Protein AF-A0A7S0IZQ7-F1 (afdb_monomer_lite)

InterPro domains:
  IPR012677 Nucleotide-binding alpha-beta plait domain superfamily [G3DSA:3.30.70.330] (222-389)
  IPR027815 CSC1/OSCA1-like, cytosolic domain [PF14703] (246-414)
  IPR035979 RNA-binding domain superfamily [SSF54928] (235-385)
  IPR045122 Calcium permeable stress-gated cation channel 1-like [PTHR13018] (139-476)

Radius of gyration: 33.77 Å; chains: 1; bounding box: 78×84×105 Å

Organism: NCBI:txid127549

pLDDT: mean 76.97, std 20.46, range [25.67, 98.38]

Sequence (494 aa):
RDLHPWLNKKTEWQANPPPPPVQRCCERLGLAVAIGMSDDPNPPRPAARKRSDALALLLGGAAREEDELEAERTWALRTLQRHAQEWHLRRAEPSIQAARAYADAFLPHASDGRLYRTVGLTEPCRNWRDGAPITPAVFDAMGANISLYMRFVSGCIPIFAAASLVALVPIAYNLTGKFLNENLMQSVLVGNSLGNAPTLNALHGAADLVIVLLLAVALVLGTRRLRAESERLDSRRPSQLSAANYTLLVKGLPSCAHLQVKELREYFESWGEVITVAVSRANAKLIGLVRKREKLRIRQQELKVEAARVRAKGAPPRSCLGTLCGLCRPAARPDGQLSAKQQRQLVSLDHAIHELRKQVAPCTGICFVTFNEQRAAHTCLHALREAPSAAFAGEACTLLASFAPPPGNVVWENLEVGIGSRRARRALVNLILLAQCCISTYAITVVTNLNVNTGLDEEASTLAKILTMAWTTAVIIASNISIFILAPIYMALI

Structure (mmCIF, N/CA/C/O backbone):
data_AF-A0A7S0IZQ7-F1
#
_entry.id   AF-A0A7S0IZQ7-F1
#
loop_
_atom_site.group_PDB
_atom_site.id
_atom_site.type_symbol
_atom_site.label_atom_id
_atom_site.label_alt_id
_atom_site.label_comp_id
_atom_site.label_asym_id
_atom_site.label_entity_id
_atom_site.label_seq_id
_atom_site.pdbx_PDB_ins_code
_atom_site.Cartn_x
_atom_site.Cartn_y
_atom_site.Cartn_z
_atom_site.occupancy
_atom_site.B_iso_or_equiv
_atom_site.auth_seq_id
_atom_site.auth_comp_id
_atom_site.auth_asym_id
_atom_site.auth_atom_id
_atom_site.pdbx_PDB_model_num
ATOM 1 N N . ARG A 1 1 ? -21.926 10.845 57.671 1.00 32.00 1 ARG A N 1
ATOM 2 C CA . ARG A 1 1 ? -22.494 9.989 58.729 1.00 32.00 1 ARG A CA 1
ATOM 3 C C . ARG A 1 1 ? -23.262 8.863 58.041 1.00 32.00 1 ARG A C 1
ATOM 5 O O . ARG A 1 1 ? -24.387 9.110 57.649 1.00 32.00 1 ARG A O 1
ATOM 12 N N . ASP A 1 2 ? -22.733 7.699 57.691 1.00 29.64 2 ASP A N 1
ATOM 13 C CA . ASP A 1 2 ? -21.404 7.110 57.835 1.00 29.64 2 ASP A CA 1
ATOM 14 C C . ASP A 1 2 ? -21.179 6.118 56.684 1.00 29.64 2 ASP A C 1
ATOM 16 O O . ASP A 1 2 ? -22.107 5.470 56.204 1.00 29.64 2 ASP A O 1
ATOM 20 N N . LEU A 1 3 ? -19.931 6.074 56.225 1.00 30.20 3 LEU A N 1
ATOM 21 C CA . LEU A 1 3 ? -19.375 5.210 55.187 1.00 30.20 3 LEU A CA 1
ATOM 22 C C . LEU A 1 3 ? -18.669 4.021 55.857 1.00 30.20 3 LEU A C 1
ATOM 24 O O . LEU A 1 3 ? -17.875 4.260 56.756 1.00 30.20 3 LEU A O 1
ATOM 28 N N . HIS A 1 4 ? -18.878 2.811 55.318 1.00 31.61 4 HIS A N 1
ATOM 29 C CA . HIS A 1 4 ? -18.037 1.595 55.407 1.00 31.61 4 HIS A CA 1
ATOM 30 C C . HIS A 1 4 ? -17.671 1.020 56.798 1.00 31.61 4 HIS A C 1
ATOM 32 O O . HIS A 1 4 ? -17.262 1.736 57.704 1.00 31.61 4 HIS A O 1
ATOM 38 N N . PRO A 1 5 ? -17.697 -0.324 56.949 1.00 32.44 5 PRO A N 1
ATOM 39 C CA . PRO A 1 5 ? -16.427 -1.051 56.815 1.00 32.44 5 PRO A CA 1
ATOM 40 C C . PRO A 1 5 ? -16.578 -2.491 56.284 1.00 32.44 5 PRO A C 1
ATOM 42 O O . PRO A 1 5 ? -17.090 -3.371 56.964 1.00 32.44 5 PRO A O 1
ATOM 45 N N . TRP A 1 6 ? -16.025 -2.761 55.100 1.00 28.69 6 TRP A N 1
ATOM 46 C CA . TRP A 1 6 ? -15.601 -4.112 54.698 1.00 28.69 6 TRP A CA 1
ATOM 47 C C . TRP A 1 6 ? -14.194 -3.998 54.103 1.00 28.69 6 TRP A C 1
ATOM 49 O O . TRP A 1 6 ? -13.989 -3.990 52.895 1.00 28.69 6 TRP A O 1
ATOM 59 N N . LEU A 1 7 ? -13.222 -3.824 54.999 1.00 32.66 7 LEU A N 1
ATOM 60 C CA . LEU A 1 7 ? -11.783 -3.842 54.736 1.00 32.66 7 LEU A CA 1
ATOM 61 C C . LEU A 1 7 ? -11.108 -4.513 55.942 1.00 32.66 7 LEU A C 1
ATOM 63 O O . LEU A 1 7 ? -10.657 -3.837 56.856 1.00 32.66 7 LEU A O 1
ATOM 67 N N . ASN A 1 8 ? -11.131 -5.849 55.985 1.00 31.42 8 ASN A N 1
ATOM 68 C CA . ASN A 1 8 ? -10.083 -6.694 56.577 1.00 31.42 8 ASN A CA 1
ATOM 69 C C . ASN A 1 8 ? -10.520 -8.162 56.593 1.00 31.42 8 ASN A C 1
ATOM 71 O O . ASN A 1 8 ? -11.204 -8.603 57.509 1.00 31.42 8 ASN A O 1
ATOM 75 N N . LYS A 1 9 ? -10.052 -8.940 55.616 1.00 29.78 9 LYS A N 1
ATOM 76 C CA . LYS A 1 9 ? -9.734 -10.361 55.811 1.00 29.78 9 LYS A CA 1
ATOM 77 C C . LYS A 1 9 ? -8.556 -10.713 54.905 1.00 29.78 9 LYS A C 1
ATOM 79 O O . LYS A 1 9 ? -8.720 -11.011 53.727 1.00 29.78 9 LYS A O 1
ATOM 84 N N . LYS A 1 10 ? -7.351 -10.648 55.480 1.00 34.56 10 LYS A N 1
ATOM 85 C CA . LYS A 1 10 ? -6.189 -11.399 54.996 1.00 34.56 10 LYS A CA 1
ATOM 86 C C . LYS A 1 10 ? -6.553 -12.883 55.070 1.00 34.56 10 LYS A C 1
ATOM 88 O O . LYS A 1 10 ? -6.748 -13.403 56.162 1.00 34.56 10 LYS A O 1
ATOM 93 N N . THR A 1 11 ? -6.659 -13.539 53.923 1.00 33.53 11 THR A N 1
ATOM 94 C CA . THR A 1 11 ? -6.567 -14.999 53.822 1.00 33.53 11 THR A CA 1
ATOM 95 C C . THR A 1 11 ? -5.491 -15.304 52.796 1.00 33.53 11 THR A C 1
ATOM 97 O O . THR A 1 11 ? -5.562 -14.862 51.651 1.00 33.53 11 THR A O 1
ATOM 100 N N . GLU A 1 12 ? -4.443 -15.976 53.260 1.00 32.41 12 GLU A N 1
ATOM 101 C CA . GLU A 1 12 ? -3.390 -16.549 52.436 1.00 32.41 12 GLU A CA 1
ATOM 102 C C . GLU A 1 12 ? -4.016 -17.552 51.466 1.00 32.41 12 GLU A C 1
ATOM 104 O O . GLU A 1 12 ? -4.509 -18.602 51.867 1.00 32.41 12 GLU A O 1
ATOM 109 N N . TRP A 1 13 ? -4.000 -17.217 50.180 1.00 30.52 13 TRP A N 1
ATOM 110 C CA . TRP A 1 13 ? -4.166 -18.181 49.103 1.00 30.52 13 TRP A CA 1
ATOM 111 C C . TRP A 1 13 ? -2.784 -18.430 48.508 1.00 30.52 13 TRP A C 1
ATOM 113 O O . TRP A 1 13 ? -2.265 -17.618 47.741 1.00 30.52 13 TRP A O 1
ATOM 123 N N . GLN A 1 14 ? -2.178 -19.554 48.890 1.00 27.55 14 GLN A N 1
ATOM 124 C CA . GLN A 1 14 ? -1.083 -20.151 48.135 1.00 27.55 14 GLN A CA 1
ATOM 125 C C . GLN A 1 14 ? -1.635 -20.556 46.764 1.00 27.55 14 GLN A C 1
ATOM 127 O O . GLN A 1 14 ? -2.351 -21.544 46.616 1.00 27.55 14 GLN A O 1
ATOM 132 N N . ALA A 1 15 ? -1.350 -19.732 45.761 1.00 31.55 15 ALA A N 1
ATOM 133 C CA . ALA A 1 15 ? -1.683 -20.009 44.378 1.00 31.55 15 ALA A CA 1
ATOM 134 C C . ALA A 1 15 ? -0.707 -21.054 43.825 1.00 31.55 15 ALA A C 1
ATOM 136 O O . ALA A 1 15 ? 0.439 -20.736 43.508 1.00 31.55 15 ALA A O 1
ATOM 137 N N . ASN A 1 16 ? -1.176 -22.290 43.654 1.00 32.41 16 ASN A N 1
ATOM 138 C CA . ASN A 1 16 ? -0.598 -23.165 42.640 1.00 32.41 16 ASN A CA 1
ATOM 139 C C . ASN A 1 16 ? -0.827 -22.498 41.271 1.00 32.41 16 ASN A C 1
ATOM 141 O O . ASN A 1 16 ? -1.972 -22.154 40.955 1.00 32.41 16 ASN A O 1
ATOM 145 N N . PRO A 1 17 ? 0.216 -22.263 40.456 1.00 42.00 17 PRO A N 1
ATOM 146 C CA . PRO A 1 17 ? 0.027 -21.703 39.127 1.00 42.00 17 PRO A CA 1
ATOM 147 C C . PRO A 1 17 ? -0.781 -22.686 38.263 1.00 42.00 17 PRO A C 1
ATOM 149 O O . PRO A 1 17 ? -0.554 -23.896 38.344 1.00 42.00 17 PRO A O 1
ATOM 152 N N . PRO A 1 18 ? -1.715 -22.205 37.422 1.00 43.88 18 PRO A N 1
ATOM 153 C CA . PRO A 1 18 ? -2.404 -23.072 36.475 1.00 43.88 18 PRO A CA 1
ATOM 154 C C . PRO A 1 18 ? -1.383 -23.720 35.519 1.00 43.88 18 PRO A C 1
ATOM 156 O O . PRO A 1 18 ? -0.415 -23.055 35.130 1.00 43.88 18 PRO A O 1
ATOM 159 N N . PRO A 1 19 ? -1.580 -24.990 35.117 1.00 38.41 19 PRO A N 1
ATOM 160 C CA . PRO A 1 19 ? -0.692 -25.649 34.168 1.00 38.41 19 PRO A CA 1
ATOM 161 C C . PRO A 1 19 ? -0.689 -24.905 32.821 1.00 38.41 19 PRO A C 1
ATOM 163 O O . PRO A 1 19 ? -1.687 -24.274 32.450 1.00 38.41 19 PRO A O 1
ATOM 166 N N . PRO A 1 20 ? 0.431 -24.940 32.081 1.00 43.03 20 PRO A N 1
ATOM 167 C CA . PRO A 1 20 ? 0.595 -24.165 30.861 1.00 43.03 20 PRO A CA 1
ATOM 168 C C . PRO A 1 20 ? -0.416 -24.573 29.770 1.00 43.03 20 PRO A C 1
ATOM 170 O O . PRO A 1 20 ? -0.754 -25.751 29.634 1.00 43.03 20 PRO A O 1
ATOM 173 N N . PRO A 1 21 ? -0.848 -23.625 28.915 1.00 45.69 21 PRO A N 1
ATOM 174 C CA . PRO A 1 21 ? -1.839 -23.859 27.855 1.00 45.69 21 PRO A CA 1
ATOM 175 C C . PRO A 1 21 ? -1.399 -24.869 26.778 1.00 45.69 21 PRO A C 1
ATOM 177 O O . PRO A 1 21 ? -2.234 -25.339 26.009 1.00 45.69 21 PRO A O 1
ATOM 180 N N . VAL A 1 22 ? -0.117 -25.248 26.741 1.00 43.81 22 VAL A N 1
ATOM 181 C CA . VAL A 1 22 ? 0.435 -26.241 25.802 1.00 43.81 22 VAL A CA 1
ATOM 182 C C . VAL A 1 22 ? -0.077 -27.655 26.107 1.00 43.81 22 VAL A C 1
ATOM 184 O O . VAL A 1 22 ? -0.345 -28.421 25.186 1.00 43.81 22 VAL A O 1
ATOM 187 N N . GLN A 1 23 ? -0.317 -27.979 27.381 1.00 39.00 23 GLN A N 1
ATOM 188 C CA . GLN A 1 23 ? -0.721 -29.330 27.788 1.00 39.00 23 GLN A CA 1
ATOM 189 C C . GLN A 1 23 ? -2.156 -29.664 27.332 1.00 39.00 23 GLN A C 1
ATOM 191 O O . GLN A 1 23 ? -2.417 -30.770 26.872 1.00 39.00 23 GLN A O 1
ATOM 196 N N . ARG A 1 24 ? -3.050 -28.661 27.298 1.00 38.81 24 ARG A N 1
ATOM 197 C CA . ARG A 1 24 ? -4.423 -28.802 26.768 1.00 38.81 24 ARG A CA 1
ATOM 198 C C . ARG A 1 24 ? -4.504 -28.852 25.240 1.00 38.81 24 ARG A C 1
ATOM 200 O O . ARG A 1 24 ? -5.515 -29.298 24.705 1.00 38.81 24 ARG A O 1
ATOM 207 N N . CYS A 1 25 ? -3.484 -28.363 24.534 1.00 35.91 25 CYS A N 1
ATOM 208 C CA . CYS A 1 25 ? -3.460 -28.381 23.071 1.00 35.91 25 CYS A CA 1
ATOM 209 C C . CYS A 1 25 ? -3.025 -29.760 22.549 1.00 35.91 25 CYS A C 1
ATOM 211 O O . CYS A 1 25 ? -3.656 -30.289 21.638 1.00 35.91 25 CYS A O 1
ATOM 213 N N . CYS A 1 26 ? -2.040 -30.393 23.198 1.00 35.72 26 CYS A N 1
ATOM 214 C CA . CYS A 1 26 ? -1.615 -31.757 22.869 1.00 35.72 26 CYS A CA 1
ATOM 215 C C . CYS A 1 26 ? -2.692 -32.812 23.185 1.00 35.72 26 CYS A C 1
ATOM 217 O O . CYS A 1 26 ? -2.866 -33.742 22.405 1.00 35.72 26 CYS A O 1
ATOM 219 N N . GLU A 1 27 ? -3.471 -32.639 24.260 1.00 34.28 27 GLU A N 1
ATOM 220 C CA . GLU A 1 27 ? -4.578 -33.554 24.601 1.00 34.28 27 GLU A CA 1
ATOM 221 C C . GLU A 1 27 ? -5.797 -33.418 23.670 1.00 34.28 27 GLU A C 1
ATOM 223 O O . GLU A 1 27 ? -6.525 -34.386 23.469 1.00 34.28 27 GLU A O 1
ATOM 228 N N . ARG A 1 28 ? -6.019 -32.247 23.048 1.00 37.75 28 ARG A N 1
ATOM 229 C CA . ARG A 1 28 ? -7.114 -32.043 22.076 1.00 37.75 28 ARG A CA 1
ATOM 230 C C . ARG A 1 28 ? -6.780 -32.471 20.646 1.00 37.75 28 ARG A C 1
ATOM 232 O O . ARG A 1 28 ? -7.700 -32.612 19.849 1.00 37.75 28 ARG A O 1
ATOM 239 N N . LEU A 1 29 ? -5.503 -32.672 20.317 1.00 38.44 29 LEU A N 1
ATOM 240 C CA . LEU A 1 29 ? -5.050 -33.036 18.967 1.00 38.44 29 LEU A CA 1
ATOM 241 C C . LEU A 1 29 ? -4.992 -34.551 18.703 1.00 38.44 29 LEU A C 1
ATOM 243 O O . LEU A 1 29 ? -4.546 -34.949 17.633 1.00 38.44 29 LEU A O 1
ATOM 247 N N . GLY A 1 30 ? -5.451 -35.401 19.631 1.00 32.12 30 GLY A N 1
ATOM 248 C CA . GLY A 1 30 ? -5.688 -36.822 19.343 1.00 32.12 30 GLY A CA 1
ATOM 249 C C . GLY A 1 30 ? -4.459 -37.606 18.865 1.00 32.12 30 GLY A C 1
ATOM 250 O O . GLY A 1 30 ? -4.604 -38.581 18.136 1.00 32.12 30 GLY A O 1
ATOM 251 N N . LEU A 1 31 ? -3.246 -37.212 19.269 1.00 37.69 31 LEU A N 1
ATOM 252 C CA . LEU A 1 31 ? -2.015 -37.980 19.046 1.00 37.69 31 LEU A CA 1
ATOM 253 C C . LEU A 1 31 ? -1.930 -39.131 20.063 1.00 37.69 31 LEU A C 1
ATOM 255 O O . LEU A 1 31 ? -1.050 -39.177 20.918 1.00 37.69 31 LEU A O 1
ATOM 259 N N . ALA A 1 32 ? -2.888 -40.051 19.977 1.00 30.97 32 ALA A N 1
ATOM 260 C CA . ALA A 1 32 ? -2.807 -41.373 20.576 1.00 30.97 32 ALA A CA 1
ATOM 261 C C . ALA A 1 32 ? -2.554 -42.379 19.448 1.00 30.97 32 ALA A C 1
ATOM 263 O O . ALA A 1 32 ? -3.316 -42.484 18.491 1.00 30.97 32 ALA A O 1
ATOM 264 N N . VAL A 1 33 ? -1.427 -43.071 19.567 1.00 33.03 33 VAL A N 1
ATOM 265 C CA . VAL A 1 33 ? -0.946 -44.141 18.695 1.00 33.03 33 VAL A CA 1
ATOM 266 C C . VAL A 1 33 ? -2.034 -45.202 18.508 1.00 33.03 33 VAL A C 1
ATOM 268 O O . VAL A 1 33 ? -2.369 -45.921 19.445 1.00 33.03 33 VAL A O 1
ATOM 271 N N . ALA A 1 34 ? -2.563 -45.317 17.291 1.00 25.67 34 ALA A N 1
ATOM 272 C CA . ALA A 1 34 ? -3.410 -46.430 16.884 1.00 25.67 34 ALA A CA 1
ATOM 273 C C . ALA A 1 34 ? -2.533 -47.529 16.266 1.00 25.67 34 ALA A C 1
ATOM 275 O O . ALA A 1 34 ? -2.316 -47.572 15.059 1.00 25.67 34 ALA A O 1
ATOM 276 N N . ILE A 1 35 ? -2.012 -48.415 17.118 1.00 29.61 35 ILE A N 1
ATOM 277 C CA . ILE A 1 35 ? -1.687 -49.788 16.722 1.00 29.61 35 ILE A CA 1
ATOM 278 C C . ILE A 1 35 ? -2.932 -50.597 17.078 1.00 29.61 35 ILE A C 1
ATOM 280 O O . ILE A 1 35 ? -3.190 -50.871 18.247 1.00 29.61 35 ILE A O 1
ATOM 284 N N . GLY A 1 36 ? -3.745 -50.897 16.070 1.00 27.22 36 GLY A N 1
ATOM 285 C CA . GLY A 1 36 ? -4.974 -51.667 16.206 1.00 27.22 36 GLY A CA 1
ATOM 286 C C . GLY A 1 36 ? -5.134 -52.556 14.986 1.00 27.22 36 GLY A C 1
ATOM 287 O O . GLY A 1 36 ? -5.387 -52.071 13.889 1.00 27.22 36 GLY A O 1
ATOM 288 N N . MET A 1 37 ? -4.900 -53.844 15.208 1.00 29.11 37 MET A N 1
ATOM 289 C CA . MET A 1 37 ? -4.978 -54.935 14.247 1.00 29.11 37 MET A CA 1
ATOM 290 C C . MET A 1 37 ? -6.374 -55.024 13.619 1.00 29.11 37 MET A C 1
ATOM 292 O O . MET A 1 37 ? -7.379 -54.890 14.314 1.00 29.11 37 MET A O 1
ATOM 296 N N . SER A 1 38 ? -6.419 -55.286 12.315 1.00 28.20 38 SER A N 1
ATOM 297 C CA . SER A 1 38 ? -7.619 -55.704 11.593 1.00 28.20 38 SER A CA 1
ATOM 298 C C . SER A 1 38 ? -7.277 -57.002 10.870 1.00 28.20 38 SER A C 1
ATOM 300 O O . SER A 1 38 ? -6.592 -56.982 9.846 1.00 28.20 38 SER A O 1
ATOM 302 N N . ASP A 1 39 ? -7.693 -58.119 11.465 1.00 32.44 39 ASP A N 1
ATOM 303 C CA . ASP A 1 39 ? -7.777 -59.417 10.807 1.00 32.44 39 ASP A CA 1
ATOM 304 C C . ASP A 1 39 ? -9.148 -59.498 10.133 1.00 32.44 39 ASP A C 1
ATOM 306 O O . ASP A 1 39 ? -10.165 -59.624 10.812 1.00 32.44 39 ASP A O 1
ATOM 310 N N . ASP A 1 40 ? -9.178 -59.438 8.802 1.00 33.12 40 ASP A N 1
ATOM 311 C CA . ASP A 1 40 ? -10.324 -59.921 8.033 1.00 33.12 40 ASP A CA 1
ATOM 312 C C . ASP A 1 40 ? -9.829 -60.583 6.731 1.00 33.12 40 ASP A C 1
ATOM 314 O O . ASP A 1 40 ? -9.134 -59.940 5.930 1.00 33.12 40 ASP A O 1
ATOM 318 N N . PRO A 1 41 ? -10.105 -61.883 6.503 1.00 36.53 41 PRO A N 1
ATOM 319 C CA . PRO A 1 41 ? -9.640 -62.599 5.329 1.00 36.53 41 PRO A CA 1
ATOM 320 C C . PRO A 1 41 ? -10.663 -62.506 4.182 1.00 36.53 41 PRO A C 1
ATOM 322 O O . PRO A 1 41 ? -11.822 -62.874 4.332 1.00 36.53 41 PRO A O 1
ATOM 325 N N . ASN A 1 42 ? -10.165 -62.128 2.999 1.00 43.72 42 ASN A N 1
ATOM 326 C CA . ASN A 1 42 ? -10.799 -62.121 1.664 1.00 43.72 42 ASN A CA 1
ATOM 327 C C . ASN A 1 42 ? -11.746 -60.968 1.277 1.00 43.72 42 ASN A C 1
ATOM 329 O O . ASN A 1 42 ? -12.940 -61.003 1.563 1.00 43.72 42 ASN A O 1
ATOM 333 N N . PRO A 1 43 ? -11.292 -60.115 0.339 1.00 37.94 43 PRO A N 1
ATOM 334 C CA . PRO A 1 43 ? -12.158 -59.514 -0.664 1.00 37.94 43 PRO A CA 1
ATOM 335 C C . PRO A 1 43 ? -11.997 -60.192 -2.046 1.00 37.94 43 PRO A C 1
ATOM 337 O O . PRO A 1 43 ? -10.913 -60.668 -2.403 1.00 37.94 43 PRO A O 1
ATOM 340 N N . PRO A 1 44 ? -13.058 -60.219 -2.875 1.00 42.69 44 PRO A N 1
ATOM 341 C CA . PRO A 1 44 ? -13.027 -60.842 -4.193 1.00 42.69 44 PRO A CA 1
ATOM 342 C C . PRO A 1 44 ? -12.185 -60.024 -5.182 1.00 42.69 44 PRO A C 1
ATOM 344 O O . PRO A 1 44 ? -12.187 -58.793 -5.172 1.00 42.69 44 PRO A O 1
ATOM 347 N N . ARG A 1 45 ? -11.478 -60.719 -6.080 1.00 43.91 45 ARG A N 1
ATOM 348 C CA . ARG A 1 45 ? -10.726 -60.126 -7.200 1.00 43.91 45 ARG A CA 1
ATOM 349 C C . ARG A 1 45 ? -11.676 -59.634 -8.302 1.00 43.91 45 ARG A C 1
ATOM 351 O O . ARG A 1 45 ? -12.450 -60.446 -8.804 1.00 43.91 45 ARG A O 1
ATOM 358 N N . PRO A 1 46 ? -11.491 -58.403 -8.824 1.00 38.28 46 PRO A N 1
ATOM 359 C CA . PRO A 1 46 ? -11.876 -58.103 -10.195 1.00 38.28 46 PRO A CA 1
ATOM 360 C C . PRO A 1 46 ? -10.713 -57.561 -11.047 1.00 38.28 46 PRO A C 1
ATOM 362 O O . PRO A 1 46 ? -9.884 -56.760 -10.615 1.00 38.28 46 PRO A O 1
ATOM 365 N N . ALA A 1 47 ? -10.706 -58.067 -12.281 1.00 43.62 47 ALA A N 1
ATOM 366 C CA . ALA A 1 47 ? -10.005 -57.683 -13.506 1.00 43.62 47 ALA A CA 1
ATOM 367 C C . ALA A 1 47 ? -8.975 -56.529 -13.453 1.00 43.62 47 ALA A C 1
ATOM 369 O O . ALA A 1 47 ? -9.294 -55.339 -13.403 1.00 43.62 47 ALA A O 1
ATOM 370 N N . ALA A 1 48 ? -7.708 -56.909 -13.618 1.00 48.22 48 ALA A N 1
ATOM 371 C CA . ALA A 1 48 ? -6.567 -56.029 -13.818 1.00 48.22 48 ALA A CA 1
ATOM 372 C C . ALA A 1 48 ? -6.439 -55.617 -15.295 1.00 48.22 48 ALA A C 1
ATOM 374 O O . ALA A 1 48 ? -5.950 -56.398 -16.104 1.00 48.22 48 ALA A O 1
ATOM 375 N N . ARG A 1 49 ? -6.863 -54.392 -15.646 1.00 45.53 49 ARG A N 1
ATOM 376 C CA . ARG A 1 49 ? -6.241 -53.611 -16.748 1.00 45.53 49 ARG A CA 1
ATOM 377 C C . ARG A 1 49 ? -6.674 -52.144 -16.881 1.00 45.53 49 ARG A C 1
ATOM 379 O O . ARG A 1 49 ? -6.056 -51.433 -17.655 1.00 45.53 49 ARG A O 1
ATOM 386 N N . LYS A 1 50 ? -7.644 -51.650 -16.097 1.00 43.78 50 LYS A N 1
ATOM 387 C CA . LYS A 1 50 ? -7.965 -50.202 -15.989 1.00 43.78 50 LYS A CA 1
ATOM 388 C C . LYS A 1 50 ? -7.545 -49.558 -14.655 1.00 43.78 50 LYS A C 1
ATOM 390 O O . LYS A 1 50 ? -7.866 -48.407 -14.392 1.00 43.78 50 LYS A O 1
ATOM 395 N N . ARG A 1 51 ? -6.835 -50.305 -13.799 1.00 44.12 51 ARG A N 1
ATOM 396 C CA . ARG A 1 51 ? -6.416 -49.848 -12.464 1.00 44.12 51 ARG A CA 1
ATOM 397 C C . ARG A 1 51 ? -5.168 -48.966 -12.472 1.00 44.12 51 ARG A C 1
ATOM 399 O O . ARG A 1 51 ? -5.046 -48.195 -11.539 1.00 44.12 51 ARG A O 1
ATOM 406 N N . SER A 1 52 ? -4.273 -49.023 -13.464 1.00 48.84 52 SER A N 1
ATOM 407 C CA . SER A 1 52 ? -3.020 -48.242 -13.398 1.00 48.84 52 SER A CA 1
ATOM 408 C C . SER A 1 52 ? -3.268 -46.738 -13.376 1.00 48.84 52 SER A C 1
ATOM 410 O O . SER A 1 52 ? -2.658 -46.041 -12.577 1.00 48.84 52 SER A O 1
ATOM 412 N N . ASP A 1 53 ? -4.215 -46.253 -14.177 1.00 47.81 53 ASP A N 1
ATOM 413 C CA . ASP A 1 53 ? -4.396 -44.810 -14.366 1.00 47.81 53 ASP A CA 1
ATOM 414 C C . ASP A 1 53 ? -5.238 -44.203 -13.239 1.00 47.81 53 ASP A C 1
ATOM 416 O O . ASP A 1 53 ? -4.938 -43.119 -12.749 1.00 47.81 53 ASP A O 1
ATOM 420 N N . ALA A 1 54 ? -6.239 -44.943 -12.747 1.00 45.09 54 ALA A N 1
ATOM 421 C CA . ALA A 1 54 ? -7.024 -44.556 -11.576 1.00 45.09 54 ALA A CA 1
ATOM 422 C C . ALA A 1 54 ? -6.218 -44.673 -10.272 1.00 45.09 54 ALA A C 1
ATOM 424 O O . ALA A 1 54 ? -6.357 -43.830 -9.393 1.00 45.09 54 ALA A O 1
ATOM 425 N N . LEU A 1 55 ? -5.348 -45.684 -10.154 1.00 44.66 55 LEU A N 1
ATOM 426 C CA . LEU A 1 55 ? -4.441 -45.827 -9.016 1.00 44.66 55 LEU A CA 1
ATOM 427 C C . LEU A 1 55 ? -3.340 -44.763 -9.064 1.00 44.66 55 LEU A C 1
ATOM 429 O O . LEU A 1 55 ? -2.996 -44.245 -8.019 1.00 44.66 55 LEU A O 1
ATOM 433 N N . ALA A 1 56 ? -2.838 -44.363 -10.237 1.00 51.62 56 ALA A N 1
ATOM 434 C CA . ALA A 1 56 ? -1.900 -43.243 -10.354 1.00 51.62 56 ALA A CA 1
ATOM 435 C C . ALA A 1 56 ? -2.551 -41.890 -10.007 1.00 51.62 56 ALA A C 1
ATOM 437 O O . ALA A 1 56 ? -1.909 -41.051 -9.384 1.00 51.62 56 ALA A O 1
ATOM 438 N N . LEU A 1 57 ? -3.830 -41.688 -10.345 1.00 47.97 57 LEU A N 1
ATOM 439 C CA . LEU A 1 57 ? -4.600 -40.502 -9.943 1.00 47.97 57 LEU A CA 1
ATOM 440 C C . LEU A 1 57 ? -4.923 -40.491 -8.441 1.00 47.97 57 LEU A C 1
ATOM 442 O O . LEU A 1 57 ? -4.834 -39.440 -7.815 1.00 47.97 57 LEU A O 1
ATOM 446 N N . LEU A 1 58 ? -5.251 -41.647 -7.855 1.00 41.25 58 LEU A N 1
ATOM 447 C CA . LEU A 1 58 ? -5.513 -41.790 -6.418 1.00 41.25 58 LEU A CA 1
ATOM 448 C C . LEU A 1 58 ? -4.232 -41.741 -5.581 1.00 41.25 58 LEU A C 1
ATOM 450 O O . LEU A 1 58 ? -4.230 -41.099 -4.542 1.00 41.25 58 LEU A O 1
ATOM 454 N N . LEU A 1 59 ? -3.137 -42.355 -6.035 1.00 45.00 59 LEU A N 1
ATOM 455 C CA . LEU A 1 59 ? -1.822 -42.265 -5.390 1.00 45.00 59 LEU A CA 1
ATOM 456 C C . LEU A 1 59 ? -1.216 -40.874 -5.572 1.00 45.00 59 LEU A C 1
ATOM 458 O O . LEU A 1 59 ? -0.598 -40.365 -4.649 1.00 45.00 59 LEU A O 1
ATOM 462 N N . GLY A 1 60 ? -1.433 -40.228 -6.722 1.00 47.09 60 GLY A N 1
ATOM 463 C CA . GLY A 1 60 ? -1.072 -38.827 -6.933 1.00 47.09 60 GLY A CA 1
ATOM 464 C C . GLY A 1 60 ? -1.912 -37.865 -6.088 1.00 47.09 60 GLY A C 1
ATOM 465 O O . GLY A 1 60 ? -1.404 -36.828 -5.678 1.00 47.09 60 GLY A O 1
ATOM 466 N N . GLY A 1 61 ? -3.172 -38.209 -5.801 1.00 45.41 61 GLY A N 1
ATOM 467 C CA . GLY A 1 61 ? -4.029 -37.497 -4.851 1.00 45.41 61 GLY A CA 1
ATOM 468 C C . GLY A 1 61 ? -3.594 -37.705 -3.400 1.00 45.41 61 GLY A C 1
ATOM 469 O O . GLY A 1 61 ? -3.414 -36.728 -2.689 1.00 45.41 61 GLY A O 1
ATOM 470 N N . ALA A 1 62 ? -3.333 -38.950 -2.997 1.00 49.72 62 ALA A N 1
ATOM 471 C CA . ALA A 1 62 ? -2.919 -39.310 -1.642 1.00 49.72 62 ALA A CA 1
ATOM 472 C C . ALA A 1 62 ? -1.517 -38.787 -1.295 1.00 49.72 62 ALA A C 1
ATOM 474 O O . ALA A 1 62 ? -1.332 -38.232 -0.222 1.00 49.72 62 ALA A O 1
ATOM 475 N N . ALA A 1 63 ? -0.549 -38.882 -2.214 1.00 55.84 63 ALA A N 1
ATOM 476 C CA . ALA A 1 63 ? 0.783 -38.303 -2.020 1.00 55.84 63 ALA A CA 1
ATOM 477 C C . ALA A 1 63 ? 0.724 -36.771 -1.931 1.00 55.84 63 ALA A C 1
ATOM 479 O O . ALA A 1 63 ? 1.448 -36.158 -1.157 1.00 55.84 63 ALA A O 1
ATOM 480 N N . ARG A 1 64 ? -0.181 -36.142 -2.691 1.00 55.25 64 ARG A N 1
ATOM 481 C CA . ARG A 1 64 ? -0.390 -34.694 -2.640 1.00 55.25 64 ARG A CA 1
ATOM 482 C C . ARG A 1 64 ? -1.104 -34.250 -1.363 1.00 55.25 64 ARG A C 1
ATOM 484 O O . ARG A 1 64 ? -0.762 -33.201 -0.835 1.00 55.25 64 ARG A O 1
ATOM 491 N N . GLU A 1 65 ? -2.052 -35.038 -0.863 1.00 69.94 65 GLU A N 1
ATOM 492 C CA . GLU A 1 65 ? -2.657 -34.829 0.457 1.00 69.94 65 GLU A CA 1
ATOM 493 C C . GLU A 1 65 ? -1.631 -35.029 1.577 1.00 69.94 65 GLU A C 1
ATOM 495 O O . GLU A 1 65 ? -1.643 -34.272 2.540 1.00 69.94 65 GLU A O 1
ATOM 500 N N . GLU A 1 66 ? -0.714 -35.990 1.449 1.00 72.44 66 GLU A N 1
ATOM 501 C CA . GLU A 1 66 ? 0.354 -36.230 2.425 1.00 72.44 66 GLU A CA 1
ATOM 502 C C . GLU A 1 66 ? 1.379 -35.085 2.444 1.00 72.44 66 GLU A C 1
ATOM 504 O O . GLU A 1 66 ? 1.688 -34.576 3.521 1.00 72.44 66 GLU A O 1
ATOM 509 N N . ASP A 1 67 ? 1.804 -34.592 1.274 1.00 67.81 67 ASP A N 1
ATOM 510 C CA . ASP A 1 67 ? 2.663 -33.406 1.142 1.00 67.81 67 ASP A CA 1
ATOM 511 C C . ASP A 1 67 ? 1.986 -32.140 1.709 1.00 67.81 67 ASP A C 1
ATOM 513 O O . ASP A 1 67 ? 2.622 -31.326 2.388 1.00 67.81 67 ASP A O 1
ATOM 517 N N . GLU A 1 68 ? 0.686 -31.951 1.445 1.00 64.12 68 GLU A N 1
ATOM 518 C CA . GLU A 1 68 ? -0.096 -30.827 1.976 1.00 64.12 68 GLU A CA 1
ATOM 519 C C . GLU A 1 68 ? -0.257 -30.937 3.504 1.00 64.12 68 GLU A C 1
ATOM 521 O O . GLU A 1 68 ? -0.029 -29.957 4.220 1.00 64.12 68 GLU A O 1
ATOM 526 N N . LEU A 1 69 ? -0.538 -32.133 4.025 1.00 73.06 69 LEU A N 1
ATOM 527 C CA . LEU A 1 69 ? -0.642 -32.407 5.460 1.00 73.06 69 LEU A CA 1
ATOM 528 C C . LEU A 1 69 ? 0.706 -32.225 6.176 1.00 73.06 69 LEU A C 1
ATOM 530 O O . LEU A 1 69 ? 0.759 -31.694 7.289 1.00 73.06 69 LEU A O 1
ATOM 534 N N . GLU A 1 70 ? 1.812 -32.645 5.563 1.00 74.50 70 GLU A N 1
ATOM 535 C CA . GLU A 1 70 ? 3.159 -32.448 6.098 1.00 74.50 70 GLU A CA 1
ATOM 536 C C . GLU A 1 70 ? 3.541 -30.961 6.099 1.00 74.50 70 GLU A C 1
ATOM 538 O O . GLU A 1 70 ? 4.095 -30.460 7.088 1.00 74.50 70 GLU A O 1
ATOM 543 N N . ALA A 1 71 ? 3.167 -30.212 5.056 1.00 65.81 71 ALA A N 1
ATOM 544 C CA . ALA A 1 71 ? 3.325 -28.761 5.014 1.00 65.81 71 ALA A CA 1
ATOM 545 C C . ALA A 1 71 ? 2.501 -28.059 6.110 1.00 65.81 71 ALA A C 1
ATOM 547 O O . ALA A 1 71 ? 3.026 -27.172 6.794 1.00 65.81 71 ALA A O 1
ATOM 548 N N . GLU A 1 72 ? 1.253 -28.478 6.342 1.00 67.12 72 GLU A N 1
ATOM 549 C CA . GLU A 1 72 ? 0.403 -27.962 7.422 1.00 67.12 72 GLU A CA 1
ATOM 550 C C . GLU A 1 72 ? 0.970 -28.279 8.810 1.00 67.12 72 GLU A C 1
ATOM 552 O O . GLU A 1 72 ? 1.075 -27.383 9.654 1.00 67.12 72 GLU A O 1
ATOM 557 N N . ARG A 1 73 ? 1.413 -29.520 9.051 1.00 74.00 73 ARG A N 1
ATOM 558 C CA . ARG A 1 73 ? 2.072 -29.925 10.307 1.00 74.00 73 ARG A CA 1
ATOM 559 C C . ARG A 1 73 ? 3.335 -29.113 10.560 1.00 74.00 73 ARG A C 1
ATOM 561 O O . ARG A 1 73 ? 3.537 -28.606 11.666 1.00 74.00 73 ARG A O 1
ATOM 568 N N . THR A 1 74 ? 4.160 -28.939 9.531 1.00 72.19 74 THR A N 1
ATOM 569 C CA . THR A 1 74 ? 5.384 -28.135 9.596 1.00 72.19 74 THR A CA 1
ATOM 570 C C . THR A 1 74 ? 5.061 -26.674 9.909 1.00 72.19 74 THR A C 1
ATOM 572 O O . THR A 1 74 ? 5.718 -26.053 10.749 1.00 72.19 74 THR A O 1
ATOM 575 N N . TRP A 1 75 ? 4.020 -26.113 9.291 1.00 72.38 75 TRP A N 1
ATOM 576 C CA . TRP A 1 75 ? 3.561 -24.754 9.569 1.00 72.38 75 TRP A CA 1
ATOM 577 C C . TRP A 1 75 ? 3.016 -24.598 10.998 1.00 72.38 75 TRP A C 1
ATOM 579 O O . TRP A 1 75 ? 3.367 -23.634 11.690 1.00 72.38 75 TRP A O 1
ATOM 589 N N . ALA A 1 76 ? 2.220 -25.556 11.478 1.00 68.75 76 ALA A N 1
ATOM 590 C CA . ALA A 1 76 ? 1.665 -25.561 12.829 1.00 68.75 76 ALA A CA 1
ATOM 591 C C . ALA A 1 76 ? 2.768 -25.657 13.896 1.00 68.75 76 ALA A C 1
ATOM 593 O O . ALA A 1 76 ? 2.791 -24.858 14.835 1.00 68.75 76 ALA A O 1
ATOM 594 N N . LEU A 1 77 ? 3.741 -26.559 13.713 1.00 73.19 77 LEU A N 1
ATOM 595 C CA . LEU A 1 77 ? 4.907 -26.692 14.592 1.00 73.19 77 LEU A CA 1
ATOM 596 C C . LEU A 1 77 ? 5.731 -25.402 14.645 1.00 73.19 77 LEU A C 1
ATOM 598 O O . LEU A 1 77 ? 6.086 -24.948 15.732 1.00 73.19 77 LEU A O 1
ATOM 602 N N . ARG A 1 78 ? 5.979 -24.760 13.496 1.00 68.06 78 ARG A N 1
ATOM 603 C CA . ARG A 1 78 ? 6.679 -23.464 13.439 1.00 68.06 78 ARG A CA 1
ATOM 604 C C . ARG A 1 78 ? 5.898 -22.367 14.158 1.00 68.06 78 ARG A C 1
ATOM 606 O O . ARG A 1 78 ? 6.487 -21.546 14.856 1.00 68.06 78 ARG A O 1
ATOM 613 N N . THR A 1 79 ? 4.575 -22.352 14.026 1.00 68.06 79 THR A N 1
ATOM 614 C CA . THR A 1 79 ? 3.711 -21.376 14.709 1.00 68.06 79 THR A CA 1
ATOM 615 C C . THR A 1 79 ? 3.741 -21.568 16.227 1.00 68.06 79 THR A C 1
ATOM 617 O O . THR A 1 79 ? 3.880 -20.595 16.972 1.00 68.06 79 THR A O 1
ATOM 620 N N . LEU A 1 80 ? 3.713 -22.817 16.699 1.00 70.62 80 LEU A N 1
ATOM 621 C CA . LEU A 1 80 ? 3.884 -23.145 18.115 1.00 70.62 80 LEU A CA 1
ATOM 622 C C . LEU A 1 80 ? 5.281 -22.770 18.629 1.00 70.62 80 LEU A C 1
ATOM 624 O O . LEU A 1 80 ? 5.391 -22.157 19.691 1.00 70.62 80 LEU A O 1
ATOM 628 N N . GLN A 1 81 ? 6.340 -23.062 17.867 1.00 73.50 81 GLN A N 1
ATOM 629 C CA . GLN A 1 81 ? 7.707 -22.647 18.199 1.00 73.50 81 GLN A CA 1
ATOM 630 C C . GLN A 1 81 ? 7.833 -21.123 18.297 1.00 73.50 81 GLN A C 1
ATOM 632 O O . GLN A 1 81 ? 8.440 -20.633 19.246 1.00 73.50 81 GLN A O 1
ATOM 637 N N . ARG A 1 82 ? 7.210 -20.364 17.385 1.00 68.75 82 ARG A N 1
ATOM 638 C CA . ARG A 1 82 ? 7.167 -18.893 17.448 1.00 68.75 82 ARG A CA 1
ATOM 639 C C . ARG A 1 82 ? 6.507 -18.400 18.728 1.00 68.75 82 ARG A C 1
ATOM 641 O O . ARG A 1 82 ? 7.086 -17.567 19.418 1.00 68.75 82 ARG A O 1
ATOM 648 N N . HIS A 1 83 ? 5.335 -18.929 19.076 1.00 68.44 83 HIS A N 1
ATOM 649 C CA . HIS A 1 83 ? 4.652 -18.539 20.311 1.00 68.44 83 HIS A CA 1
ATOM 650 C C . HIS A 1 83 ? 5.455 -18.907 21.564 1.00 68.44 83 HIS A C 1
ATOM 652 O O . HIS A 1 83 ? 5.523 -18.109 22.500 1.00 68.44 83 HIS A O 1
ATOM 658 N N . ALA A 1 84 ? 6.106 -20.072 21.575 1.00 71.50 84 ALA A N 1
ATOM 659 C CA . ALA A 1 84 ? 6.982 -20.483 22.668 1.00 71.50 84 ALA A CA 1
ATOM 660 C C . ALA A 1 84 ? 8.210 -19.565 22.796 1.00 71.50 84 ALA A C 1
ATOM 662 O O . ALA A 1 84 ? 8.543 -19.132 23.899 1.00 71.50 84 ALA A O 1
ATOM 663 N N . GLN A 1 85 ? 8.856 -19.211 21.682 1.00 69.94 85 GLN A N 1
ATOM 664 C CA . GLN A 1 85 ? 9.995 -18.291 21.664 1.00 69.94 85 GLN A CA 1
ATOM 665 C C . GLN A 1 85 ? 9.601 -16.868 22.063 1.00 69.94 85 GLN A C 1
ATOM 667 O O . GLN A 1 85 ? 10.311 -16.241 22.845 1.00 69.94 85 GLN A O 1
ATOM 672 N N . GLU A 1 86 ? 8.462 -16.363 21.584 1.00 70.62 86 GLU A N 1
ATOM 673 C CA . GLU A 1 86 ? 7.934 -15.055 21.981 1.00 70.62 86 GLU A CA 1
ATOM 674 C C . GLU A 1 86 ? 7.652 -15.018 23.489 1.00 70.62 86 GLU A C 1
ATOM 676 O O . GLU A 1 86 ? 8.019 -14.067 24.184 1.00 70.62 86 GLU A O 1
ATOM 681 N N . TRP A 1 87 ? 7.044 -16.081 24.018 1.00 73.25 87 TRP A N 1
ATOM 682 C CA . TRP A 1 87 ? 6.797 -16.227 25.446 1.00 73.25 87 TRP A CA 1
ATOM 683 C C . TRP A 1 87 ? 8.101 -16.271 26.254 1.00 73.25 87 TRP A C 1
ATOM 685 O O . TRP A 1 87 ? 8.212 -15.582 27.272 1.00 73.25 87 TRP A O 1
ATOM 695 N N . HIS A 1 88 ? 9.108 -17.013 25.782 1.00 67.56 88 HIS A N 1
ATOM 696 C CA . HIS A 1 88 ? 10.426 -17.065 26.411 1.00 67.56 88 HIS A CA 1
ATOM 697 C C . HIS A 1 88 ? 11.145 -15.719 26.365 1.00 67.56 88 HIS A C 1
ATOM 699 O O . HIS A 1 88 ? 11.656 -15.291 27.393 1.00 67.56 88 HIS A O 1
ATOM 705 N N . LEU A 1 89 ? 11.137 -15.003 25.240 1.00 64.25 89 LEU A N 1
ATOM 706 C CA . LEU A 1 89 ? 11.755 -13.679 25.126 1.00 64.25 89 LEU A CA 1
ATOM 707 C C . LEU A 1 89 ? 11.138 -12.635 26.051 1.00 64.25 89 LEU A C 1
ATOM 709 O O . LEU A 1 89 ? 11.839 -11.750 26.531 1.00 64.25 89 LEU A O 1
ATOM 713 N N . ARG A 1 90 ? 9.832 -12.727 26.316 1.00 69.56 90 ARG A N 1
ATOM 714 C CA . ARG A 1 90 ? 9.164 -11.834 27.271 1.00 69.56 90 ARG A CA 1
ATOM 715 C C . ARG A 1 90 ? 9.631 -12.057 28.714 1.00 69.56 90 ARG A C 1
ATOM 717 O O . ARG A 1 90 ? 9.420 -11.175 29.542 1.00 69.56 90 ARG A O 1
ATOM 724 N N . ARG A 1 91 ? 10.222 -13.219 29.027 1.00 70.44 91 ARG A N 1
ATOM 725 C CA . ARG A 1 91 ? 10.682 -13.603 30.375 1.00 70.44 91 ARG A CA 1
ATOM 726 C C . ARG A 1 91 ? 12.202 -13.692 30.522 1.00 70.44 91 ARG A C 1
ATOM 728 O O . ARG A 1 91 ? 12.694 -13.528 31.632 1.00 70.44 91 ARG A O 1
ATOM 735 N N . ALA A 1 92 ? 12.924 -13.993 29.450 1.00 67.44 92 ALA A N 1
ATOM 736 C CA . ALA A 1 92 ? 14.365 -14.188 29.460 1.00 67.44 92 ALA A CA 1
ATOM 737 C C . ALA A 1 92 ? 15.109 -12.851 29.538 1.00 67.44 92 ALA A C 1
ATOM 739 O O . ALA A 1 92 ? 14.639 -11.826 29.037 1.00 67.44 92 ALA A O 1
ATOM 740 N N . GLU A 1 93 ? 16.300 -12.870 30.137 1.00 69.19 93 GLU A N 1
ATOM 741 C CA . GLU A 1 93 ? 17.199 -11.724 30.070 1.00 69.19 93 GLU A CA 1
ATOM 742 C C . GLU A 1 93 ? 17.530 -11.399 28.604 1.00 69.19 93 GLU A C 1
ATOM 744 O O . GLU A 1 93 ? 17.711 -12.313 27.790 1.00 69.19 93 GLU A O 1
ATOM 749 N N . PRO A 1 94 ? 17.595 -10.108 28.235 1.00 64.44 94 PRO A N 1
ATOM 750 C CA . PRO A 1 94 ? 17.816 -9.699 26.858 1.00 64.44 94 PRO A CA 1
ATOM 751 C C . PRO A 1 94 ? 19.189 -10.178 26.374 1.00 64.44 94 PRO A C 1
ATOM 753 O O . PRO A 1 94 ? 20.216 -9.568 26.667 1.00 64.44 94 PRO A O 1
ATOM 756 N N . SER A 1 95 ? 19.205 -11.262 25.596 1.00 77.69 95 SER A N 1
ATOM 757 C CA . SER A 1 95 ? 20.413 -11.806 24.980 1.00 77.69 95 SER A CA 1
ATOM 758 C C . SER A 1 95 ? 20.370 -11.634 23.463 1.00 77.69 95 SER A C 1
ATOM 760 O O . SER A 1 95 ? 19.340 -11.813 22.808 1.00 77.69 95 SER A O 1
ATOM 762 N N . ILE A 1 96 ? 21.518 -11.287 22.876 1.00 63.75 96 ILE A N 1
ATOM 763 C CA . ILE A 1 96 ? 21.651 -11.141 21.418 1.00 63.75 96 ILE A CA 1
ATOM 764 C C . ILE A 1 96 ? 21.365 -12.475 20.716 1.00 63.75 96 ILE A C 1
ATOM 766 O O . ILE A 1 96 ? 20.815 -12.482 19.620 1.00 63.75 96 ILE A O 1
ATOM 770 N N . GLN A 1 97 ? 21.702 -13.602 21.347 1.00 69.88 97 GLN A N 1
ATOM 771 C CA . GLN A 1 97 ? 21.439 -14.934 20.803 1.00 69.88 97 GLN A CA 1
ATOM 772 C C . GLN A 1 97 ? 19.941 -15.250 20.763 1.00 69.88 97 GLN A C 1
ATOM 774 O O . GLN A 1 97 ? 19.462 -15.718 19.736 1.00 69.88 97 GLN A O 1
ATOM 779 N N . ALA A 1 98 ? 19.184 -14.924 21.816 1.00 68.00 98 ALA A N 1
ATOM 780 C CA . ALA A 1 98 ? 17.734 -15.107 21.817 1.00 68.00 98 ALA A CA 1
ATOM 781 C C . ALA A 1 98 ? 17.043 -14.164 20.820 1.00 68.00 98 ALA A C 1
ATOM 783 O O . ALA A 1 98 ? 16.121 -14.575 20.122 1.00 68.00 98 ALA A O 1
ATOM 784 N N . ALA A 1 99 ? 17.528 -12.923 20.691 1.00 65.56 99 ALA A N 1
ATOM 785 C CA . ALA A 1 99 ? 17.037 -11.989 19.681 1.00 65.56 99 ALA A CA 1
ATOM 786 C C . ALA A 1 99 ? 17.311 -12.479 18.247 1.00 65.56 99 ALA A C 1
ATOM 788 O O . ALA A 1 99 ? 16.445 -12.337 17.388 1.00 65.56 99 ALA A O 1
ATOM 789 N N . ARG A 1 100 ? 18.484 -13.083 17.992 1.00 68.19 100 ARG A N 1
ATOM 790 C CA . ARG A 1 100 ? 18.813 -13.715 16.703 1.00 68.19 100 ARG A CA 1
ATOM 791 C C . ARG A 1 100 ? 17.928 -14.924 16.424 1.00 68.19 100 ARG A C 1
ATOM 793 O O . ARG A 1 100 ? 17.290 -14.940 15.388 1.00 68.19 100 ARG A O 1
ATOM 800 N N . ALA A 1 101 ? 17.809 -15.859 17.366 1.00 69.44 101 ALA A N 1
ATOM 801 C CA . ALA A 1 101 ? 16.964 -17.044 17.205 1.00 69.44 101 ALA A CA 1
ATOM 802 C C . ALA A 1 101 ? 15.489 -16.682 16.956 1.00 69.44 101 ALA A C 1
ATOM 804 O O . ALA A 1 101 ? 14.813 -17.309 16.145 1.00 69.44 101 ALA A O 1
ATOM 805 N N . TYR A 1 102 ? 15.001 -15.634 17.622 1.00 68.50 102 TYR A N 1
ATOM 806 C CA . TYR A 1 102 ? 13.666 -15.107 17.379 1.00 68.50 102 TYR A CA 1
ATOM 807 C C . TYR A 1 102 ? 13.543 -14.459 16.007 1.00 68.50 102 TYR A C 1
ATOM 809 O O . TYR A 1 102 ? 12.589 -14.755 15.302 1.00 68.50 102 TYR A O 1
ATOM 817 N N . ALA A 1 103 ? 14.500 -13.612 15.609 1.00 69.56 103 ALA A N 1
ATOM 818 C CA . ALA A 1 103 ? 14.517 -13.021 14.274 1.00 69.56 103 ALA A CA 1
ATOM 819 C C . ALA A 1 103 ? 14.546 -14.104 13.183 1.00 69.56 103 ALA A C 1
ATOM 821 O O . ALA A 1 103 ? 13.756 -14.028 12.243 1.00 69.56 103 ALA A O 1
ATOM 822 N N . ASP A 1 104 ? 15.374 -15.137 13.361 1.00 69.56 104 ASP A N 1
ATOM 823 C CA . ASP A 1 104 ? 15.461 -16.287 12.465 1.00 69.56 104 ASP A CA 1
ATOM 824 C C . ASP A 1 104 ? 14.089 -16.955 12.314 1.00 69.56 104 ASP A C 1
ATOM 826 O O . ASP A 1 104 ? 13.653 -17.183 11.192 1.00 69.56 104 ASP A O 1
ATOM 830 N N . ALA A 1 105 ? 13.315 -17.149 13.387 1.00 68.56 105 ALA A N 1
ATOM 831 C CA . ALA A 1 105 ? 11.981 -17.762 13.306 1.00 68.56 105 ALA A CA 1
ATOM 832 C C . ALA A 1 105 ? 10.949 -16.998 12.439 1.00 68.56 105 ALA A C 1
ATOM 834 O O . ALA A 1 105 ? 9.934 -17.582 12.022 1.00 68.56 105 ALA A O 1
ATOM 835 N N . PHE A 1 106 ? 11.182 -15.713 12.141 1.00 63.69 106 PHE A N 1
ATOM 836 C CA . PHE A 1 106 ? 10.365 -14.932 11.198 1.00 63.69 106 PHE A CA 1
ATOM 837 C C . PHE A 1 106 ? 10.864 -15.001 9.761 1.00 63.69 106 PHE A C 1
ATOM 839 O O . PHE A 1 106 ? 10.109 -14.674 8.843 1.00 63.69 106 PHE A O 1
ATOM 846 N N . LEU A 1 107 ? 12.106 -15.420 9.548 1.00 68.62 107 LEU A N 1
ATOM 847 C CA . LEU A 1 107 ? 12.660 -15.551 8.218 1.00 68.62 107 LEU A CA 1
ATOM 848 C C . LEU A 1 107 ? 12.141 -16.835 7.542 1.00 68.62 107 LEU A C 1
ATOM 850 O O . LEU A 1 107 ? 11.880 -17.853 8.198 1.00 68.62 107 LEU A O 1
ATOM 854 N N . PRO A 1 108 ? 11.935 -16.801 6.218 1.00 65.62 108 PRO A N 1
ATOM 855 C CA . PRO A 1 108 ? 11.408 -17.941 5.493 1.00 65.62 108 PRO A CA 1
ATOM 856 C C . PRO A 1 108 ? 12.492 -19.030 5.415 1.00 65.62 108 PRO A C 1
ATOM 858 O O . PRO A 1 108 ? 13.619 -18.771 4.994 1.00 65.62 108 PRO A O 1
ATOM 861 N N . HIS A 1 109 ? 12.135 -20.255 5.800 1.00 65.62 109 HIS A N 1
ATOM 862 C CA . HIS A 1 109 ? 13.011 -21.429 5.773 1.00 65.62 109 HIS A CA 1
ATOM 863 C C . HIS A 1 109 ? 12.474 -22.499 4.825 1.00 65.62 109 HIS A C 1
ATOM 865 O O . HIS A 1 109 ? 11.255 -22.717 4.778 1.00 65.62 109 HIS A O 1
ATOM 871 N N . ALA A 1 110 ? 13.376 -23.197 4.138 1.00 68.44 110 ALA A N 1
ATOM 872 C CA . ALA A 1 110 ? 13.061 -24.365 3.333 1.00 68.44 110 ALA A CA 1
ATOM 873 C C . ALA A 1 110 ? 12.571 -25.542 4.188 1.00 68.44 110 ALA A C 1
ATOM 875 O O . ALA A 1 110 ? 12.510 -25.464 5.422 1.00 68.44 110 ALA A O 1
ATOM 876 N N . SER A 1 111 ? 12.112 -26.605 3.526 1.00 65.75 111 SER A N 1
ATOM 877 C CA . SER A 1 111 ? 11.635 -27.827 4.189 1.00 65.75 111 SER A CA 1
ATOM 878 C C . SER A 1 111 ? 12.726 -28.475 5.046 1.00 65.75 111 SER A C 1
ATOM 880 O O . SER A 1 111 ? 12.430 -28.989 6.117 1.00 65.75 111 SER A O 1
ATOM 882 N N . ASP A 1 112 ? 13.993 -28.333 4.651 1.00 69.56 112 ASP A N 1
ATOM 883 C CA . ASP A 1 112 ? 15.179 -28.790 5.388 1.00 69.56 112 ASP A CA 1
ATOM 884 C C . ASP A 1 112 ? 15.542 -27.930 6.621 1.00 69.56 112 ASP A C 1
ATOM 886 O O . ASP A 1 112 ? 16.543 -28.187 7.291 1.00 69.56 112 ASP A O 1
ATOM 890 N N . GLY A 1 113 ? 14.758 -26.889 6.919 1.00 65.81 113 GLY A N 1
ATOM 891 C CA . GLY A 1 113 ? 14.992 -25.991 8.048 1.00 65.81 113 GLY A CA 1
ATOM 892 C C . GLY A 1 113 ? 16.111 -24.969 7.832 1.00 65.81 113 GLY A C 1
ATOM 893 O O . GLY A 1 113 ? 16.467 -24.278 8.782 1.00 65.81 113 GLY A O 1
ATOM 894 N N . ARG A 1 114 ? 16.658 -24.824 6.617 1.00 67.62 114 ARG A N 1
ATOM 895 C CA . ARG A 1 114 ? 17.632 -23.771 6.273 1.00 67.62 114 ARG A CA 1
ATOM 896 C C . ARG A 1 114 ? 16.926 -22.512 5.780 1.00 67.62 114 ARG A C 1
ATOM 898 O O . ARG A 1 114 ? 15.888 -22.586 5.131 1.00 67.62 114 ARG A O 1
ATOM 905 N N . LEU A 1 115 ? 17.485 -21.339 6.068 1.00 65.38 115 LEU A N 1
ATOM 906 C CA . LEU A 1 115 ? 16.964 -20.060 5.574 1.00 65.38 115 LEU A CA 1
ATOM 907 C C . LEU A 1 115 ? 16.987 -20.013 4.039 1.00 65.38 115 LEU A C 1
ATOM 909 O O . LEU A 1 115 ? 17.995 -20.363 3.419 1.00 65.38 115 LEU A O 1
ATOM 913 N N . TYR A 1 116 ? 15.898 -19.549 3.418 1.00 58.00 116 TYR A N 1
ATOM 914 C CA . TYR A 1 116 ? 15.899 -19.282 1.980 1.00 58.00 116 TYR A CA 1
ATOM 915 C C . TYR A 1 116 ? 16.867 -18.136 1.676 1.00 58.00 116 TYR A C 1
ATOM 917 O O . TYR A 1 116 ? 16.831 -17.079 2.306 1.00 58.00 116 TYR A O 1
ATOM 925 N N . ARG A 1 117 ? 17.741 -18.353 0.691 1.00 63.34 117 ARG A N 1
ATOM 926 C CA . ARG A 1 117 ? 18.781 -17.398 0.299 1.00 63.34 117 ARG A CA 1
ATOM 927 C C . ARG A 1 117 ? 18.142 -16.115 -0.240 1.00 63.34 117 ARG A C 1
ATOM 929 O O . ARG A 1 117 ? 17.572 -16.142 -1.324 1.00 63.34 117 ARG A O 1
ATOM 936 N N . THR A 1 118 ? 18.281 -14.976 0.431 1.00 47.16 118 THR A N 1
ATOM 937 C CA . THR A 1 118 ? 18.176 -13.679 -0.253 1.00 47.16 118 THR A CA 1
ATOM 938 C C . THR A 1 118 ? 19.554 -13.362 -0.824 1.00 47.16 118 THR A C 1
ATOM 940 O O . THR A 1 118 ? 20.562 -13.469 -0.128 1.00 47.16 118 THR A O 1
ATOM 943 N N . VAL A 1 119 ? 19.640 -13.060 -2.119 1.00 45.03 119 VAL A N 1
ATOM 944 C CA . VAL A 1 119 ? 20.914 -12.697 -2.754 1.00 45.03 119 VAL A CA 1
ATOM 945 C C . VAL A 1 119 ? 21.402 -11.386 -2.128 1.00 45.03 119 VAL A C 1
ATOM 947 O O . VAL A 1 119 ? 20.912 -10.313 -2.465 1.00 45.03 119 VAL A O 1
ATOM 950 N N . GLY A 1 120 ? 22.331 -11.473 -1.177 1.00 44.38 120 GLY A N 1
ATOM 951 C CA . GLY A 1 120 ? 23.058 -10.329 -0.636 1.00 44.38 120 GLY A CA 1
ATOM 952 C C . GLY A 1 120 ? 24.295 -10.052 -1.487 1.00 44.38 120 GLY A C 1
ATOM 953 O O . GLY A 1 120 ? 25.151 -10.917 -1.630 1.00 44.38 120 GLY A O 1
ATOM 954 N N . LEU A 1 121 ? 24.386 -8.847 -2.050 1.00 41.84 121 LEU A N 1
ATOM 955 C CA . LEU A 1 121 ? 25.428 -8.414 -2.992 1.00 41.84 121 LEU A CA 1
ATOM 956 C C . LEU A 1 121 ? 26.792 -8.069 -2.352 1.00 41.84 121 LEU A C 1
ATOM 958 O O . LEU A 1 121 ? 27.646 -7.540 -3.055 1.00 41.84 121 LEU A O 1
ATOM 962 N N . THR A 1 122 ? 27.026 -8.297 -1.051 1.00 45.25 122 THR A N 1
ATOM 963 C CA . THR A 1 122 ? 28.137 -7.598 -0.362 1.00 45.25 122 THR A CA 1
ATOM 964 C C . THR A 1 122 ? 28.979 -8.379 0.650 1.00 45.25 122 THR A C 1
ATOM 966 O O . THR A 1 122 ? 29.801 -7.744 1.303 1.00 45.25 122 THR A O 1
ATOM 969 N N . GLU A 1 123 ? 28.873 -9.706 0.794 1.00 38.53 123 GLU A N 1
ATOM 970 C CA . GLU A 1 123 ? 29.833 -10.435 1.650 1.00 38.53 123 GLU A CA 1
ATOM 971 C C . GLU A 1 123 ? 30.717 -11.419 0.871 1.00 38.53 123 GLU A C 1
ATOM 973 O O . GLU A 1 123 ? 30.203 -12.328 0.211 1.00 38.53 123 GLU A O 1
ATOM 978 N N . PRO A 1 124 ? 32.056 -11.277 0.954 1.00 51.19 124 PRO A N 1
ATOM 979 C CA . PRO A 1 124 ? 32.974 -12.247 0.396 1.00 51.19 124 PRO A CA 1
ATOM 980 C C . PRO A 1 124 ? 33.085 -13.450 1.347 1.00 51.19 124 PRO A C 1
ATOM 982 O O . PRO A 1 124 ? 33.522 -13.338 2.488 1.00 51.19 124 PRO A O 1
ATOM 985 N N . CYS A 1 125 ? 32.747 -14.629 0.824 1.00 42.53 125 CYS A N 1
ATOM 986 C CA . CYS A 1 125 ? 33.307 -15.917 1.247 1.00 42.53 125 CYS A CA 1
ATOM 987 C C . CYS A 1 125 ? 32.890 -16.490 2.623 1.00 42.53 125 CYS A C 1
ATOM 989 O O . CYS A 1 125 ? 33.736 -16.809 3.458 1.00 42.53 125 CYS A O 1
ATOM 991 N N . ARG A 1 126 ? 31.603 -16.834 2.786 1.00 42.22 126 ARG A N 1
ATOM 992 C CA . ARG A 1 126 ? 31.206 -18.056 3.522 1.00 42.22 126 ARG A CA 1
ATOM 993 C C . ARG A 1 126 ? 30.211 -18.877 2.689 1.00 42.22 126 ARG A C 1
ATOM 995 O O . ARG A 1 126 ? 29.073 -18.477 2.492 1.00 42.22 126 ARG A O 1
ATOM 1002 N N . ASN A 1 127 ? 30.718 -19.981 2.133 1.00 42.78 127 ASN A N 1
ATOM 1003 C CA . ASN A 1 127 ? 30.072 -21.069 1.380 1.00 42.78 127 ASN A CA 1
ATOM 1004 C C . ASN A 1 127 ? 28.642 -20.832 0.844 1.00 42.78 127 ASN A C 1
ATOM 1006 O O . ASN A 1 127 ? 27.649 -21.370 1.318 1.00 42.78 127 ASN A O 1
ATOM 1010 N N . TRP A 1 128 ? 28.594 -20.133 -0.286 1.00 43.41 128 TRP A N 1
ATOM 1011 C CA . TRP A 1 128 ? 27.504 -19.975 -1.258 1.00 43.41 128 TRP A CA 1
ATOM 1012 C C . TRP A 1 128 ? 26.878 -21.280 -1.810 1.00 43.41 128 TRP A C 1
ATOM 1014 O O . TRP A 1 128 ? 26.004 -21.213 -2.677 1.00 43.41 128 TRP A O 1
ATOM 1024 N N . ARG A 1 129 ? 27.302 -22.472 -1.364 1.00 45.06 129 ARG A N 1
ATOM 1025 C CA . ARG A 1 129 ? 26.859 -23.774 -1.900 1.00 45.06 129 ARG A CA 1
ATOM 1026 C C . ARG A 1 129 ? 25.714 -24.445 -1.123 1.00 45.06 129 ARG A C 1
ATOM 1028 O O . ARG A 1 129 ? 25.053 -25.287 -1.717 1.00 45.06 129 ARG A O 1
ATOM 1035 N N . ASP A 1 130 ? 25.361 -24.003 0.089 1.00 53.97 130 ASP A N 1
ATOM 1036 C CA . ASP A 1 130 ? 24.558 -24.853 0.997 1.00 53.97 130 ASP A CA 1
ATOM 1037 C C . ASP A 1 130 ? 23.047 -24.537 1.152 1.00 53.97 130 ASP A C 1
ATOM 1039 O O . ASP A 1 130 ? 22.329 -25.324 1.756 1.00 53.97 130 ASP A O 1
ATOM 1043 N N . GLY A 1 131 ? 22.496 -23.435 0.632 1.00 54.69 131 GLY A N 1
ATOM 1044 C CA . GLY A 1 131 ? 21.027 -23.201 0.653 1.00 54.69 131 GLY A CA 1
ATOM 1045 C C . GLY A 1 131 ? 20.266 -23.727 -0.584 1.00 54.69 131 GLY A C 1
ATOM 1046 O O . GLY A 1 131 ? 20.845 -23.838 -1.662 1.00 54.69 131 GLY A O 1
ATOM 1047 N N . ALA A 1 132 ? 18.969 -24.001 -0.457 1.00 55.31 132 ALA A N 1
ATOM 1048 C CA . ALA A 1 132 ? 18.132 -24.475 -1.565 1.00 55.31 132 ALA A CA 1
ATOM 1049 C C . ALA A 1 132 ? 17.866 -23.381 -2.633 1.00 55.31 132 ALA A C 1
ATOM 1051 O O . ALA A 1 132 ? 17.820 -22.193 -2.289 1.00 55.31 132 ALA A O 1
ATOM 1052 N N . PRO A 1 133 ? 17.682 -23.743 -3.922 1.00 63.25 133 PRO A N 1
ATOM 1053 C CA . PRO A 1 133 ? 17.220 -22.806 -4.948 1.00 63.25 133 PRO A CA 1
ATOM 1054 C C . PRO A 1 133 ? 15.836 -22.245 -4.589 1.00 63.25 133 PRO A C 1
ATOM 1056 O O . PRO A 1 133 ? 14.992 -22.959 -4.048 1.00 63.25 133 PRO A O 1
ATOM 1059 N N . ILE A 1 134 ? 15.586 -20.968 -4.902 1.00 67.31 134 ILE A N 1
ATOM 1060 C CA . ILE A 1 134 ? 14.263 -20.363 -4.701 1.00 67.31 134 ILE A CA 1
ATOM 1061 C C . ILE A 1 134 ? 13.308 -20.960 -5.735 1.00 67.31 134 ILE A C 1
ATOM 1063 O O . ILE A 1 134 ? 13.345 -20.610 -6.914 1.00 67.31 134 ILE A O 1
ATOM 1067 N N . THR A 1 135 ? 12.455 -21.875 -5.293 1.00 78.81 135 THR A N 1
ATOM 1068 C CA . THR A 1 135 ? 11.363 -22.410 -6.105 1.00 78.81 135 THR A CA 1
ATOM 1069 C C . THR A 1 135 ? 10.144 -21.478 -6.030 1.00 78.81 135 THR A C 1
ATOM 1071 O O . THR A 1 135 ? 9.995 -20.727 -5.063 1.00 78.81 135 THR A O 1
ATOM 1074 N N . PRO A 1 136 ? 9.218 -21.510 -7.006 1.00 78.31 136 PRO A N 1
ATOM 1075 C CA . PRO A 1 136 ? 7.973 -20.737 -6.931 1.00 78.31 136 PRO A CA 1
ATOM 1076 C C . PRO A 1 136 ? 7.163 -20.979 -5.644 1.00 78.31 136 PRO A C 1
ATOM 1078 O O . PRO A 1 136 ? 6.509 -20.061 -5.152 1.00 78.31 136 PRO A O 1
ATOM 1081 N N . ALA A 1 137 ? 7.277 -22.175 -5.056 1.00 77.69 137 ALA A N 1
ATOM 1082 C CA . ALA A 1 137 ? 6.649 -22.534 -3.784 1.00 77.69 137 ALA A CA 1
ATOM 1083 C C . ALA A 1 137 ? 7.125 -21.661 -2.607 1.00 77.69 137 ALA A C 1
ATOM 1085 O O . ALA A 1 137 ? 6.370 -21.404 -1.671 1.00 77.69 137 ALA A O 1
ATOM 1086 N N . VAL A 1 138 ? 8.355 -21.143 -2.665 1.00 79.75 138 VAL A N 1
ATOM 1087 C CA . VAL A 1 138 ? 8.878 -20.211 -1.657 1.00 79.75 138 VAL A CA 1
ATOM 1088 C C . VAL A 1 138 ? 8.082 -18.915 -1.656 1.00 79.75 138 VAL A C 1
ATOM 1090 O O . VAL A 1 138 ? 7.731 -18.401 -0.595 1.00 79.75 138 VAL A O 1
ATOM 1093 N N . PHE A 1 139 ? 7.767 -18.385 -2.838 1.00 83.44 139 PHE A N 1
ATOM 1094 C CA . PHE A 1 139 ? 6.979 -17.163 -2.937 1.00 83.44 139 PHE A CA 1
ATOM 1095 C C . PHE A 1 139 ? 5.531 -17.393 -2.508 1.00 83.44 139 PHE A C 1
ATOM 1097 O O . PHE A 1 139 ? 4.946 -16.516 -1.874 1.00 83.44 139 PHE A O 1
ATOM 1104 N N . ASP A 1 140 ? 4.980 -18.580 -2.783 1.00 82.00 140 ASP A N 1
ATOM 1105 C CA . ASP A 1 140 ? 3.666 -18.982 -2.272 1.00 82.00 140 ASP A CA 1
ATOM 1106 C C . ASP A 1 140 ? 3.654 -18.956 -0.731 1.00 82.00 140 ASP A C 1
ATOM 1108 O O . ASP A 1 140 ? 2.722 -18.412 -0.134 1.00 82.00 140 ASP A O 1
ATOM 1112 N N . ALA A 1 141 ? 4.732 -19.426 -0.089 1.00 76.19 141 ALA A N 1
ATOM 1113 C CA . ALA A 1 141 ? 4.900 -19.383 1.366 1.00 76.19 141 ALA A CA 1
ATOM 1114 C C . ALA A 1 141 ? 5.083 -17.960 1.933 1.00 76.19 141 ALA A C 1
ATOM 1116 O O . ALA A 1 141 ? 4.675 -17.694 3.064 1.00 76.19 141 ALA A O 1
ATOM 1117 N N . MET A 1 142 ? 5.673 -17.030 1.170 1.00 78.75 142 MET A N 1
ATOM 1118 C CA . MET A 1 142 ? 5.803 -15.619 1.574 1.00 78.75 142 MET A CA 1
ATOM 1119 C C . MET A 1 142 ? 4.484 -14.840 1.454 1.00 78.75 142 MET A C 1
ATOM 1121 O O . MET A 1 142 ? 4.303 -13.818 2.116 1.00 78.75 142 MET A O 1
ATOM 1125 N N . GLY A 1 143 ? 3.554 -15.321 0.628 1.00 82.50 143 GLY A N 1
ATOM 1126 C CA . GLY A 1 143 ? 2.208 -14.781 0.487 1.00 82.50 143 GLY A CA 1
ATOM 1127 C C . GLY A 1 143 ? 1.795 -14.594 -0.971 1.00 82.50 143 GLY A C 1
ATOM 1128 O O . GLY A 1 143 ? 2.610 -14.284 -1.838 1.00 82.50 143 GLY A O 1
ATOM 1129 N N . ALA A 1 144 ? 0.489 -14.715 -1.231 1.00 84.06 144 ALA A N 1
ATOM 1130 C CA . ALA A 1 144 ? -0.080 -14.688 -2.581 1.00 84.06 144 ALA A CA 1
ATOM 1131 C C . ALA A 1 144 ? 0.324 -13.441 -3.386 1.00 84.06 144 ALA A C 1
ATOM 1133 O O . ALA A 1 144 ? 0.693 -13.559 -4.548 1.00 84.06 144 ALA A O 1
ATOM 1134 N N . ASN A 1 145 ? 0.345 -12.259 -2.760 1.00 85.31 145 ASN A N 1
ATOM 1135 C CA . ASN A 1 145 ? 0.738 -11.020 -3.440 1.00 85.31 145 ASN A CA 1
ATOM 1136 C C . ASN A 1 145 ? 2.203 -11.046 -3.909 1.00 85.31 145 ASN A C 1
ATOM 1138 O O . ASN A 1 145 ? 2.495 -10.607 -5.019 1.00 85.31 145 ASN A O 1
ATOM 1142 N N . ILE A 1 146 ? 3.117 -11.576 -3.087 1.00 87.56 146 ILE A N 1
ATOM 1143 C CA . ILE A 1 146 ? 4.539 -11.700 -3.440 1.00 87.56 146 ILE A CA 1
ATOM 1144 C C . ILE A 1 146 ? 4.703 -12.752 -4.537 1.00 87.56 146 ILE A C 1
ATOM 1146 O O . ILE A 1 146 ? 5.417 -12.511 -5.506 1.00 87.56 146 ILE A O 1
ATOM 1150 N N . SER A 1 147 ? 3.996 -13.880 -4.430 1.00 88.50 147 SER A N 1
ATOM 1151 C CA . SER A 1 147 ? 3.989 -14.914 -5.468 1.00 88.50 147 SER A CA 1
ATOM 1152 C C . SER A 1 147 ? 3.497 -14.396 -6.814 1.00 88.50 147 SER A C 1
ATOM 1154 O O . SER A 1 147 ? 4.199 -14.530 -7.815 1.00 88.50 147 SER A O 1
ATOM 1156 N N . LEU A 1 148 ? 2.341 -13.729 -6.850 1.00 90.25 148 LEU A N 1
ATOM 1157 C CA . LEU A 1 148 ? 1.795 -13.143 -8.074 1.00 90.25 148 LEU A CA 1
ATOM 1158 C C . LEU A 1 148 ? 2.751 -12.114 -8.682 1.00 90.25 148 LEU A C 1
ATOM 1160 O O . LEU A 1 148 ? 2.976 -12.135 -9.891 1.00 90.25 148 LEU A O 1
ATOM 1164 N N . TYR A 1 149 ? 3.366 -11.266 -7.854 1.00 90.44 149 TYR A N 1
ATOM 1165 C CA . TYR A 1 149 ? 4.371 -10.308 -8.312 1.00 90.44 149 TYR A CA 1
ATOM 1166 C C . TYR A 1 149 ? 5.602 -11.000 -8.914 1.00 90.44 149 TYR A C 1
ATOM 1168 O O . TYR A 1 149 ? 6.023 -10.664 -10.018 1.00 90.44 149 TYR A O 1
ATOM 1176 N N . MET A 1 150 ? 6.164 -12.005 -8.241 1.00 90.31 150 MET A N 1
ATOM 1177 C CA . MET A 1 150 ? 7.352 -12.707 -8.737 1.00 90.31 150 MET A CA 1
ATOM 1178 C C . MET A 1 150 ? 7.058 -13.524 -9.996 1.00 90.31 150 MET A C 1
ATOM 1180 O O . MET A 1 150 ? 7.882 -13.567 -10.908 1.00 90.31 150 MET A O 1
ATOM 1184 N N . ARG A 1 151 ? 5.863 -14.114 -10.101 1.00 88.69 151 ARG A N 1
ATOM 1185 C CA . ARG A 1 151 ? 5.398 -14.789 -11.320 1.00 88.69 151 ARG A CA 1
ATOM 1186 C C . ARG A 1 151 ? 5.188 -13.805 -12.468 1.00 88.69 151 ARG A C 1
ATOM 1188 O O . ARG A 1 151 ? 5.530 -14.138 -13.599 1.00 88.69 151 ARG A O 1
ATOM 1195 N N . PHE A 1 152 ? 4.688 -12.598 -12.194 1.00 90.94 152 PHE A N 1
ATOM 1196 C CA . PHE A 1 152 ? 4.626 -11.521 -13.184 1.00 90.94 152 PHE A CA 1
ATOM 1197 C C . PHE A 1 152 ? 6.026 -11.159 -13.691 1.00 90.94 152 PHE A C 1
ATOM 1199 O O . PHE A 1 152 ? 6.266 -11.215 -14.894 1.00 90.94 152 PHE A O 1
ATOM 1206 N N . VAL A 1 153 ? 6.968 -10.877 -12.784 1.00 90.06 153 VAL A N 1
ATOM 1207 C CA . VAL A 1 153 ? 8.357 -10.538 -13.140 1.00 90.06 153 VAL A CA 1
ATOM 1208 C C . VAL A 1 153 ? 9.009 -11.666 -13.941 1.00 90.06 153 VAL A C 1
ATOM 1210 O O . VAL A 1 153 ? 9.564 -11.417 -15.008 1.00 90.06 153 VAL A O 1
ATOM 1213 N N . SER A 1 154 ? 8.893 -12.913 -13.477 1.00 88.00 154 SER A N 1
ATOM 1214 C CA . SER A 1 154 ? 9.432 -14.088 -14.169 1.00 88.00 154 SER A CA 1
ATOM 1215 C C . SER A 1 154 ? 8.797 -14.291 -15.545 1.00 88.00 154 SER A C 1
ATOM 1217 O O . SER A 1 154 ? 9.503 -14.614 -16.497 1.00 88.00 154 SER A O 1
ATOM 1219 N N . GLY A 1 155 ? 7.491 -14.039 -15.675 1.00 87.62 155 GLY A N 1
ATOM 1220 C CA . GLY A 1 155 ? 6.780 -14.080 -16.948 1.00 87.62 155 GLY A CA 1
ATOM 1221 C C . GLY A 1 155 ? 7.257 -13.016 -17.936 1.00 87.62 155 GLY A C 1
ATOM 1222 O O . GLY A 1 155 ? 7.327 -13.300 -19.128 1.00 87.62 155 GLY A O 1
ATOM 1223 N N . CYS A 1 156 ? 7.640 -11.830 -17.457 1.00 88.81 156 CYS A N 1
ATOM 1224 C CA . CYS A 1 156 ? 8.151 -10.738 -18.288 1.00 88.81 156 CYS A CA 1
ATOM 1225 C C . CYS A 1 156 ? 9.546 -11.013 -18.873 1.00 88.81 156 CYS A C 1
ATOM 1227 O O . CYS A 1 156 ? 9.835 -10.534 -19.966 1.00 88.81 156 CYS A O 1
ATOM 1229 N N . ILE A 1 157 ? 10.400 -11.795 -18.201 1.00 90.44 157 ILE A N 1
ATOM 1230 C CA . ILE A 1 157 ? 11.770 -12.099 -18.664 1.00 90.44 157 ILE A CA 1
ATOM 1231 C C . ILE A 1 157 ? 11.807 -12.661 -20.099 1.00 90.44 157 ILE A C 1
ATOM 1233 O O . ILE A 1 157 ? 12.480 -12.061 -20.935 1.00 90.44 157 ILE A O 1
ATOM 1237 N N . PRO A 1 158 ? 11.105 -13.761 -20.442 1.00 91.94 158 PRO A N 1
ATOM 1238 C CA . PRO A 1 158 ? 11.141 -14.304 -21.800 1.00 91.94 158 PRO A CA 1
ATOM 1239 C C . PRO A 1 158 ? 10.526 -13.355 -22.835 1.00 91.94 158 PRO A C 1
ATOM 1241 O O . PRO A 1 158 ? 10.961 -13.351 -23.982 1.00 91.94 158 PRO A O 1
ATOM 1244 N N . ILE A 1 159 ? 9.546 -12.533 -22.440 1.00 91.31 159 ILE A N 1
ATOM 1245 C CA . ILE A 1 159 ? 8.928 -11.534 -23.322 1.00 91.31 159 ILE A CA 1
ATOM 1246 C C . ILE A 1 159 ? 9.955 -10.466 -23.694 1.00 91.31 159 ILE A C 1
ATOM 1248 O O . ILE A 1 159 ? 10.145 -10.186 -24.875 1.00 91.31 159 ILE A O 1
ATOM 1252 N N . PHE A 1 160 ? 10.640 -9.898 -22.698 1.00 91.81 160 PHE A N 1
ATOM 1253 C CA . PHE A 1 160 ? 11.688 -8.913 -22.941 1.00 91.81 160 PHE A CA 1
ATOM 1254 C C . PHE A 1 160 ? 12.870 -9.526 -23.686 1.00 91.81 160 PHE A C 1
ATOM 1256 O O . PHE A 1 160 ? 13.372 -8.890 -24.599 1.00 91.81 160 PHE A O 1
ATOM 1263 N N . ALA A 1 161 ? 13.256 -10.769 -23.389 1.00 93.62 161 ALA A N 1
ATOM 1264 C CA . ALA A 1 161 ? 14.297 -11.464 -24.143 1.00 93.62 161 ALA A CA 1
ATOM 1265 C C . ALA A 1 161 ? 13.922 -11.620 -25.628 1.00 93.62 161 ALA A C 1
ATOM 1267 O O . ALA A 1 161 ? 14.729 -11.311 -26.501 1.00 93.62 161 ALA A O 1
ATOM 1268 N N . ALA A 1 162 ? 12.687 -12.031 -25.930 1.00 94.00 162 ALA A N 1
ATOM 1269 C CA . ALA A 1 162 ? 12.200 -12.134 -27.303 1.00 94.00 162 ALA A CA 1
ATOM 1270 C C . ALA A 1 162 ? 12.119 -10.761 -27.995 1.00 94.00 162 ALA A C 1
ATOM 1272 O O . ALA A 1 162 ? 12.561 -10.627 -29.133 1.00 94.00 162 ALA A O 1
ATOM 1273 N N . ALA A 1 163 ? 11.630 -9.727 -27.302 1.00 93.25 163 ALA A N 1
ATOM 1274 C CA . ALA A 1 163 ? 11.614 -8.360 -27.822 1.00 93.25 163 ALA A CA 1
ATOM 1275 C C . ALA A 1 163 ? 13.035 -7.845 -28.104 1.00 93.25 163 ALA A C 1
ATOM 1277 O O . ALA A 1 163 ? 13.272 -7.248 -29.150 1.00 93.25 163 ALA A O 1
ATOM 1278 N N . SER A 1 164 ? 13.995 -8.130 -27.218 1.00 92.62 164 SER A N 1
ATOM 1279 C CA . SER A 1 164 ? 15.407 -7.799 -27.414 1.00 92.62 164 SER A CA 1
ATOM 1280 C C . SER A 1 164 ? 15.996 -8.510 -28.628 1.00 92.62 164 SER A C 1
ATOM 1282 O O . SER A 1 164 ? 16.708 -7.869 -29.391 1.00 92.62 164 SER A O 1
ATOM 1284 N N . LEU A 1 165 ? 15.673 -9.788 -28.861 1.00 94.56 165 LEU A N 1
ATOM 1285 C CA . LEU A 1 165 ? 16.121 -10.508 -30.059 1.00 94.56 165 LEU A CA 1
ATOM 1286 C C . LEU A 1 165 ? 15.583 -9.874 -31.349 1.00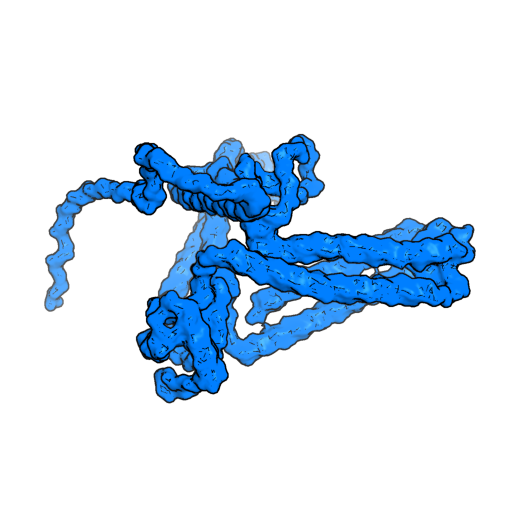 94.56 165 LEU A C 1
ATOM 1288 O O . LEU A 1 165 ? 16.329 -9.745 -32.314 1.00 94.56 165 LEU A O 1
ATOM 1292 N N . VAL A 1 166 ? 14.320 -9.433 -31.367 1.00 93.69 166 VAL A N 1
ATOM 1293 C CA . VAL A 1 166 ? 13.754 -8.706 -32.519 1.00 93.69 166 VAL A CA 1
ATOM 1294 C C . VAL A 1 166 ? 14.428 -7.340 -32.684 1.00 93.69 166 VAL A C 1
ATOM 1296 O O . VAL A 1 166 ? 14.757 -6.952 -33.803 1.00 93.69 166 VAL A O 1
ATOM 1299 N N . ALA A 1 167 ? 14.712 -6.646 -31.580 1.00 89.44 167 ALA A N 1
ATOM 1300 C CA . ALA A 1 167 ? 15.414 -5.364 -31.587 1.00 89.44 167 ALA A CA 1
ATOM 1301 C C . ALA A 1 167 ? 16.877 -5.466 -32.066 1.00 89.44 167 ALA A C 1
ATOM 1303 O O . ALA A 1 167 ? 17.441 -4.462 -32.494 1.00 89.44 167 ALA A O 1
ATOM 1304 N N . LEU A 1 168 ? 17.493 -6.658 -32.070 1.00 88.69 168 LEU A N 1
ATOM 1305 C CA . LEU A 1 168 ? 18.821 -6.850 -32.667 1.00 88.69 168 LEU A CA 1
ATOM 1306 C C . LEU A 1 168 ? 18.817 -6.667 -34.189 1.00 88.69 168 LEU A C 1
ATOM 1308 O O . LEU A 1 168 ? 19.854 -6.319 -34.742 1.00 88.69 168 LEU A O 1
ATOM 1312 N N . VAL A 1 169 ? 17.686 -6.870 -34.873 1.00 88.50 169 VAL A N 1
ATOM 1313 C CA . VAL A 1 169 ? 17.582 -6.722 -36.337 1.00 88.50 169 VAL A CA 1
ATOM 1314 C C . VAL A 1 169 ? 17.887 -5.288 -36.794 1.00 88.50 169 VAL A C 1
ATOM 1316 O O . VAL A 1 169 ? 18.802 -5.119 -37.605 1.00 88.50 169 VAL A O 1
ATOM 1319 N N . PRO A 1 170 ? 17.201 -4.241 -36.288 1.00 83.62 170 PRO A N 1
ATOM 1320 C CA . PRO A 1 170 ? 17.537 -2.866 -36.644 1.00 83.62 170 PRO A CA 1
ATOM 1321 C C . PRO A 1 170 ? 18.936 -2.463 -36.156 1.00 83.62 170 PRO A C 1
ATOM 1323 O O . PRO A 1 170 ? 19.625 -1.736 -36.863 1.00 83.62 170 PRO A O 1
ATOM 1326 N N . ILE A 1 171 ? 19.409 -2.977 -35.011 1.00 82.50 171 ILE A N 1
ATOM 1327 C CA . ILE A 1 171 ? 20.781 -2.721 -34.531 1.00 82.50 171 ILE A CA 1
ATOM 1328 C C . ILE A 1 171 ? 21.814 -3.285 -35.517 1.00 82.50 171 ILE A C 1
ATOM 1330 O O . ILE A 1 171 ? 22.722 -2.574 -35.935 1.00 82.50 171 ILE A O 1
ATOM 1334 N N . ALA A 1 172 ? 21.661 -4.540 -35.945 1.00 83.75 172 ALA A N 1
ATOM 1335 C CA . ALA A 1 172 ? 22.558 -5.176 -36.906 1.00 83.75 172 ALA A CA 1
ATOM 1336 C C . ALA A 1 172 ? 22.532 -4.470 -38.268 1.00 83.75 172 ALA A C 1
ATOM 1338 O O . ALA A 1 172 ? 23.580 -4.288 -38.882 1.00 83.75 172 ALA A O 1
ATOM 1339 N N . TYR A 1 173 ? 21.357 -4.023 -38.722 1.00 80.00 173 TYR A N 1
ATOM 1340 C CA . TYR A 1 173 ? 21.244 -3.228 -39.944 1.00 80.00 173 TYR A CA 1
ATOM 1341 C C . TYR A 1 173 ? 21.951 -1.874 -39.802 1.00 80.00 173 TYR A C 1
ATOM 1343 O O . TYR A 1 173 ? 22.714 -1.483 -40.685 1.00 80.00 173 TYR A O 1
ATOM 1351 N N . ASN A 1 174 ? 21.781 -1.187 -38.671 1.00 78.81 174 ASN A N 1
ATOM 1352 C CA . ASN A 1 174 ? 22.483 0.065 -38.400 1.00 78.81 174 ASN A CA 1
ATOM 1353 C C . ASN A 1 174 ? 24.005 -0.122 -38.329 1.00 78.81 174 ASN A C 1
ATOM 1355 O O . ASN A 1 174 ? 24.725 0.784 -38.731 1.00 78.81 174 ASN A O 1
ATOM 1359 N N . LEU A 1 175 ? 24.521 -1.289 -37.928 1.00 75.94 175 LEU A N 1
ATOM 1360 C CA . LEU A 1 175 ? 25.957 -1.611 -37.996 1.00 75.94 175 LEU A CA 1
ATOM 1361 C C . LEU A 1 175 ? 26.504 -1.771 -39.429 1.00 75.94 175 LEU A C 1
ATOM 1363 O O . LEU A 1 175 ? 27.711 -1.894 -39.607 1.00 75.94 175 LEU A O 1
ATOM 1367 N N . THR A 1 176 ? 25.654 -1.753 -40.458 1.00 76.81 176 THR A N 1
ATOM 1368 C CA . THR A 1 176 ? 26.087 -1.763 -41.871 1.00 76.81 176 THR A CA 1
ATOM 1369 C C . THR A 1 176 ? 26.108 -0.368 -42.509 1.00 76.81 176 THR A C 1
ATOM 1371 O O . THR A 1 176 ? 26.455 -0.223 -43.682 1.00 76.81 176 THR A O 1
ATOM 1374 N N . GLY A 1 177 ? 25.739 0.671 -41.749 1.00 71.88 177 GLY A N 1
ATOM 1375 C CA . GLY A 1 177 ? 25.692 2.057 -42.213 1.00 71.88 177 GLY A CA 1
ATOM 1376 C C . GLY A 1 177 ? 27.066 2.629 -42.579 1.00 71.88 177 GLY A C 1
ATOM 1377 O O . GLY A 1 177 ? 28.088 2.288 -41.986 1.00 71.88 177 GLY A O 1
ATOM 1378 N N . LYS A 1 178 ? 27.096 3.541 -43.560 1.00 67.00 178 LYS A N 1
ATOM 1379 C CA . LYS A 1 178 ? 28.341 4.121 -44.101 1.00 67.00 178 LYS A CA 1
ATOM 1380 C C . LYS A 1 178 ? 29.064 5.069 -43.131 1.00 67.00 178 LYS A C 1
ATOM 1382 O O . LYS A 1 178 ? 30.247 5.320 -43.336 1.00 67.00 178 LYS A O 1
ATOM 1387 N N . PHE A 1 179 ? 28.402 5.564 -42.081 1.00 63.06 179 PHE A N 1
ATOM 1388 C CA . PHE A 1 179 ? 28.979 6.545 -41.149 1.00 63.06 179 PHE A CA 1
ATOM 1389 C C . PHE A 1 179 ? 29.823 5.924 -40.015 1.00 63.06 179 PHE A C 1
ATOM 1391 O O . PHE A 1 179 ? 30.259 6.635 -39.116 1.00 63.06 179 PHE A O 1
ATOM 1398 N N . LEU A 1 180 ? 30.091 4.611 -40.047 1.00 60.31 180 LEU A N 1
ATOM 1399 C CA . LEU A 1 180 ? 30.882 3.911 -39.016 1.00 60.31 180 LEU A CA 1
ATOM 1400 C C . LEU A 1 180 ? 32.408 4.065 -39.165 1.00 60.31 180 LEU A C 1
ATOM 1402 O O . LEU A 1 180 ? 33.163 3.596 -38.317 1.00 60.31 180 LEU A O 1
ATOM 1406 N N . ASN A 1 181 ? 32.893 4.671 -40.250 1.00 61.31 181 ASN A N 1
ATOM 1407 C CA . ASN A 1 181 ? 34.323 4.642 -40.574 1.00 61.31 181 ASN A CA 1
ATOM 1408 C C . ASN A 1 181 ? 35.149 5.798 -39.992 1.00 61.31 181 ASN A C 1
ATOM 1410 O O . ASN A 1 181 ? 36.373 5.721 -40.039 1.00 61.31 181 ASN A O 1
ATOM 1414 N N . GLU A 1 182 ? 34.532 6.845 -39.437 1.00 66.19 182 GLU A N 1
ATOM 1415 C CA . GLU A 1 182 ? 35.281 8.066 -39.093 1.00 66.19 182 GLU A CA 1
ATOM 1416 C C . GLU A 1 182 ? 35.670 8.171 -37.610 1.00 66.19 182 GLU A C 1
ATOM 1418 O O . GLU A 1 182 ? 36.679 8.792 -37.304 1.00 66.19 182 GLU A O 1
ATOM 1423 N N . ASN A 1 183 ? 34.959 7.506 -36.685 1.00 69.00 183 ASN A N 1
ATOM 1424 C CA . ASN A 1 183 ? 35.310 7.462 -35.256 1.00 69.00 183 ASN A CA 1
ATOM 1425 C C . ASN A 1 183 ? 34.615 6.295 -34.530 1.00 69.00 183 ASN A C 1
ATOM 1427 O O . ASN A 1 183 ? 33.388 6.206 -34.547 1.00 69.00 183 ASN A O 1
ATOM 1431 N N . LEU A 1 184 ? 35.354 5.442 -33.803 1.00 63.94 184 LEU A N 1
ATOM 1432 C CA . LEU A 1 184 ? 34.802 4.294 -33.048 1.00 63.94 184 LEU A CA 1
ATOM 1433 C C . LEU A 1 184 ? 33.715 4.715 -32.035 1.00 63.94 184 LEU A C 1
ATOM 1435 O O . LEU A 1 184 ? 32.690 4.058 -31.892 1.00 63.94 184 LEU A O 1
ATOM 1439 N N . MET A 1 185 ? 33.914 5.841 -31.347 1.00 60.22 185 MET A N 1
ATOM 1440 C CA . MET A 1 185 ? 32.960 6.381 -30.365 1.00 60.22 185 MET A CA 1
ATOM 1441 C C . MET A 1 185 ? 31.677 6.902 -31.022 1.00 60.22 185 MET A C 1
ATOM 1443 O O . MET A 1 185 ? 30.575 6.615 -30.558 1.00 60.22 185 MET A O 1
ATOM 1447 N N . GLN A 1 186 ? 31.821 7.610 -32.142 1.00 62.06 186 GLN A N 1
ATOM 1448 C CA . GLN A 1 186 ? 30.705 8.103 -32.950 1.00 62.06 186 GLN A CA 1
ATOM 1449 C C . GLN A 1 186 ? 29.940 6.922 -33.563 1.00 62.06 186 GLN A C 1
ATOM 1451 O O . GLN A 1 186 ? 28.718 6.916 -33.575 1.00 62.06 186 GLN A O 1
ATOM 1456 N N . SER A 1 187 ? 30.653 5.857 -33.922 1.00 62.56 187 SER A N 1
ATOM 1457 C CA . SER A 1 187 ? 30.105 4.602 -34.437 1.00 62.56 187 SER A CA 1
ATOM 1458 C C . SER A 1 187 ? 29.294 3.819 -33.408 1.00 62.56 187 SER A C 1
ATOM 1460 O O . SER A 1 187 ? 28.244 3.278 -33.738 1.00 62.56 187 SER A O 1
ATOM 1462 N N . VAL A 1 188 ? 29.728 3.793 -32.145 1.00 62.12 188 VAL A N 1
ATOM 1463 C CA . VAL A 1 188 ? 28.982 3.149 -31.049 1.00 62.12 188 VAL A CA 1
ATOM 1464 C C . VAL A 1 188 ? 27.723 3.946 -30.676 1.00 62.12 188 VAL A C 1
ATOM 1466 O O . VAL A 1 188 ? 26.691 3.356 -30.356 1.00 62.12 188 VAL A O 1
ATOM 1469 N N . LEU A 1 189 ? 27.775 5.280 -30.740 1.00 58.66 189 LEU A N 1
ATOM 1470 C CA . LEU A 1 189 ? 26.631 6.155 -30.446 1.00 58.66 189 LEU A CA 1
ATOM 1471 C C . LEU A 1 189 ? 25.613 6.203 -31.598 1.00 58.66 189 LEU A C 1
ATOM 1473 O O . LEU A 1 189 ? 24.412 6.084 -31.364 1.00 58.66 189 LEU A O 1
ATOM 1477 N N . VAL A 1 190 ? 26.084 6.333 -32.841 1.00 59.44 190 VAL A N 1
ATOM 1478 C CA . VAL A 1 190 ? 25.252 6.451 -34.050 1.00 59.44 190 VAL A CA 1
ATOM 1479 C C . VAL A 1 190 ? 24.762 5.084 -34.524 1.00 59.44 190 VAL A C 1
ATOM 1481 O O . VAL A 1 190 ? 23.615 4.980 -34.957 1.00 59.44 190 VAL A O 1
ATOM 1484 N N . GLY A 1 191 ? 25.560 4.022 -34.354 1.00 57.47 191 GLY A N 1
ATOM 1485 C CA . GLY A 1 191 ? 25.211 2.645 -34.725 1.00 57.47 191 GLY A CA 1
ATOM 1486 C C . GLY A 1 191 ? 24.023 2.056 -33.958 1.00 57.47 191 GLY A C 1
ATOM 1487 O O . GLY A 1 191 ? 23.406 1.109 -34.431 1.00 57.47 191 GLY A O 1
ATOM 1488 N N . ASN A 1 192 ? 23.646 2.643 -32.817 1.00 56.19 192 ASN A N 1
ATOM 1489 C CA . ASN A 1 192 ? 22.441 2.271 -32.067 1.00 56.19 192 ASN A CA 1
ATOM 1490 C C . ASN A 1 192 ? 21.212 3.131 -32.417 1.00 56.19 192 ASN A C 1
ATOM 1492 O O . ASN A 1 192 ? 20.139 2.932 -31.850 1.00 56.19 192 ASN A O 1
ATOM 1496 N N . SER A 1 193 ? 21.349 4.090 -33.336 1.00 61.31 193 SER A N 1
ATOM 1497 C CA . SER A 1 193 ? 20.280 4.998 -33.753 1.00 61.31 193 SER A CA 1
ATOM 1498 C C . SER A 1 193 ? 19.844 4.720 -35.194 1.00 61.31 193 SER A C 1
ATOM 1500 O O . SER A 1 193 ? 20.660 4.352 -36.037 1.00 61.31 193 SER A O 1
ATOM 1502 N N . LEU A 1 194 ? 18.575 5.003 -35.506 1.00 60.81 194 LEU A N 1
ATOM 1503 C CA . LEU A 1 194 ? 18.052 5.038 -36.883 1.00 60.81 194 LEU A CA 1
ATOM 1504 C C . LEU A 1 194 ? 18.843 5.986 -37.812 1.00 60.81 194 LEU A C 1
ATOM 1506 O O . LEU A 1 194 ? 18.717 5.886 -39.029 1.00 60.81 194 LEU A O 1
ATOM 1510 N N . GLY A 1 195 ? 19.655 6.898 -37.259 1.00 60.09 195 GLY A N 1
ATOM 1511 C CA . GLY A 1 195 ? 20.411 7.901 -38.009 1.00 60.09 195 GLY A CA 1
ATOM 1512 C C . GLY A 1 195 ? 21.599 7.362 -38.809 1.00 60.09 195 GLY A C 1
ATOM 1513 O O . GLY A 1 195 ? 22.101 8.081 -39.666 1.00 60.09 195 GLY A O 1
ATOM 1514 N N . ASN A 1 196 ? 22.046 6.119 -38.580 1.00 69.50 196 ASN A N 1
ATOM 1515 C CA . ASN A 1 196 ? 23.133 5.526 -39.375 1.00 69.50 196 ASN A CA 1
ATOM 1516 C C . ASN A 1 196 ? 22.656 4.892 -40.692 1.00 69.50 196 ASN A C 1
ATOM 1518 O O . ASN A 1 196 ? 23.460 4.578 -41.575 1.00 69.50 196 ASN A O 1
ATOM 1522 N N . ALA A 1 197 ? 21.350 4.648 -40.818 1.00 70.25 197 ALA A N 1
ATOM 1523 C CA . ALA A 1 197 ? 20.785 4.035 -42.004 1.00 70.25 197 ALA A CA 1
ATOM 1524 C C . ALA A 1 197 ? 20.719 5.074 -43.142 1.00 70.25 197 ALA A C 1
ATOM 1526 O O . ALA A 1 197 ? 20.078 6.112 -42.983 1.00 70.25 197 ALA A O 1
ATOM 1527 N N . PRO A 1 198 ? 21.316 4.809 -44.321 1.00 68.75 198 PRO A N 1
ATOM 1528 C CA . PRO A 1 198 ? 21.290 5.753 -45.444 1.00 68.75 198 PRO A CA 1
ATOM 1529 C C . PRO A 1 198 ? 19.879 5.958 -46.019 1.00 68.75 198 PRO A C 1
ATOM 1531 O O . PRO A 1 198 ? 19.629 6.931 -46.722 1.00 68.75 198 PRO A O 1
ATOM 1534 N N . THR A 1 199 ? 18.958 5.030 -45.743 1.00 79.19 199 THR A N 1
ATOM 1535 C CA . THR A 1 199 ? 17.537 5.094 -46.100 1.00 79.19 199 THR A CA 1
ATOM 1536 C C . THR A 1 199 ? 16.708 4.421 -45.005 1.00 79.19 199 THR A C 1
ATOM 1538 O O . THR A 1 199 ? 17.151 3.434 -44.407 1.00 79.19 199 THR A O 1
ATOM 1541 N N . LEU A 1 200 ? 15.494 4.925 -44.746 1.00 76.38 200 LEU A N 1
ATOM 1542 C CA . LEU A 1 200 ? 14.536 4.241 -43.874 1.00 76.38 200 LEU A CA 1
ATOM 1543 C C . LEU A 1 200 ? 14.095 2.934 -44.543 1.00 76.38 200 LEU A C 1
ATOM 1545 O O . LEU A 1 200 ? 13.265 2.925 -45.449 1.00 76.38 200 LEU A O 1
ATOM 1549 N N . ASN A 1 201 ? 14.660 1.817 -44.093 1.00 82.12 201 ASN A N 1
ATOM 1550 C CA . ASN A 1 201 ? 14.234 0.498 -44.537 1.00 82.12 201 ASN A CA 1
ATOM 1551 C C . ASN A 1 201 ? 12.943 0.102 -43.802 1.00 82.12 201 ASN A C 1
ATOM 1553 O O . ASN A 1 201 ? 12.888 0.192 -42.571 1.00 82.12 201 ASN A O 1
ATOM 1557 N N . ALA A 1 202 ? 11.942 -0.389 -44.540 1.00 87.00 202 ALA A N 1
ATOM 1558 C CA . ALA A 1 202 ? 10.680 -0.903 -44.000 1.00 87.00 202 ALA A CA 1
ATOM 1559 C C . ALA A 1 202 ? 10.879 -1.976 -42.911 1.00 87.00 202 ALA A C 1
ATOM 1561 O O . ALA A 1 202 ? 10.022 -2.143 -42.045 1.00 87.00 202 ALA A O 1
ATOM 1562 N N . LEU A 1 203 ? 12.033 -2.654 -42.910 1.00 85.00 203 LEU A N 1
ATOM 1563 C CA . LEU A 1 203 ? 12.431 -3.616 -41.886 1.00 85.00 203 LEU A CA 1
ATOM 1564 C C . LEU A 1 203 ? 12.427 -3.035 -40.458 1.00 85.00 203 LEU A C 1
ATOM 1566 O O . LEU A 1 203 ? 12.082 -3.756 -39.528 1.00 85.00 203 LEU A O 1
ATOM 1570 N N . HIS A 1 204 ? 12.747 -1.747 -40.275 1.00 83.50 204 HIS A N 1
ATOM 1571 C CA . HIS A 1 204 ? 12.684 -1.097 -38.956 1.00 83.50 204 HIS A CA 1
ATOM 1572 C C . HIS A 1 204 ? 11.245 -1.005 -38.454 1.00 83.50 204 HIS A C 1
ATOM 1574 O O . HIS A 1 204 ? 10.943 -1.456 -37.354 1.00 83.50 204 HIS A O 1
ATOM 1580 N N . GLY A 1 205 ? 10.339 -0.506 -39.302 1.00 85.50 205 GLY A N 1
ATOM 1581 C CA . GLY A 1 205 ? 8.917 -0.428 -38.972 1.00 85.50 205 GLY A CA 1
ATOM 1582 C C . GLY A 1 205 ? 8.299 -1.808 -38.745 1.00 85.50 205 GLY A C 1
ATOM 1583 O O . GLY A 1 205 ? 7.468 -1.972 -37.856 1.00 85.50 205 GLY A O 1
ATOM 1584 N N . ALA A 1 206 ? 8.74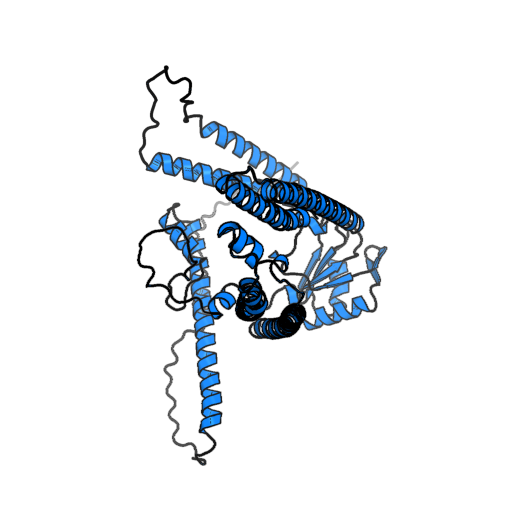0 -2.821 -39.498 1.00 91.25 206 ALA A N 1
ATOM 1585 C CA . ALA A 1 206 ? 8.328 -4.203 -39.280 1.00 91.25 206 ALA A CA 1
ATOM 1586 C C . ALA A 1 206 ? 8.815 -4.744 -37.924 1.00 91.25 206 ALA A C 1
ATOM 1588 O O . ALA A 1 206 ? 8.029 -5.358 -37.206 1.00 91.25 206 ALA A O 1
ATOM 1589 N N . ALA A 1 207 ? 10.073 -4.496 -37.547 1.00 89.75 207 ALA A N 1
ATOM 1590 C CA . ALA A 1 207 ? 10.616 -4.906 -36.253 1.00 89.75 207 ALA A CA 1
ATOM 1591 C C . ALA A 1 207 ? 9.879 -4.226 -35.086 1.00 89.75 207 ALA A C 1
ATOM 1593 O O . ALA A 1 207 ? 9.459 -4.914 -34.155 1.00 89.75 207 ALA A O 1
ATOM 1594 N N . ASP A 1 208 ? 9.640 -2.915 -35.169 1.00 89.00 208 ASP A N 1
ATOM 1595 C CA . ASP A 1 208 ? 8.881 -2.165 -34.161 1.00 89.00 208 ASP A CA 1
ATOM 1596 C C . ASP A 1 208 ? 7.447 -2.685 -34.035 1.00 89.00 208 ASP A C 1
ATOM 1598 O O . ASP A 1 208 ? 6.968 -2.937 -32.928 1.00 89.00 208 ASP A O 1
ATOM 1602 N N . LEU A 1 209 ? 6.769 -2.920 -35.164 1.00 91.94 209 LEU A N 1
ATOM 1603 C CA . LEU A 1 209 ? 5.430 -3.503 -35.176 1.00 91.94 209 LEU A CA 1
ATOM 1604 C C . LEU A 1 209 ? 5.418 -4.882 -34.504 1.00 91.94 209 LEU A C 1
ATOM 1606 O O . LEU A 1 209 ? 4.539 -5.155 -33.688 1.00 91.94 209 LEU A O 1
ATOM 1610 N N . VAL A 1 210 ? 6.398 -5.741 -34.802 1.00 95.38 210 VAL A N 1
ATOM 1611 C CA . VAL A 1 210 ? 6.525 -7.065 -34.177 1.00 95.38 210 VAL A CA 1
ATOM 1612 C C . VAL A 1 210 ? 6.765 -6.943 -32.673 1.00 95.38 210 VAL A C 1
ATOM 1614 O O . VAL A 1 210 ? 6.123 -7.663 -31.912 1.00 95.38 210 VAL A O 1
ATOM 1617 N N . ILE A 1 211 ? 7.625 -6.025 -32.222 1.00 93.69 211 ILE A N 1
ATOM 1618 C CA . ILE A 1 211 ? 7.865 -5.775 -30.792 1.00 93.69 211 ILE A CA 1
ATOM 1619 C C . ILE A 1 211 ? 6.579 -5.305 -30.106 1.00 93.69 211 ILE A C 1
ATOM 1621 O O . ILE A 1 211 ? 6.209 -5.845 -29.064 1.00 93.69 211 ILE A O 1
ATOM 1625 N N . VAL A 1 212 ? 5.861 -4.344 -30.692 1.00 94.38 212 VAL A N 1
ATOM 1626 C CA . VAL A 1 212 ? 4.596 -3.831 -30.144 1.00 94.38 212 VAL A CA 1
ATOM 1627 C C . VAL A 1 212 ? 3.544 -4.937 -30.067 1.00 94.38 212 VAL A C 1
ATOM 1629 O O . VAL A 1 212 ? 2.902 -5.095 -29.028 1.00 94.38 212 VAL A O 1
ATOM 1632 N N . LEU A 1 213 ? 3.391 -5.743 -31.122 1.00 95.62 213 LEU A N 1
ATOM 1633 C CA . LEU A 1 213 ? 2.468 -6.881 -31.135 1.00 95.62 213 LEU A CA 1
ATOM 1634 C C . LEU A 1 213 ? 2.857 -7.933 -30.092 1.00 95.62 213 LEU A C 1
ATOM 1636 O O . LEU A 1 213 ? 1.992 -8.416 -29.361 1.00 95.62 213 LEU A O 1
ATOM 1640 N N . LEU A 1 214 ? 4.148 -8.251 -29.973 1.00 94.50 214 LEU A N 1
ATOM 1641 C CA . LEU A 1 214 ? 4.666 -9.184 -28.977 1.00 94.50 214 LEU A CA 1
ATOM 1642 C C . LEU A 1 214 ? 4.360 -8.697 -27.557 1.00 94.50 214 LEU A C 1
ATOM 1644 O O . LEU A 1 214 ? 3.846 -9.472 -26.753 1.00 94.50 214 LEU A O 1
ATOM 1648 N N . LEU A 1 215 ? 4.616 -7.420 -27.258 1.00 93.75 215 LEU A N 1
ATOM 1649 C CA . LEU A 1 215 ? 4.322 -6.808 -25.960 1.00 93.75 215 LEU A CA 1
ATOM 1650 C C . LEU A 1 215 ? 2.813 -6.751 -25.679 1.00 93.75 215 LEU A C 1
ATOM 1652 O O . LEU A 1 215 ? 2.388 -7.042 -24.562 1.00 93.75 215 LEU A O 1
ATOM 1656 N N . ALA A 1 216 ? 1.983 -6.444 -26.678 1.00 93.94 216 ALA A N 1
ATOM 1657 C CA . ALA A 1 216 ? 0.529 -6.436 -26.531 1.00 93.94 216 ALA A CA 1
ATOM 1658 C C . ALA A 1 216 ? -0.022 -7.841 -26.230 1.00 93.94 216 ALA A C 1
ATOM 1660 O O . ALA A 1 216 ? -0.786 -8.026 -25.278 1.00 93.94 216 ALA A O 1
ATOM 1661 N N . VAL A 1 217 ? 0.409 -8.854 -26.990 1.00 93.75 217 VAL A N 1
ATOM 1662 C CA . VAL A 1 217 ? 0.041 -10.260 -26.761 1.00 93.75 217 VAL A CA 1
ATOM 1663 C C . VAL A 1 217 ? 0.526 -10.719 -25.389 1.00 93.75 217 VAL A C 1
ATOM 1665 O O . VAL A 1 217 ? -0.234 -11.325 -24.633 1.00 93.75 217 VAL A O 1
ATOM 1668 N N . ALA A 1 218 ? 1.763 -10.386 -25.033 1.00 92.19 218 ALA A N 1
ATOM 1669 C CA . ALA A 1 218 ? 2.341 -10.658 -23.728 1.00 92.19 218 ALA A CA 1
ATOM 1670 C C . ALA A 1 218 ? 1.529 -10.054 -22.575 1.00 92.19 218 ALA A C 1
ATOM 1672 O O . ALA A 1 218 ? 1.271 -10.748 -21.593 1.00 92.19 218 ALA A O 1
ATOM 1673 N N . LEU A 1 219 ? 1.078 -8.803 -22.691 1.00 90.56 219 LEU A N 1
ATOM 1674 C CA . LEU A 1 219 ? 0.233 -8.152 -21.687 1.00 90.56 219 LEU A CA 1
ATOM 1675 C C . LEU A 1 219 ? -1.116 -8.861 -21.536 1.00 90.56 219 LEU A C 1
ATOM 1677 O O . LEU A 1 219 ? -1.558 -9.119 -20.413 1.00 90.56 219 LEU A O 1
ATOM 1681 N N . VAL A 1 220 ? -1.763 -9.224 -22.646 1.00 93.06 220 VAL A N 1
ATOM 1682 C CA . VAL A 1 220 ? -3.044 -9.948 -22.623 1.00 93.06 220 VAL A CA 1
ATOM 1683 C C . VAL A 1 220 ? -2.880 -11.341 -22.010 1.00 93.06 220 VAL A C 1
ATOM 1685 O O . VAL A 1 220 ? -3.619 -11.701 -21.089 1.00 93.06 220 VAL A O 1
ATOM 1688 N N . LEU A 1 221 ? -1.908 -12.126 -22.481 1.00 93.19 221 LEU A N 1
ATOM 1689 C CA . LEU A 1 221 ? -1.653 -13.478 -21.979 1.00 93.19 221 LEU A CA 1
ATOM 1690 C C . LEU A 1 221 ? -1.160 -13.459 -20.532 1.00 93.19 221 LEU A C 1
ATOM 1692 O O . LEU A 1 221 ? -1.614 -14.271 -19.729 1.00 93.19 221 LEU A O 1
ATOM 1696 N N . GLY A 1 222 ? -0.283 -12.521 -20.181 1.00 91.75 222 GLY A N 1
ATOM 1697 C CA . GLY A 1 222 ? 0.226 -12.319 -18.829 1.00 91.75 222 GLY A CA 1
ATOM 1698 C C . GLY A 1 222 ? -0.892 -11.971 -17.854 1.00 91.75 222 GLY A C 1
ATOM 1699 O O . GLY A 1 222 ? -1.003 -12.600 -16.808 1.00 91.75 222 GLY A O 1
ATOM 1700 N N . THR A 1 223 ? -1.794 -11.061 -18.231 1.00 90.56 223 THR A N 1
ATOM 1701 C CA . THR A 1 223 ? -2.955 -10.689 -17.404 1.00 90.56 223 THR A CA 1
ATOM 1702 C C . THR A 1 223 ? -3.900 -11.872 -17.209 1.00 90.56 223 THR A C 1
ATOM 1704 O O . THR A 1 223 ? -4.358 -12.119 -16.095 1.00 90.56 223 THR A O 1
ATOM 1707 N N . ARG A 1 224 ? -4.179 -12.641 -18.271 1.00 92.94 224 ARG A N 1
ATOM 1708 C CA . ARG A 1 224 ? -5.010 -13.853 -18.178 1.00 92.94 224 ARG A CA 1
ATOM 1709 C C . ARG A 1 224 ? -4.367 -14.913 -17.286 1.00 92.94 224 ARG A C 1
ATOM 1711 O O . ARG A 1 224 ? -5.046 -15.461 -16.425 1.00 92.94 224 ARG A O 1
ATOM 1718 N N . ARG A 1 225 ? -3.065 -15.170 -17.453 1.00 93.12 225 ARG A N 1
ATOM 1719 C CA . ARG A 1 225 ? -2.310 -16.116 -16.617 1.00 93.12 225 ARG A CA 1
ATOM 1720 C C . ARG A 1 225 ? -2.287 -15.678 -15.158 1.00 93.12 225 ARG A C 1
ATOM 1722 O O . ARG A 1 225 ? -2.548 -16.500 -14.294 1.00 93.12 225 ARG A O 1
ATOM 1729 N N . LEU A 1 226 ? -2.031 -14.400 -14.883 1.00 91.31 226 LEU A N 1
ATOM 1730 C CA . LEU A 1 226 ? -2.024 -13.871 -13.519 1.00 91.31 226 LEU A CA 1
ATOM 1731 C C . LEU A 1 226 ? -3.392 -13.967 -12.850 1.00 91.31 226 LEU A C 1
ATOM 1733 O O . LEU A 1 226 ? -3.440 -14.312 -11.678 1.00 91.31 226 LEU A O 1
ATOM 1737 N N . ARG A 1 227 ? -4.488 -13.720 -13.581 1.00 90.19 227 ARG A N 1
ATOM 1738 C CA . ARG A 1 227 ? -5.851 -13.920 -13.061 1.00 90.19 227 ARG A CA 1
ATOM 1739 C C . ARG A 1 227 ? -6.140 -15.389 -12.756 1.00 90.19 227 ARG A C 1
ATOM 1741 O O . ARG A 1 227 ? -6.600 -15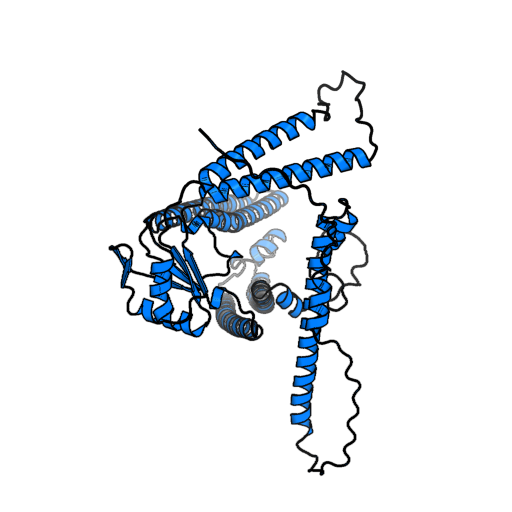.706 -11.668 1.00 90.19 227 ARG A O 1
ATOM 1748 N N . ALA A 1 228 ? -5.806 -16.291 -13.677 1.00 90.69 228 ALA A N 1
ATOM 1749 C CA . ALA A 1 228 ? -5.980 -17.724 -13.446 1.00 90.69 228 ALA A CA 1
ATOM 1750 C C . ALA A 1 228 ? -5.138 -18.214 -12.252 1.00 90.69 228 ALA A C 1
ATOM 1752 O O . ALA A 1 228 ? -5.591 -19.032 -11.458 1.00 90.69 228 ALA A O 1
ATOM 1753 N N . GLU A 1 229 ? -3.915 -17.702 -12.092 1.00 88.56 229 GLU A N 1
ATOM 1754 C CA . GLU A 1 229 ? -3.075 -18.020 -10.937 1.00 88.56 229 GLU A CA 1
ATOM 1755 C C . GLU A 1 229 ? -3.562 -17.360 -9.644 1.00 88.56 229 GLU A C 1
ATOM 1757 O O . GLU A 1 229 ? -3.445 -17.981 -8.592 1.00 88.56 229 GLU A O 1
ATOM 1762 N N . SER A 1 230 ? -4.140 -16.154 -9.684 1.00 88.00 230 SER A N 1
ATOM 1763 C CA . SER A 1 230 ? -4.747 -15.554 -8.491 1.00 88.00 230 SER A CA 1
ATOM 1764 C C . SER A 1 230 ? -5.944 -16.372 -8.026 1.00 88.00 230 SER A C 1
ATOM 1766 O O . SER A 1 230 ? -6.027 -16.687 -6.848 1.00 88.00 230 SER A O 1
ATOM 1768 N N . GLU A 1 231 ? -6.797 -16.815 -8.953 1.00 85.81 231 GLU A N 1
ATOM 1769 C CA . GLU A 1 231 ? -7.925 -17.702 -8.647 1.00 85.81 231 GLU A CA 1
ATOM 1770 C C . GLU A 1 231 ? -7.455 -19.041 -8.063 1.00 85.81 231 GLU A C 1
ATOM 1772 O O . GLU A 1 231 ? -8.035 -19.528 -7.097 1.00 85.81 231 GLU A O 1
ATOM 1777 N N . ARG A 1 232 ? -6.363 -19.617 -8.589 1.00 84.31 232 ARG A N 1
ATOM 1778 C CA . ARG A 1 232 ? -5.753 -20.844 -8.045 1.00 84.31 232 ARG A CA 1
ATOM 1779 C C . ARG A 1 232 ? -5.160 -20.648 -6.656 1.00 84.31 232 ARG A C 1
ATOM 1781 O O . ARG A 1 232 ? -5.251 -21.544 -5.821 1.00 84.31 232 ARG A O 1
ATOM 1788 N N . LEU A 1 233 ? -4.493 -19.522 -6.417 1.00 81.00 233 LEU A N 1
ATOM 1789 C CA . LEU A 1 233 ? -3.911 -19.201 -5.113 1.00 81.00 233 LEU A CA 1
ATOM 1790 C C . LEU A 1 233 ? -4.998 -18.887 -4.080 1.00 81.00 233 LEU A C 1
ATOM 1792 O O . LEU A 1 233 ? -4.829 -19.233 -2.912 1.00 81.00 233 LEU A O 1
ATOM 1796 N N . ASP A 1 234 ? -6.115 -18.308 -4.516 1.00 75.25 234 ASP A N 1
ATOM 1797 C CA . ASP A 1 234 ? -7.303 -18.116 -3.691 1.00 75.25 234 ASP A CA 1
ATOM 1798 C C . ASP A 1 234 ? -7.997 -19.459 -3.400 1.00 75.25 234 ASP A C 1
ATOM 1800 O O . ASP A 1 234 ? -8.338 -19.725 -2.250 1.00 75.25 234 ASP A O 1
ATOM 1804 N N . SER A 1 235 ? -8.126 -20.361 -4.383 1.00 63.06 235 SER A N 1
ATOM 1805 C CA . SER A 1 235 ? -8.746 -21.684 -4.189 1.00 63.06 235 SER A CA 1
ATOM 1806 C C . SER A 1 235 ? -7.888 -22.644 -3.358 1.00 63.06 235 SER A C 1
ATOM 1808 O O . SER A 1 235 ? -8.423 -23.459 -2.614 1.00 63.06 235 SER A O 1
ATOM 1810 N N . ARG A 1 236 ? -6.552 -22.544 -3.453 1.00 57.62 236 ARG A N 1
ATOM 1811 C CA . ARG A 1 236 ? -5.586 -23.270 -2.601 1.00 57.62 236 ARG A CA 1
ATOM 1812 C C . ARG A 1 236 ? -5.541 -22.756 -1.165 1.00 57.62 236 ARG A C 1
ATOM 1814 O O . ARG A 1 236 ? -4.768 -23.270 -0.364 1.00 57.62 236 ARG A O 1
ATOM 1821 N N . ARG A 1 237 ? -6.361 -21.765 -0.817 1.00 61.53 237 ARG A N 1
ATOM 1822 C CA . ARG A 1 237 ? -6.704 -21.465 0.570 1.00 61.53 237 ARG A CA 1
ATOM 1823 C C . ARG A 1 237 ? -8.077 -22.064 0.875 1.00 61.53 237 ARG A C 1
ATOM 1825 O O . ARG A 1 237 ? -9.027 -21.299 1.062 1.00 61.53 237 ARG A O 1
ATOM 1832 N N . PRO A 1 238 ? -8.219 -23.404 0.954 1.00 46.28 238 PRO A N 1
ATOM 1833 C CA . PRO A 1 238 ? -9.401 -23.958 1.580 1.00 46.28 238 PRO A CA 1
ATOM 1834 C C . PRO A 1 238 ? -9.393 -23.402 3.007 1.00 46.28 238 PRO A C 1
ATOM 1836 O O . PRO A 1 238 ? -8.436 -23.586 3.750 1.00 46.28 238 PRO A O 1
ATOM 1839 N N . SER A 1 239 ? -10.406 -22.631 3.393 1.00 46.03 239 SER A N 1
ATOM 1840 C CA . SER A 1 239 ? -10.625 -22.236 4.792 1.00 46.03 239 SER A CA 1
ATOM 1841 C C . SER A 1 239 ? -9.591 -21.330 5.486 1.00 46.03 239 SER A C 1
ATOM 1843 O O . SER A 1 239 ? -9.525 -21.340 6.717 1.00 46.03 239 SER A O 1
ATOM 1845 N N . GLN A 1 240 ? -8.893 -20.412 4.796 1.00 54.84 240 GLN A N 1
ATOM 1846 C CA . GLN A 1 240 ? -8.548 -19.177 5.524 1.00 54.84 240 GLN A CA 1
ATOM 1847 C C . GLN A 1 240 ? -9.849 -18.401 5.726 1.00 54.84 240 GLN A C 1
ATOM 1849 O O . GLN A 1 240 ? -10.180 -17.502 4.954 1.00 54.84 240 GLN A O 1
ATOM 1854 N N . LEU A 1 241 ? -10.595 -18.819 6.756 1.00 69.81 241 LEU A N 1
ATOM 1855 C CA . LEU A 1 241 ? -11.720 -18.146 7.390 1.00 69.81 241 LEU A CA 1
ATOM 1856 C C . LEU A 1 241 ? -11.227 -16.774 7.853 1.00 69.81 241 LEU A C 1
ATOM 1858 O O . LEU A 1 241 ? -10.950 -16.523 9.022 1.00 69.81 241 LEU A O 1
ATOM 1862 N N . SER A 1 242 ? -11.008 -15.887 6.891 1.00 80.25 242 SER A N 1
ATOM 1863 C CA . SER A 1 242 ? -10.620 -14.522 7.147 1.00 80.25 242 SER A CA 1
ATOM 1864 C C . SER A 1 242 ? -11.871 -13.806 7.597 1.00 80.25 242 SER A C 1
ATOM 1866 O O . SER A 1 242 ? -12.885 -13.822 6.896 1.00 80.25 242 SER A O 1
ATOM 1868 N N . ALA A 1 243 ? -11.787 -13.121 8.734 1.00 86.69 243 ALA A N 1
ATOM 1869 C CA . ALA A 1 243 ? -12.876 -12.288 9.230 1.00 86.69 243 ALA A CA 1
ATOM 1870 C C . ALA A 1 243 ? -13.394 -11.303 8.160 1.00 86.69 243 ALA A C 1
ATOM 1872 O O . ALA A 1 243 ? -14.563 -10.933 8.191 1.00 86.69 243 ALA A O 1
ATOM 1873 N N . ALA A 1 244 ? -12.563 -10.932 7.177 1.00 90.00 244 ALA A N 1
ATOM 1874 C CA . ALA A 1 244 ? -12.937 -10.102 6.030 1.00 90.00 244 ALA A CA 1
ATOM 1875 C C . ALA A 1 244 ? -14.100 -10.676 5.193 1.00 90.00 244 ALA A C 1
ATOM 1877 O O . ALA A 1 244 ? -14.950 -9.914 4.744 1.00 90.00 244 ALA A O 1
ATOM 1878 N N . ASN A 1 245 ? -14.185 -12.002 5.031 1.00 91.00 245 ASN A N 1
ATOM 1879 C CA . ASN A 1 245 ? -15.234 -12.653 4.227 1.00 91.00 245 ASN A CA 1
ATOM 1880 C C . ASN A 1 245 ? -16.602 -12.653 4.926 1.00 91.00 245 ASN A C 1
ATOM 1882 O O . ASN A 1 245 ? -17.634 -12.808 4.282 1.00 91.00 245 ASN A O 1
ATOM 1886 N N . TYR A 1 246 ? -16.602 -12.466 6.245 1.00 96.00 246 TYR A N 1
ATOM 1887 C CA . TYR A 1 246 ? -17.791 -12.445 7.097 1.00 96.00 246 TYR A CA 1
ATOM 1888 C C . TYR A 1 246 ? -18.169 -11.026 7.526 1.00 96.00 246 TYR A C 1
ATOM 1890 O O . TYR A 1 246 ? -19.233 -10.815 8.104 1.00 96.00 246 TYR A O 1
ATOM 1898 N N . THR A 1 247 ? -17.292 -10.051 7.274 1.00 97.25 247 THR A N 1
ATOM 1899 C CA . THR A 1 247 ? -17.437 -8.685 7.772 1.00 97.25 247 THR A CA 1
ATOM 1900 C C . THR A 1 247 ? -17.753 -7.723 6.640 1.00 97.25 247 THR A C 1
ATOM 1902 O O . THR A 1 247 ? -16.973 -7.563 5.702 1.00 97.25 247 THR A O 1
ATOM 1905 N N . LEU A 1 248 ? -18.871 -7.015 6.758 1.00 98.19 248 LEU A N 1
ATOM 1906 C CA . LEU A 1 248 ? -19.224 -5.905 5.885 1.00 98.19 248 LEU A CA 1
ATOM 1907 C C . LEU A 1 248 ? -18.753 -4.584 6.494 1.00 98.19 248 LEU A C 1
ATOM 1909 O O . LEU A 1 248 ? -18.980 -4.303 7.666 1.00 98.19 248 LEU A O 1
ATOM 1913 N N . LEU A 1 249 ? -18.120 -3.755 5.671 1.00 97.94 249 LEU A N 1
ATOM 1914 C CA . LEU A 1 249 ? -17.892 -2.337 5.912 1.00 97.94 249 LEU A CA 1
ATOM 1915 C C . LEU A 1 249 ? -19.110 -1.570 5.388 1.00 97.94 249 LEU A C 1
ATOM 1917 O O . LEU A 1 249 ? -19.287 -1.458 4.172 1.00 97.94 249 LEU A O 1
ATOM 1921 N N . VAL A 1 250 ? -19.910 -1.016 6.293 1.00 97.94 250 VAL A N 1
ATOM 1922 C CA . VAL A 1 250 ? -21.092 -0.213 5.961 1.00 97.94 250 VAL A CA 1
ATOM 1923 C C . VAL A 1 250 ? -20.772 1.263 6.172 1.00 97.94 250 VAL A C 1
ATOM 1925 O O . VAL A 1 250 ? -20.255 1.658 7.216 1.00 97.94 250 VAL A O 1
ATOM 1928 N N . LYS A 1 251 ? -21.049 2.086 5.163 1.00 97.06 251 LYS A N 1
ATOM 1929 C CA . LYS A 1 251 ? -20.852 3.543 5.161 1.00 97.06 251 LYS A CA 1
AT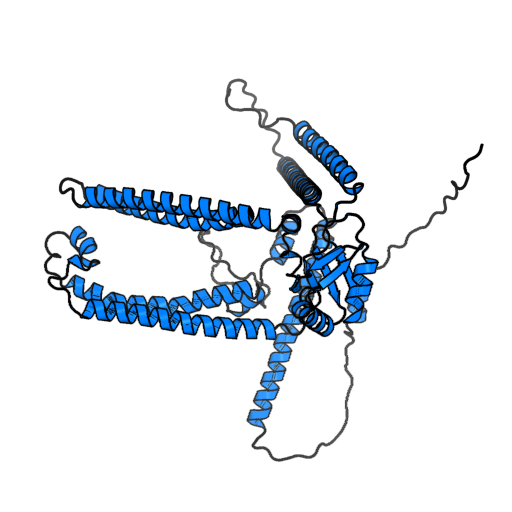OM 1930 C C . LYS A 1 251 ? -22.195 4.252 5.054 1.00 97.06 251 LYS A C 1
ATOM 1932 O O . LYS A 1 251 ? -23.138 3.672 4.534 1.00 97.06 251 LYS A O 1
ATOM 1937 N N . GLY A 1 252 ? -22.230 5.523 5.445 1.00 95.75 252 GLY A N 1
ATOM 1938 C CA . GLY A 1 252 ? -23.418 6.370 5.320 1.00 95.75 252 GLY A CA 1
ATOM 1939 C C . GLY A 1 252 ? -24.280 6.407 6.576 1.00 95.75 252 GLY A C 1
ATOM 1940 O O . GLY A 1 252 ? -25.421 6.835 6.506 1.00 95.75 252 GLY A O 1
ATOM 1941 N N . LEU A 1 253 ? -23.747 5.976 7.722 1.00 96.75 253 LEU A N 1
ATOM 1942 C CA . LEU A 1 253 ? -24.421 6.133 9.011 1.00 96.75 253 LEU A CA 1
ATOM 1943 C C . LEU A 1 253 ? -24.420 7.606 9.461 1.00 96.75 253 LEU A C 1
ATOM 1945 O O . LEU A 1 253 ? -23.489 8.343 9.111 1.00 96.75 253 LEU A O 1
ATOM 1949 N N . PRO A 1 254 ? -25.404 8.036 10.271 1.00 95.38 254 PRO A N 1
ATOM 1950 C CA . PRO A 1 254 ? -25.403 9.379 10.842 1.00 95.38 254 PRO A CA 1
ATOM 1951 C C . PRO A 1 254 ? -24.184 9.583 11.755 1.00 95.38 254 PRO A C 1
ATOM 1953 O O . PRO A 1 254 ? -23.779 8.692 12.505 1.00 95.38 254 PRO A O 1
ATOM 1956 N N . SER A 1 255 ? -23.574 10.771 11.709 1.00 92.62 255 SER A N 1
ATOM 1957 C CA . SER A 1 255 ? -22.369 11.110 12.492 1.00 92.62 255 SER A CA 1
ATOM 1958 C C . SER A 1 255 ? -22.674 11.498 13.948 1.00 92.62 255 SER A C 1
ATOM 1960 O O . SER A 1 255 ? -21.968 12.306 14.553 1.00 92.62 255 SER A O 1
ATOM 1962 N N . CYS A 1 256 ? -23.732 10.938 14.533 1.00 90.94 256 CYS A N 1
ATOM 1963 C CA . CYS A 1 256 ? -24.162 11.259 15.887 1.00 90.94 256 CYS A CA 1
ATOM 1964 C C . CYS A 1 256 ? -23.360 10.472 16.944 1.00 90.94 256 CYS A C 1
ATOM 1966 O O . CYS A 1 256 ? -22.890 9.353 16.723 1.00 90.94 256 CYS A O 1
ATOM 1968 N N . ALA A 1 257 ? -23.174 11.063 18.129 1.00 86.50 257 ALA A N 1
ATOM 1969 C CA . ALA A 1 257 ? -22.472 10.409 19.240 1.00 86.50 257 ALA A CA 1
ATOM 1970 C C . ALA A 1 257 ? -23.304 9.290 19.897 1.00 86.50 257 ALA A C 1
ATOM 1972 O O . ALA A 1 257 ? -22.739 8.375 20.505 1.00 86.50 257 ALA A O 1
ATOM 1973 N N . HIS A 1 258 ? -24.630 9.368 19.753 1.00 87.56 258 HIS A N 1
ATOM 1974 C CA . HIS A 1 258 ? -25.614 8.525 20.432 1.00 87.56 258 HIS A CA 1
ATOM 1975 C C . HIS A 1 258 ? -26.046 7.289 19.637 1.00 87.56 258 HIS A C 1
ATOM 1977 O O . HIS A 1 258 ? -26.908 6.559 20.116 1.00 87.56 258 HIS A O 1
ATOM 1983 N N . LEU A 1 259 ? -25.453 7.032 18.463 1.00 93.31 259 LEU A N 1
ATOM 1984 C CA . LEU A 1 259 ? -25.770 5.851 17.660 1.00 93.31 259 LEU A CA 1
ATOM 1985 C C . LEU A 1 259 ? -25.570 4.577 18.493 1.00 93.31 259 LEU A C 1
ATOM 1987 O O . LEU A 1 259 ? -24.450 4.263 18.920 1.00 93.31 259 LEU A O 1
ATOM 1991 N N . GLN A 1 260 ? -26.665 3.863 18.757 1.00 95.06 260 GLN A N 1
ATOM 1992 C CA . GLN A 1 260 ? -26.644 2.690 19.618 1.00 95.06 260 GLN A CA 1
ATOM 1993 C C . GLN A 1 260 ? -26.241 1.456 18.814 1.00 95.06 260 GLN A C 1
ATOM 1995 O O . GLN A 1 260 ? -26.825 1.131 17.786 1.00 95.06 260 GLN A O 1
ATOM 2000 N N . VAL A 1 261 ? -25.251 0.716 19.317 1.00 96.31 261 VAL A N 1
ATOM 2001 C CA . VAL A 1 261 ? -24.779 -0.523 18.672 1.00 96.31 261 VAL A CA 1
ATOM 2002 C C . VAL A 1 261 ? -25.885 -1.588 18.618 1.00 96.31 261 VAL A C 1
ATOM 2004 O O . VAL A 1 261 ? -25.890 -2.405 17.705 1.00 96.31 261 VAL A O 1
ATOM 2007 N N . LYS A 1 262 ? -26.831 -1.558 19.568 1.00 97.25 262 LYS A N 1
ATOM 2008 C CA . LYS A 1 262 ? -27.977 -2.477 19.619 1.00 97.25 262 LYS A CA 1
ATOM 2009 C C . LYS A 1 262 ? -28.934 -2.282 18.441 1.00 97.25 262 LYS A C 1
ATOM 2011 O O . LYS A 1 262 ? -29.216 -3.251 17.759 1.00 97.25 262 LYS A O 1
ATOM 2016 N N . GLU A 1 263 ? -29.315 -1.038 18.149 1.00 96.50 263 GLU A N 1
ATOM 2017 C CA . GLU A 1 263 ? -30.187 -0.688 17.014 1.00 96.50 263 GLU A CA 1
ATOM 2018 C C . GLU A 1 263 ? -29.582 -1.152 15.679 1.00 96.50 263 GLU A C 1
ATOM 2020 O O . GLU A 1 263 ? -30.253 -1.775 14.860 1.00 96.50 263 GLU A O 1
ATOM 2025 N N . LEU A 1 264 ? -28.274 -0.929 15.485 1.00 97.31 264 LEU A N 1
ATOM 2026 C CA . LEU A 1 264 ? -27.567 -1.427 14.300 1.00 97.31 264 LEU A CA 1
ATOM 2027 C C . LEU A 1 264 ? -27.580 -2.955 14.233 1.00 97.31 264 LEU A C 1
ATOM 2029 O O . LEU A 1 264 ? -27.800 -3.523 13.168 1.00 97.31 264 LEU A O 1
ATOM 2033 N N . ARG A 1 265 ? -27.318 -3.625 15.358 1.00 98.19 265 ARG A N 1
ATOM 2034 C CA . ARG A 1 265 ? -27.304 -5.086 15.429 1.00 98.19 265 ARG A CA 1
ATOM 2035 C C . ARG A 1 265 ? -28.670 -5.668 15.065 1.00 98.19 265 ARG A C 1
ATOM 2037 O O . ARG A 1 265 ? -28.715 -6.521 14.192 1.00 98.19 265 ARG A O 1
ATOM 2044 N N . GLU A 1 266 ? -29.744 -5.164 15.665 1.00 98.06 266 GLU A N 1
ATOM 2045 C CA . GLU A 1 266 ? -31.123 -5.597 15.397 1.00 98.06 266 GLU A CA 1
ATOM 2046 C C . GLU A 1 266 ? -31.497 -5.416 13.919 1.00 98.06 266 GLU A C 1
ATOM 2048 O O . GLU A 1 266 ? -32.071 -6.314 13.308 1.00 98.06 266 GLU A O 1
ATOM 2053 N N . TYR A 1 267 ? -31.098 -4.296 13.305 1.00 97.75 267 TYR A N 1
ATOM 2054 C CA . TYR A 1 267 ? -31.297 -4.071 11.872 1.00 97.75 267 TYR A CA 1
ATOM 2055 C C . TYR A 1 267 ? -30.580 -5.126 11.013 1.00 97.75 267 TYR A C 1
ATOM 2057 O O . TYR A 1 267 ? -31.185 -5.717 10.114 1.00 97.75 267 TYR A O 1
ATOM 2065 N N . PHE A 1 268 ? -29.300 -5.394 11.296 1.00 98.25 268 PHE A N 1
ATOM 2066 C CA . PHE A 1 268 ? -28.503 -6.349 10.518 1.00 98.25 268 PHE A CA 1
ATOM 2067 C C . PHE A 1 268 ? -28.839 -7.821 10.794 1.00 98.25 268 PHE A C 1
ATOM 2069 O O . PHE A 1 268 ? -28.608 -8.657 9.922 1.00 98.25 268 PHE A O 1
ATOM 2076 N N . GLU A 1 269 ? -29.433 -8.142 11.944 1.00 98.38 269 GLU A N 1
ATOM 2077 C CA . GLU A 1 269 ? -29.879 -9.502 12.279 1.00 98.38 269 GLU A CA 1
ATOM 2078 C C . GLU A 1 269 ? -31.011 -10.011 11.369 1.00 98.38 269 GLU A C 1
ATOM 2080 O O . GLU A 1 269 ? -31.203 -11.220 11.250 1.00 98.38 269 GLU A O 1
ATOM 2085 N N . SER A 1 270 ? -31.692 -9.122 10.636 1.00 98.00 270 SER A N 1
ATOM 2086 C CA . SER A 1 270 ? -32.720 -9.498 9.652 1.00 98.00 270 SER A CA 1
ATOM 2087 C C . SER A 1 270 ? -32.202 -10.356 8.483 1.00 98.00 270 SER A C 1
ATOM 2089 O O . SER A 1 270 ? -32.982 -11.093 7.879 1.00 98.00 270 SER A O 1
ATOM 2091 N N . TRP A 1 271 ? -30.898 -10.310 8.175 1.00 98.31 271 TRP A N 1
ATOM 2092 C CA . TRP A 1 271 ? -30.273 -11.121 7.114 1.00 98.31 271 TRP A CA 1
ATOM 2093 C C . TRP A 1 271 ? -29.563 -12.382 7.620 1.00 98.31 271 TRP A C 1
ATOM 2095 O O . TRP A 1 271 ? -29.160 -13.219 6.810 1.00 98.31 271 TRP A O 1
ATOM 2105 N N . GLY A 1 272 ? -29.379 -12.519 8.933 1.00 97.88 272 GLY A N 1
ATOM 2106 C CA . GLY A 1 272 ? -28.690 -13.644 9.561 1.00 97.88 272 GLY A CA 1
ATOM 2107 C C . GLY A 1 272 ? -28.028 -13.261 10.883 1.00 97.88 272 GLY A C 1
ATOM 2108 O O . GLY A 1 272 ? -27.949 -12.089 11.238 1.00 97.88 272 GLY A O 1
ATOM 2109 N N . GLU A 1 273 ? -27.526 -14.255 11.614 1.00 98.00 273 GLU A N 1
ATOM 2110 C CA . GLU A 1 273 ? -26.926 -14.043 12.934 1.00 98.00 273 GLU A CA 1
ATOM 2111 C C . GLU A 1 273 ? -25.699 -13.115 12.867 1.00 98.00 273 GLU A C 1
ATOM 2113 O O . GLU A 1 273 ? -24.709 -13.396 12.179 1.00 98.00 273 GLU A O 1
ATOM 2118 N N . VAL A 1 274 ? -25.752 -12.012 13.618 1.00 98.19 274 VAL A N 1
ATOM 2119 C CA . VAL A 1 274 ? -24.658 -11.041 13.730 1.00 98.19 274 VAL A CA 1
ATOM 2120 C C . VAL A 1 274 ? -23.825 -11.349 14.973 1.00 98.19 274 VAL A C 1
ATOM 2122 O O . VAL A 1 274 ? -24.297 -11.240 16.105 1.00 98.19 274 VAL A O 1
ATOM 2125 N N . ILE A 1 275 ? -22.545 -11.675 14.776 1.00 97.31 275 ILE A N 1
ATOM 2126 C CA . ILE A 1 275 ? -21.594 -11.923 15.870 1.00 97.31 275 ILE A CA 1
ATOM 2127 C C . ILE A 1 275 ? -21.237 -10.604 16.554 1.00 97.31 275 ILE A C 1
ATOM 2129 O O . ILE A 1 275 ? -21.265 -10.488 17.782 1.00 97.31 275 ILE A O 1
ATOM 2133 N N . THR A 1 276 ? -20.850 -9.600 15.764 1.00 97.31 276 THR A N 1
ATOM 2134 C CA . THR A 1 276 ? -20.389 -8.321 16.302 1.00 97.31 276 THR A CA 1
ATOM 2135 C C . THR A 1 276 ? -20.666 -7.159 15.360 1.00 97.31 276 THR A C 1
ATOM 2137 O O . THR A 1 276 ? -20.594 -7.285 14.138 1.00 97.31 276 THR A O 1
ATOM 2140 N N . VAL A 1 277 ? -20.961 -6.005 15.959 1.00 97.88 277 VAL A N 1
ATOM 2141 C CA . VAL A 1 277 ? -21.059 -4.717 15.275 1.00 97.88 277 VAL A CA 1
ATOM 2142 C C . VAL A 1 277 ? -20.067 -3.765 15.927 1.00 97.88 277 VAL A C 1
ATOM 2144 O O . VAL A 1 277 ? -20.160 -3.467 17.119 1.00 97.88 277 VAL A O 1
ATOM 2147 N N . ALA A 1 278 ? -19.120 -3.264 15.140 1.00 96.88 278 ALA A N 1
ATOM 2148 C CA . ALA A 1 278 ? -18.122 -2.300 15.578 1.00 96.88 278 ALA A CA 1
ATOM 2149 C C . ALA A 1 278 ? -18.315 -0.970 14.841 1.00 96.88 278 ALA A C 1
ATOM 2151 O O . ALA A 1 278 ? -18.073 -0.856 13.640 1.00 96.88 278 ALA A O 1
ATOM 2152 N N . VAL A 1 279 ? -18.737 0.063 15.568 1.00 97.00 279 VAL A N 1
ATOM 2153 C CA . VAL A 1 279 ? -18.903 1.415 15.019 1.00 97.00 279 VAL A CA 1
ATOM 2154 C C . VAL A 1 279 ? -17.558 2.137 15.007 1.00 97.00 279 VAL A C 1
ATOM 2156 O O . VAL A 1 279 ? -16.887 2.242 16.036 1.00 97.00 279 VAL A O 1
ATOM 2159 N N . SER A 1 280 ? -17.165 2.661 13.846 1.00 96.50 280 SER A N 1
ATOM 2160 C CA . SER A 1 280 ? -15.973 3.495 13.722 1.00 96.50 280 SER A CA 1
ATOM 2161 C C . SER A 1 280 ? -16.235 4.862 14.356 1.00 96.50 280 SER A C 1
ATOM 2163 O O . SER A 1 280 ? -17.250 5.512 14.097 1.00 96.50 280 SER A O 1
ATOM 2165 N N . ARG A 1 281 ? -15.313 5.293 15.218 1.00 95.69 281 ARG A N 1
ATOM 2166 C CA . ARG A 1 281 ? -15.372 6.572 15.933 1.00 95.69 281 ARG A CA 1
ATOM 2167 C C . ARG A 1 281 ? -14.177 7.444 15.568 1.00 95.69 281 ARG A C 1
ATOM 2169 O O . ARG A 1 281 ? -13.107 6.913 15.265 1.00 95.69 281 ARG A O 1
ATOM 2176 N N . ALA A 1 282 ? -14.369 8.761 15.623 1.00 95.44 282 ALA A N 1
ATOM 2177 C CA . ALA A 1 282 ? -13.378 9.788 15.292 1.00 95.44 282 ALA A CA 1
ATOM 2178 C C . ALA A 1 282 ? -12.237 9.842 16.330 1.00 95.44 282 ALA A C 1
ATOM 2180 O O . ALA A 1 282 ? -12.151 10.730 17.175 1.00 95.44 282 ALA A O 1
ATOM 2181 N N . ASN A 1 283 ? -11.393 8.811 16.312 1.00 95.56 283 ASN A N 1
ATOM 2182 C CA . ASN A 1 283 ? -10.324 8.575 17.276 1.00 95.56 283 ASN A CA 1
ATOM 2183 C C . ASN A 1 283 ? -8.928 8.796 16.670 1.00 95.56 283 ASN A C 1
ATOM 2185 O O . ASN A 1 283 ? -7.945 8.346 17.266 1.00 95.56 283 ASN A O 1
ATOM 2189 N N . ALA A 1 284 ? -8.783 9.478 15.524 1.00 93.44 284 ALA A N 1
ATOM 2190 C CA . ALA A 1 284 ? -7.476 9.630 14.872 1.00 93.44 284 ALA A CA 1
ATOM 2191 C C . ALA A 1 284 ? -6.432 10.271 15.802 1.00 93.44 284 ALA A C 1
ATOM 2193 O O . ALA A 1 284 ? -5.290 9.811 15.877 1.00 93.44 284 ALA A O 1
ATOM 2194 N N . LYS A 1 285 ? -6.833 11.273 16.599 1.00 95.81 285 LYS A N 1
ATOM 2195 C CA . LYS A 1 285 ? -5.960 11.904 17.604 1.00 95.81 285 LYS A CA 1
ATOM 2196 C C . LYS A 1 285 ? -5.493 10.910 18.671 1.00 95.81 285 LYS A C 1
ATOM 2198 O O . LYS A 1 285 ? -4.307 10.878 18.998 1.00 95.81 285 LYS A O 1
ATOM 2203 N N . LEU A 1 286 ? -6.402 10.083 19.193 1.00 96.25 286 LEU A N 1
ATOM 2204 C CA . LEU A 1 286 ? -6.081 9.057 20.186 1.00 96.25 286 LEU A CA 1
ATOM 2205 C C . LEU A 1 286 ? -5.108 8.021 19.609 1.00 96.25 286 LEU A C 1
ATOM 2207 O O . LEU A 1 286 ? -4.094 7.719 20.239 1.00 96.25 286 LEU A O 1
ATOM 2211 N N . ILE A 1 287 ? -5.373 7.527 18.396 1.00 94.19 287 ILE A N 1
ATOM 2212 C CA . ILE A 1 287 ? -4.500 6.572 17.699 1.00 94.19 287 ILE A CA 1
ATOM 2213 C C . ILE A 1 287 ? -3.108 7.186 17.482 1.00 94.19 287 ILE A C 1
ATOM 2215 O O . ILE A 1 287 ? -2.095 6.546 17.776 1.00 94.19 287 ILE A O 1
ATOM 2219 N N . GLY A 1 288 ? -3.043 8.454 17.063 1.00 93.94 288 GLY A N 1
ATOM 2220 C CA . GLY A 1 288 ? -1.793 9.195 16.904 1.00 93.94 288 GLY A CA 1
ATOM 2221 C C . GLY A 1 288 ? -0.982 9.298 18.200 1.00 93.94 288 GLY A C 1
ATOM 2222 O O . GLY A 1 288 ? 0.229 9.058 18.191 1.00 93.94 288 GLY A O 1
ATOM 2223 N N . LEU A 1 289 ? -1.633 9.587 19.335 1.00 96.50 289 LEU A N 1
ATOM 2224 C CA . LEU A 1 289 ? -0.966 9.619 20.642 1.00 96.50 289 LEU A CA 1
ATOM 2225 C C . LEU A 1 289 ? -0.473 8.234 21.079 1.00 96.50 289 LEU A C 1
ATOM 2227 O O . LEU A 1 289 ? 0.650 8.126 21.571 1.00 96.50 289 LEU A O 1
ATOM 2231 N N . VAL A 1 290 ? -1.259 7.175 20.859 1.00 95.56 290 VAL A N 1
ATOM 2232 C CA . VAL A 1 290 ? -0.855 5.792 21.167 1.00 95.56 290 VAL A CA 1
ATOM 2233 C C . VAL A 1 290 ? 0.361 5.377 20.334 1.00 95.56 290 VAL A C 1
ATOM 2235 O O . VAL A 1 290 ? 1.330 4.861 20.887 1.00 95.56 290 VAL A O 1
ATOM 2238 N N . ARG A 1 291 ? 0.380 5.677 19.029 1.00 93.56 291 ARG A N 1
ATOM 2239 C CA . ARG A 1 291 ? 1.550 5.422 18.169 1.00 93.56 291 ARG A CA 1
ATOM 2240 C C . ARG A 1 291 ? 2.775 6.218 18.618 1.00 93.56 291 ARG A C 1
ATOM 2242 O O . ARG A 1 291 ? 3.885 5.690 18.628 1.00 93.56 291 ARG A O 1
ATOM 2249 N N . LYS A 1 292 ? 2.595 7.482 19.015 1.00 95.56 292 LYS A N 1
ATOM 2250 C CA . LYS A 1 292 ? 3.686 8.320 19.538 1.00 95.56 292 LYS A CA 1
ATOM 2251 C C . LYS A 1 292 ? 4.245 7.770 20.854 1.00 95.56 292 LYS A C 1
ATOM 2253 O O . LYS A 1 292 ? 5.463 7.757 21.026 1.00 95.56 292 LYS A O 1
ATOM 2258 N N . ARG A 1 293 ? 3.378 7.283 21.748 1.00 96.94 293 ARG A N 1
ATOM 2259 C CA . ARG A 1 293 ? 3.762 6.590 22.987 1.00 96.94 293 ARG A CA 1
ATOM 2260 C C . ARG A 1 293 ? 4.601 5.353 22.680 1.00 96.94 293 ARG A C 1
ATOM 2262 O O . ARG A 1 293 ? 5.662 5.188 23.274 1.00 96.94 293 ARG A O 1
ATOM 2269 N N . GLU A 1 294 ? 4.167 4.531 21.728 1.00 94.50 294 GLU A N 1
ATOM 2270 C CA . GLU A 1 294 ? 4.881 3.306 21.357 1.00 94.50 294 GLU A CA 1
ATOM 2271 C C . GLU A 1 294 ? 6.261 3.600 20.756 1.00 94.50 294 GLU A C 1
ATOM 2273 O O . GLU A 1 294 ? 7.260 3.042 21.201 1.00 94.50 294 GLU A O 1
ATOM 2278 N N . LYS A 1 295 ? 6.358 4.582 19.848 1.00 94.19 295 LYS A N 1
ATOM 2279 C CA . LYS A 1 295 ? 7.650 5.044 19.308 1.00 94.19 295 LYS A CA 1
ATOM 2280 C C . LYS A 1 295 ? 8.614 5.506 20.406 1.00 94.19 295 LYS A C 1
ATOM 2282 O O . LYS A 1 295 ? 9.807 5.218 20.339 1.00 94.19 295 LYS A O 1
ATOM 2287 N N . LEU A 1 296 ? 8.120 6.224 21.419 1.00 95.00 296 LEU A N 1
ATOM 2288 C CA . LEU A 1 296 ? 8.953 6.651 22.547 1.00 95.00 296 LEU A CA 1
ATOM 2289 C C . LEU A 1 296 ? 9.384 5.481 23.436 1.00 95.00 296 LEU A C 1
ATOM 2291 O O . LEU A 1 296 ? 10.514 5.494 23.916 1.00 95.00 296 LEU A O 1
ATOM 2295 N N . ARG A 1 297 ? 8.529 4.472 23.636 1.00 93.31 297 ARG A N 1
ATOM 2296 C CA . ARG A 1 297 ? 8.879 3.256 24.386 1.00 93.31 297 ARG A CA 1
ATOM 2297 C C . ARG A 1 297 ? 9.961 2.446 23.689 1.00 93.31 297 ARG A C 1
ATOM 2299 O O . ARG A 1 297 ? 10.929 2.076 24.347 1.00 93.31 297 ARG A O 1
ATOM 2306 N N . ILE A 1 298 ? 9.834 2.242 22.378 1.00 91.06 298 ILE A N 1
ATOM 2307 C CA . ILE A 1 298 ? 10.855 1.566 21.564 1.00 91.06 298 ILE A CA 1
ATOM 2308 C C . ILE A 1 298 ? 12.183 2.316 21.688 1.00 91.06 298 ILE A C 1
ATOM 2310 O O . ILE A 1 298 ? 13.185 1.734 22.088 1.00 91.06 298 ILE A O 1
ATOM 2314 N N . ARG A 1 299 ? 12.175 3.641 21.497 1.00 90.44 299 ARG A N 1
ATOM 2315 C CA . ARG A 1 299 ? 13.381 4.467 21.656 1.00 90.44 299 ARG A CA 1
ATOM 2316 C C . ARG A 1 299 ? 13.980 4.393 23.066 1.00 90.44 299 ARG A C 1
ATOM 2318 O O . ARG A 1 299 ? 15.197 4.420 23.229 1.00 90.44 299 ARG A O 1
ATOM 2325 N N . GLN A 1 300 ? 13.145 4.319 24.101 1.00 90.81 300 GLN A N 1
ATOM 2326 C CA . GLN A 1 300 ? 13.606 4.155 25.481 1.00 90.81 300 GLN A CA 1
ATOM 2327 C C . GLN A 1 300 ? 14.257 2.778 25.692 1.00 90.81 300 GLN A C 1
ATOM 2329 O O . GLN A 1 300 ? 15.256 2.680 26.403 1.00 90.81 300 GLN A O 1
ATOM 2334 N N . GLN A 1 301 ? 13.712 1.720 25.088 1.00 86.94 301 GLN A N 1
ATOM 2335 C CA . GLN A 1 301 ? 14.300 0.380 25.117 1.00 86.94 301 GLN A CA 1
ATOM 2336 C C . GLN A 1 301 ? 15.630 0.334 24.361 1.00 86.94 301 GLN A C 1
ATOM 2338 O O . GLN A 1 301 ? 16.599 -0.189 24.902 1.00 86.94 301 GLN A O 1
ATOM 2343 N N . GLU A 1 302 ? 15.715 0.944 23.178 1.00 86.69 302 GLU A N 1
ATOM 2344 C CA . GLU A 1 302 ? 16.958 1.061 22.401 1.00 86.69 302 GLU A CA 1
ATOM 2345 C C . GLU A 1 302 ? 18.072 1.724 23.219 1.00 86.69 302 GLU A C 1
ATOM 2347 O O . GLU A 1 302 ? 19.173 1.187 23.314 1.00 86.69 302 GLU A O 1
ATOM 2352 N N . LEU A 1 303 ? 17.770 2.840 23.892 1.00 86.62 303 LEU A N 1
ATOM 2353 C CA . LEU A 1 303 ? 18.733 3.523 24.762 1.00 86.62 303 LEU A CA 1
ATOM 2354 C C . LEU A 1 303 ? 19.157 2.664 25.960 1.00 86.62 303 LEU A C 1
ATOM 2356 O O . LEU A 1 303 ? 20.324 2.682 26.341 1.00 86.62 303 LEU A O 1
ATOM 2360 N N . LYS A 1 304 ? 18.238 1.886 26.549 1.00 85.69 304 LYS A N 1
ATOM 2361 C CA . LYS A 1 304 ? 18.571 0.947 27.636 1.00 85.69 304 LYS A CA 1
ATOM 2362 C C . LYS A 1 304 ? 19.482 -0.180 27.153 1.00 85.69 304 LYS A C 1
ATOM 2364 O O . LYS A 1 304 ? 20.422 -0.532 27.861 1.00 85.69 304 LYS A O 1
ATOM 2369 N N . VAL A 1 305 ? 19.215 -0.733 25.969 1.00 84.00 305 VAL A N 1
ATOM 2370 C CA . VAL A 1 305 ? 20.045 -1.777 25.352 1.00 84.00 305 VAL A CA 1
ATOM 2371 C C . VAL A 1 305 ? 21.431 -1.230 25.028 1.00 84.00 305 VAL A C 1
ATOM 2373 O O . VAL A 1 305 ? 22.422 -1.892 25.322 1.00 84.00 305 VAL A O 1
ATOM 2376 N N . GLU A 1 306 ? 21.524 -0.016 24.488 1.00 82.75 306 GLU A N 1
ATOM 2377 C CA . GLU A 1 306 ? 22.813 0.611 24.193 1.00 82.75 306 GLU A CA 1
ATOM 2378 C C . GLU A 1 306 ? 23.605 0.900 25.475 1.00 82.75 306 GLU A C 1
ATOM 2380 O O . GLU A 1 306 ? 24.774 0.529 25.575 1.00 82.75 306 GLU A O 1
ATOM 2385 N N . ALA A 1 307 ? 22.955 1.435 26.512 1.00 82.56 307 ALA A N 1
ATOM 2386 C CA . ALA A 1 307 ? 23.582 1.628 27.819 1.00 82.56 307 ALA A CA 1
ATOM 2387 C C . ALA A 1 307 ? 24.069 0.299 28.430 1.00 82.56 307 ALA A C 1
ATOM 2389 O O . ALA A 1 307 ? 25.167 0.234 28.984 1.00 82.56 307 ALA A O 1
ATOM 2390 N N . ALA A 1 308 ? 23.290 -0.781 28.304 1.00 81.69 308 ALA A N 1
ATOM 2391 C CA . ALA A 1 308 ? 23.695 -2.113 28.749 1.00 81.69 308 ALA A CA 1
ATOM 2392 C C . ALA A 1 308 ? 24.892 -2.653 27.948 1.00 81.69 308 ALA A C 1
ATOM 2394 O O . ALA A 1 308 ? 25.812 -3.215 28.538 1.00 81.69 308 ALA A O 1
ATOM 2395 N N . ARG A 1 309 ? 24.932 -2.432 26.626 1.00 80.00 309 ARG A N 1
ATOM 2396 C CA . ARG A 1 309 ? 26.067 -2.807 25.765 1.00 80.00 309 ARG A CA 1
ATOM 2397 C C . ARG A 1 309 ? 27.345 -2.065 26.137 1.00 80.00 309 ARG A C 1
ATOM 2399 O O . ARG A 1 309 ? 28.402 -2.690 26.192 1.00 80.00 309 ARG A O 1
ATOM 2406 N N . VAL A 1 310 ? 27.259 -0.761 26.403 1.00 80.62 310 VAL A N 1
ATOM 2407 C CA . VAL A 1 310 ? 28.409 0.046 26.841 1.00 80.62 310 VAL A CA 1
ATOM 2408 C C . VAL A 1 310 ? 28.950 -0.473 28.176 1.00 80.62 310 VAL A C 1
ATOM 2410 O O . VAL A 1 310 ? 30.158 -0.664 28.299 1.00 80.62 310 VAL A O 1
ATOM 2413 N N . ARG A 1 311 ? 28.068 -0.796 29.136 1.00 79.88 311 ARG A N 1
ATOM 2414 C CA . ARG A 1 311 ? 28.461 -1.408 30.421 1.00 79.88 311 ARG A CA 1
ATOM 2415 C C . ARG A 1 311 ? 29.103 -2.785 30.241 1.00 79.88 311 ARG A C 1
ATOM 2417 O O . ARG A 1 311 ? 30.143 -3.048 30.830 1.00 79.88 311 ARG A O 1
ATOM 2424 N N . ALA A 1 312 ? 28.510 -3.646 29.413 1.00 78.31 312 ALA A N 1
ATOM 2425 C CA . ALA A 1 312 ? 28.988 -5.010 29.187 1.00 78.31 312 ALA A CA 1
ATOM 2426 C C . ALA A 1 312 ? 30.365 -5.058 28.508 1.00 78.31 312 ALA A C 1
ATOM 2428 O O . ALA A 1 312 ? 31.152 -5.957 28.782 1.00 78.31 312 ALA A O 1
ATOM 2429 N N . LYS A 1 313 ? 30.688 -4.079 27.652 1.00 83.12 313 LYS A N 1
ATOM 2430 C CA . LYS A 1 313 ? 32.011 -3.980 27.018 1.00 83.12 313 LYS A CA 1
ATOM 2431 C C . LYS A 1 313 ? 33.134 -3.629 27.997 1.00 83.12 313 LYS A C 1
ATOM 2433 O O . LYS A 1 313 ? 34.284 -3.592 27.573 1.00 83.12 313 LYS A O 1
ATOM 2438 N N . GLY A 1 314 ? 32.820 -3.336 29.264 1.00 75.12 314 GLY A N 1
ATOM 2439 C CA . GLY A 1 314 ? 33.811 -3.023 30.294 1.00 75.12 314 GLY A CA 1
ATOM 2440 C C . GLY A 1 314 ? 34.693 -1.825 29.947 1.00 75.12 314 GLY A C 1
ATOM 2441 O O . GLY A 1 314 ? 35.714 -1.624 30.594 1.00 75.12 314 GLY A O 1
ATOM 2442 N N . ALA A 1 315 ? 34.333 -1.043 28.923 1.00 63.12 315 ALA A N 1
ATOM 2443 C CA . ALA A 1 315 ? 35.078 0.135 28.537 1.00 63.12 315 ALA A CA 1
ATOM 2444 C C . ALA A 1 315 ? 34.847 1.167 29.643 1.00 63.12 315 ALA A C 1
ATOM 2446 O O . ALA A 1 315 ? 33.719 1.666 29.758 1.00 63.12 315 ALA A O 1
ATOM 2447 N N . PRO A 1 316 ? 35.857 1.486 30.477 1.00 62.25 316 PRO A N 1
ATOM 2448 C CA . PRO A 1 316 ? 35.716 2.609 31.380 1.00 62.25 316 PRO A CA 1
ATOM 2449 C C . PRO A 1 316 ? 35.381 3.824 30.509 1.00 62.25 316 PRO A C 1
ATOM 2451 O O . PRO A 1 316 ? 35.939 3.940 29.407 1.00 62.25 316 PRO A O 1
ATOM 2454 N N . PRO A 1 317 ? 34.456 4.705 30.931 1.00 59.78 317 PRO A N 1
ATOM 2455 C CA . PRO A 1 317 ? 34.233 5.954 30.223 1.00 59.78 317 PRO A CA 1
ATOM 2456 C C . PRO A 1 317 ? 35.603 6.609 30.107 1.00 59.78 317 PRO A C 1
ATOM 2458 O O . PRO A 1 317 ? 36.192 6.965 31.125 1.00 59.78 317 PRO A O 1
ATOM 2461 N N . ARG A 1 318 ? 36.163 6.650 28.890 1.00 56.56 318 ARG A N 1
ATOM 2462 C CA . ARG A 1 318 ? 37.478 7.236 28.651 1.00 56.56 318 ARG A CA 1
ATOM 2463 C C . ARG A 1 318 ? 37.350 8.696 29.051 1.00 56.56 318 ARG A C 1
ATOM 2465 O O . ARG A 1 318 ? 36.837 9.512 28.288 1.00 56.56 318 ARG A O 1
ATOM 2472 N N . SER A 1 319 ? 37.760 9.010 30.274 1.00 52.41 319 SER A N 1
ATOM 2473 C CA . SER A 1 319 ? 38.076 10.360 30.676 1.00 52.41 319 SER A CA 1
ATOM 2474 C C . SER A 1 319 ? 39.219 10.761 29.760 1.00 52.41 319 SER A C 1
ATOM 2476 O O . SER A 1 319 ? 40.356 10.328 29.921 1.00 52.41 319 SER A O 1
ATOM 2478 N N . CYS A 1 320 ? 38.908 11.523 28.714 1.00 50.91 320 CYS A N 1
ATOM 2479 C CA . CYS A 1 320 ? 39.927 12.288 28.018 1.00 50.91 320 CYS A CA 1
ATOM 2480 C C . CYS A 1 320 ? 40.508 13.261 29.053 1.00 50.91 320 CYS A C 1
ATOM 2482 O O . CYS A 1 320 ? 40.005 14.367 29.235 1.00 50.91 320 CYS A O 1
ATOM 2484 N N . LEU A 1 321 ? 41.531 12.809 29.780 1.00 51.00 321 LEU A N 1
ATOM 2485 C CA . LEU A 1 321 ? 42.465 13.648 30.515 1.00 51.00 321 LEU A CA 1
ATOM 2486 C C . LEU A 1 321 ? 43.237 14.433 29.452 1.00 51.00 321 LEU A C 1
ATOM 2488 O O . LEU A 1 321 ? 44.217 13.961 28.889 1.00 51.00 321 LEU A O 1
ATOM 2492 N N . GLY A 1 322 ? 42.700 15.587 29.076 1.00 50.94 322 GLY A N 1
ATOM 2493 C CA . GLY A 1 322 ? 43.264 16.401 28.012 1.00 50.94 322 GLY A CA 1
ATOM 2494 C C . GLY A 1 322 ? 42.328 17.530 27.629 1.00 50.94 322 GLY A C 1
ATOM 2495 O O . GLY A 1 322 ? 41.667 17.478 26.596 1.00 50.94 322 GLY A O 1
ATOM 2496 N N . THR A 1 323 ? 42.316 18.574 28.451 1.00 54.47 323 THR A N 1
ATOM 2497 C CA . THR A 1 323 ? 41.603 19.858 28.314 1.00 54.47 323 THR A CA 1
ATOM 2498 C C . THR A 1 323 ? 41.939 20.641 27.026 1.00 54.47 323 THR A C 1
ATOM 2500 O O . THR A 1 323 ? 41.535 21.787 26.879 1.00 54.47 323 THR A O 1
ATOM 2503 N N . LEU A 1 324 ? 42.670 20.047 26.076 1.00 56.56 324 LEU A N 1
ATOM 2504 C CA . LEU A 1 324 ? 43.180 20.704 24.869 1.00 56.56 324 LEU A CA 1
ATOM 2505 C C . LEU A 1 324 ? 42.460 20.294 23.575 1.00 56.56 324 LEU A C 1
ATOM 2507 O O . LEU A 1 324 ? 42.610 20.967 22.561 1.00 56.56 324 LEU A O 1
ATOM 2511 N N . CYS A 1 325 ? 41.624 19.251 23.585 1.00 55.28 325 CYS A N 1
ATOM 2512 C CA . CYS A 1 325 ? 40.786 18.925 22.429 1.00 55.28 325 CYS A CA 1
ATOM 2513 C C . CYS A 1 325 ? 39.419 19.619 22.555 1.00 55.28 325 CYS A C 1
ATOM 2515 O O . CYS A 1 325 ? 38.440 19.011 22.985 1.00 55.28 325 CYS A O 1
ATOM 2517 N N . GLY A 1 326 ? 39.326 20.889 22.145 1.00 56.50 326 GLY A N 1
ATOM 2518 C CA . GLY A 1 326 ? 38.066 21.657 22.093 1.00 56.50 326 GLY A CA 1
ATOM 2519 C C . GLY A 1 326 ? 36.972 21.059 21.184 1.00 56.50 326 GLY A C 1
ATOM 2520 O O . GLY A 1 326 ? 35.841 21.538 21.177 1.00 56.50 326 GLY A O 1
ATOM 2521 N N . LEU A 1 327 ? 37.287 19.988 20.448 1.00 57.06 327 LEU A N 1
ATOM 2522 C CA . LEU A 1 327 ? 36.372 19.221 19.595 1.00 57.06 327 LEU A CA 1
ATOM 2523 C C . LEU A 1 327 ? 35.930 17.884 20.215 1.00 57.06 327 LEU A C 1
ATOM 2525 O O . 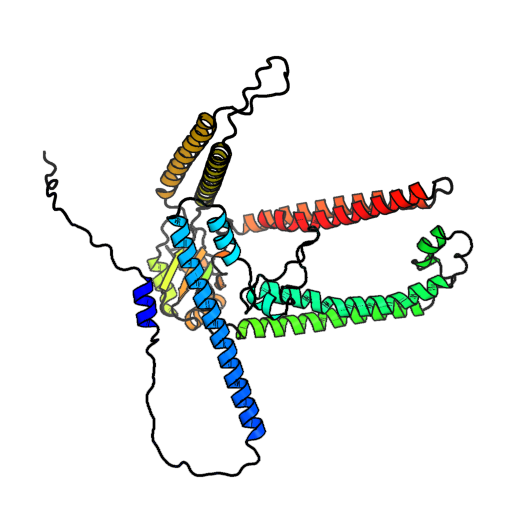LEU A 1 327 ? 34.972 17.270 19.745 1.00 57.06 327 LEU A O 1
ATOM 2529 N N . CYS A 1 328 ? 36.561 17.449 21.306 1.00 50.53 328 CYS A N 1
ATOM 2530 C CA . CYS A 1 328 ? 36.225 16.220 22.012 1.00 50.53 328 CYS A CA 1
ATOM 2531 C C . CYS A 1 328 ? 35.108 16.513 23.024 1.00 50.53 328 CYS A C 1
ATOM 2533 O O . CYS A 1 328 ? 35.307 16.502 24.238 1.00 50.53 328 CYS A O 1
ATOM 2535 N N . ARG A 1 329 ? 33.911 16.828 22.512 1.00 51.97 329 ARG A N 1
ATOM 2536 C CA . ARG A 1 329 ? 32.695 16.981 23.323 1.00 51.97 329 ARG A CA 1
ATOM 2537 C C . ARG A 1 329 ? 32.535 15.688 24.139 1.00 51.97 329 ARG A C 1
ATOM 2539 O O . ARG A 1 329 ? 32.408 14.634 23.516 1.00 51.97 329 ARG A O 1
ATOM 2546 N N . PRO A 1 330 ? 32.566 15.716 25.485 1.00 51.62 330 PRO A N 1
ATOM 2547 C CA . PRO A 1 330 ? 32.464 14.497 26.273 1.00 51.62 330 PRO A CA 1
ATOM 2548 C C . PRO A 1 330 ? 31.162 13.785 25.902 1.00 51.62 330 PRO A C 1
ATOM 2550 O O . PRO A 1 330 ? 30.069 14.284 26.170 1.00 51.62 330 PRO A O 1
ATOM 2553 N N . ALA A 1 331 ? 31.289 12.617 25.268 1.00 52.69 331 ALA A N 1
ATOM 2554 C CA . ALA A 1 331 ? 30.174 11.730 24.936 1.00 52.69 331 ALA A CA 1
ATOM 2555 C C . ALA A 1 331 ? 29.469 11.193 26.199 1.00 52.69 331 ALA A C 1
ATOM 2557 O O . ALA A 1 331 ? 28.413 10.580 26.116 1.00 52.69 331 ALA A O 1
ATOM 2558 N N . ALA A 1 332 ? 30.018 11.487 27.380 1.00 51.53 332 ALA A N 1
ATOM 2559 C CA . ALA A 1 332 ? 29.376 11.338 28.672 1.00 51.53 332 ALA A CA 1
ATOM 2560 C C . ALA A 1 332 ? 28.581 12.610 29.030 1.00 51.53 332 ALA A C 1
ATOM 2562 O O . ALA A 1 332 ? 28.976 13.401 29.886 1.00 51.53 332 ALA A O 1
ATOM 2563 N N . ARG A 1 333 ? 27.438 12.822 28.371 1.00 57.69 333 ARG A N 1
ATOM 2564 C CA . ARG A 1 333 ? 26.345 13.637 28.929 1.00 57.69 333 ARG A CA 1
ATOM 2565 C C . ARG A 1 333 ? 25.210 12.706 29.357 1.00 57.69 333 ARG A C 1
ATOM 2567 O O . ARG A 1 333 ? 25.024 11.655 28.758 1.00 57.69 333 ARG A O 1
ATOM 2574 N N . PRO A 1 334 ? 24.499 13.053 30.437 1.00 56.06 334 PRO A N 1
ATOM 2575 C CA . PRO A 1 334 ? 23.965 12.094 31.389 1.00 56.06 334 PRO A CA 1
ATOM 2576 C C . PRO A 1 334 ? 22.785 11.331 30.795 1.00 56.06 334 PRO A C 1
ATOM 2578 O O . PRO A 1 334 ? 21.713 11.908 30.594 1.00 56.06 334 PRO A O 1
ATOM 2581 N N . ASP A 1 335 ? 22.947 10.017 30.623 1.00 65.69 335 ASP A N 1
ATOM 2582 C CA . ASP A 1 335 ? 21.852 9.082 30.325 1.00 65.69 335 ASP A CA 1
ATOM 2583 C C . ASP A 1 335 ? 20.633 9.329 31.234 1.00 65.69 335 ASP A C 1
ATOM 2585 O O . ASP A 1 335 ? 19.481 9.193 30.814 1.00 65.69 335 ASP A O 1
ATOM 2589 N N . GLY A 1 336 ? 20.871 9.795 32.467 1.00 74.50 336 GLY A N 1
ATOM 2590 C CA . GLY A 1 336 ? 19.843 10.208 33.421 1.00 74.50 336 GLY A CA 1
ATOM 2591 C C . GLY A 1 336 ? 18.950 11.371 32.959 1.00 74.50 336 GLY A C 1
ATOM 2592 O O . GLY A 1 336 ? 17.741 11.316 33.162 1.00 74.50 336 GLY A O 1
ATOM 2593 N N . GLN A 1 337 ? 19.476 12.414 32.303 1.00 82.12 337 GLN A N 1
ATOM 2594 C CA . GLN A 1 337 ? 18.636 13.548 31.876 1.00 82.12 337 GLN A CA 1
ATOM 2595 C C . GLN A 1 337 ? 17.809 13.220 30.632 1.00 82.12 337 GLN A C 1
ATOM 2597 O O . GLN A 1 337 ? 16.639 13.607 30.551 1.00 82.12 337 GLN A O 1
ATOM 2602 N N . LEU A 1 338 ? 18.391 12.502 29.664 1.00 83.38 338 LEU A N 1
ATOM 2603 C CA . LEU A 1 338 ? 17.669 12.103 28.455 1.00 83.38 338 LEU A CA 1
ATOM 2604 C C . LEU A 1 338 ? 16.539 11.125 28.802 1.00 83.38 338 LEU A C 1
ATOM 2606 O O . LEU A 1 338 ? 15.404 11.315 28.354 1.00 83.38 338 LEU A O 1
ATOM 2610 N N . SER A 1 339 ? 16.826 10.140 29.659 1.00 86.44 339 SER A N 1
ATOM 2611 C CA . SER A 1 339 ? 15.819 9.197 30.154 1.00 86.44 339 SER A CA 1
ATOM 2612 C C . SER A 1 339 ? 14.741 9.893 30.990 1.00 86.44 339 SER A C 1
ATOM 2614 O O . SER A 1 339 ? 13.559 9.626 30.776 1.00 86.44 339 SER A O 1
ATOM 2616 N N . ALA A 1 340 ? 15.095 10.856 31.851 1.00 90.62 340 ALA A N 1
ATOM 2617 C CA . ALA A 1 340 ? 14.115 11.644 32.602 1.00 90.62 340 ALA A CA 1
ATOM 2618 C C . ALA A 1 340 ? 13.204 12.480 31.685 1.00 90.62 340 ALA A C 1
ATOM 2620 O O . ALA A 1 340 ? 11.993 12.537 31.906 1.00 90.62 340 ALA A O 1
ATOM 2621 N N . LYS A 1 341 ? 13.745 13.097 30.623 1.00 93.06 341 LYS A N 1
ATOM 2622 C CA . LYS A 1 341 ? 12.946 13.850 29.640 1.00 93.06 341 LYS A CA 1
ATOM 2623 C C . LYS A 1 341 ? 11.971 12.940 28.890 1.00 93.06 341 LYS A C 1
ATOM 2625 O O . LYS A 1 341 ? 10.801 13.295 28.758 1.00 93.06 341 LYS A O 1
ATOM 2630 N N . GLN A 1 342 ? 12.425 11.773 28.431 1.00 93.88 342 GLN A N 1
ATOM 2631 C CA . GLN A 1 342 ? 11.561 10.789 27.771 1.00 93.88 342 GLN A CA 1
ATOM 2632 C C . GLN A 1 342 ? 10.487 10.247 28.715 1.00 93.88 342 GLN A C 1
ATOM 2634 O O . GLN A 1 342 ? 9.331 10.131 28.318 1.00 93.88 342 GLN A O 1
ATOM 2639 N N . GLN A 1 343 ? 10.835 9.988 29.978 1.00 94.88 343 GLN A N 1
ATOM 2640 C CA . GLN A 1 343 ? 9.876 9.534 30.979 1.00 94.88 343 GLN A CA 1
ATOM 2641 C C . GLN A 1 343 ? 8.792 10.588 31.229 1.00 94.88 343 GLN A C 1
ATOM 2643 O O . GLN A 1 343 ? 7.609 10.258 31.222 1.00 94.88 343 GLN A O 1
ATOM 2648 N N . ARG A 1 344 ? 9.166 11.868 31.360 1.00 96.50 344 ARG A N 1
ATOM 2649 C CA . ARG A 1 344 ? 8.198 12.975 31.466 1.00 96.50 344 ARG A CA 1
ATOM 2650 C C . ARG A 1 344 ? 7.281 13.056 30.242 1.00 96.50 344 ARG A C 1
ATOM 2652 O O . ARG A 1 344 ? 6.085 13.277 30.400 1.00 96.50 344 ARG A O 1
ATOM 2659 N N . GLN A 1 345 ? 7.814 12.844 29.035 1.00 97.00 345 GLN A N 1
ATOM 2660 C CA . GLN A 1 345 ? 7.012 12.796 27.806 1.00 97.00 345 GLN A CA 1
ATOM 2661 C C . GLN A 1 345 ? 6.057 11.596 27.764 1.00 97.00 345 GLN A C 1
ATOM 2663 O O . GLN A 1 345 ? 4.934 11.733 27.291 1.00 97.00 345 GLN A O 1
ATOM 2668 N N . LEU A 1 346 ? 6.472 10.427 28.256 1.00 97.38 346 LEU A N 1
ATOM 2669 C CA . LEU A 1 346 ? 5.592 9.261 28.354 1.00 97.38 346 LEU A CA 1
ATOM 2670 C C . LEU A 1 346 ? 4.454 9.507 29.347 1.00 97.38 346 LEU A C 1
ATOM 2672 O O . LEU A 1 346 ? 3.309 9.222 29.020 1.00 97.38 346 LEU A O 1
ATOM 2676 N N . VAL A 1 347 ? 4.745 10.101 30.508 1.00 97.88 347 VAL A N 1
ATOM 2677 C CA . VAL A 1 347 ? 3.723 10.457 31.506 1.00 97.88 347 VAL A CA 1
ATOM 2678 C C . VAL A 1 347 ? 2.722 11.467 30.938 1.00 97.88 347 VAL A C 1
ATOM 2680 O O . VAL A 1 347 ? 1.516 11.292 31.103 1.00 97.88 347 VAL A O 1
ATOM 2683 N N . SER A 1 348 ? 3.189 12.494 30.219 1.00 98.00 348 SER A N 1
ATOM 2684 C CA . SER A 1 348 ? 2.283 13.479 29.616 1.00 98.00 348 SER A CA 1
ATOM 2685 C C . SER A 1 348 ? 1.428 12.890 28.489 1.00 98.00 348 SER A C 1
ATOM 2687 O O . SER A 1 348 ? 0.251 13.233 28.374 1.00 98.00 348 SER A O 1
ATOM 2689 N N . LEU A 1 349 ? 1.975 11.966 27.690 1.00 97.88 349 LEU A N 1
ATOM 2690 C CA . LEU A 1 349 ? 1.200 11.221 26.695 1.00 97.88 349 LEU A CA 1
ATOM 2691 C C . LEU A 1 349 ? 0.176 10.293 27.346 1.00 97.88 349 LEU A C 1
ATOM 2693 O O . LEU A 1 349 ? -0.954 10.234 26.872 1.00 97.88 349 LEU A O 1
ATOM 2697 N N . ASP A 1 350 ? 0.544 9.601 28.422 1.00 98.12 350 ASP A N 1
ATOM 2698 C CA . ASP A 1 350 ? -0.353 8.699 29.146 1.00 98.12 350 ASP A CA 1
ATOM 2699 C C . ASP A 1 350 ? -1.536 9.463 29.740 1.00 98.12 350 ASP A C 1
ATOM 2701 O O . ASP A 1 350 ? -2.678 9.023 29.601 1.00 98.12 350 ASP A O 1
ATOM 2705 N N . HIS A 1 351 ? -1.282 10.651 30.294 1.00 98.25 351 HIS A N 1
ATOM 2706 C CA . HIS A 1 351 ? -2.332 11.559 30.742 1.00 98.25 351 HIS A CA 1
ATOM 2707 C C . HIS A 1 351 ? -3.240 12.000 29.582 1.00 98.25 351 HIS A C 1
ATOM 2709 O O . HIS A 1 351 ? -4.457 11.869 29.663 1.00 98.25 351 HIS A O 1
ATOM 2715 N N . ALA A 1 352 ? -2.673 12.465 28.463 1.00 98.00 352 ALA A N 1
ATOM 2716 C CA . ALA A 1 352 ? -3.458 12.899 27.304 1.00 98.00 352 ALA A CA 1
ATOM 2717 C C . ALA A 1 352 ? -4.294 11.762 26.679 1.00 98.00 352 ALA A C 1
ATOM 2719 O O . ALA A 1 352 ? -5.428 11.980 26.257 1.00 98.00 352 ALA A O 1
ATOM 2720 N N . ILE A 1 353 ? -3.753 10.541 26.641 1.00 97.69 353 ILE A N 1
ATOM 2721 C CA . ILE A 1 353 ? -4.470 9.336 26.207 1.00 97.69 353 ILE A CA 1
ATOM 2722 C C . ILE A 1 353 ? -5.614 9.024 27.171 1.00 97.69 353 ILE A C 1
ATOM 2724 O O . ILE A 1 353 ? -6.706 8.681 26.722 1.00 97.69 353 ILE A O 1
ATOM 2728 N N . HIS A 1 354 ? -5.378 9.126 28.480 1.00 97.81 354 HIS A N 1
ATOM 2729 C CA . HIS A 1 354 ? -6.402 8.877 29.489 1.00 97.81 354 HIS A CA 1
ATOM 2730 C C . HIS A 1 354 ? -7.560 9.876 29.378 1.00 97.81 354 HIS A C 1
ATOM 2732 O O . HIS A 1 354 ? -8.714 9.456 29.364 1.00 97.81 354 HIS A O 1
ATOM 2738 N N . GLU A 1 355 ? -7.263 11.163 29.195 1.00 97.81 355 GLU A N 1
ATOM 2739 C CA . GLU A 1 355 ? -8.283 12.198 28.997 1.00 97.81 355 GLU A CA 1
ATOM 2740 C C . GLU A 1 355 ? -9.100 11.981 27.716 1.00 97.81 355 GLU A C 1
ATOM 2742 O O . GLU A 1 355 ? -10.328 12.018 27.757 1.00 97.81 355 GLU A O 1
ATOM 2747 N N . LEU A 1 356 ? -8.459 11.649 26.588 1.00 96.12 356 LEU A N 1
ATOM 2748 C CA . LEU A 1 356 ? -9.191 11.342 25.351 1.00 96.12 356 LEU A CA 1
ATOM 2749 C C . LEU A 1 356 ? -10.029 10.061 25.449 1.00 96.12 356 LEU A C 1
ATOM 2751 O O . LEU A 1 356 ? -11.066 9.975 24.805 1.00 96.12 356 LEU A O 1
ATOM 2755 N N . ARG A 1 357 ? -9.619 9.070 26.252 1.00 96.12 357 ARG A N 1
ATOM 2756 C CA . ARG A 1 357 ? -10.407 7.842 26.472 1.00 96.12 357 ARG A CA 1
ATOM 2757 C C . ARG A 1 357 ? -11.690 8.082 27.263 1.00 96.12 357 ARG A C 1
ATOM 2759 O O . ARG A 1 357 ? -12.618 7.292 27.123 1.00 96.12 357 ARG A O 1
ATOM 2766 N N . LYS A 1 358 ? -11.739 9.128 28.094 1.00 96.25 358 LYS A N 1
ATOM 2767 C CA . LYS A 1 358 ? -12.959 9.521 28.819 1.00 96.25 358 LYS A CA 1
ATOM 2768 C C . LYS A 1 358 ? -13.990 10.167 27.893 1.00 96.25 358 LYS A C 1
ATOM 2770 O O . LYS A 1 358 ? -15.179 10.130 28.188 1.00 96.25 358 LYS A O 1
ATOM 2775 N N . GLN A 1 359 ? -13.542 10.763 26.791 1.00 95.00 359 GLN A N 1
ATOM 2776 C CA . GLN A 1 359 ? -14.409 11.438 25.833 1.00 95.00 359 GLN A CA 1
ATOM 2777 C C . GLN A 1 359 ? -15.017 10.419 24.862 1.00 95.00 359 GLN A C 1
ATOM 2779 O O . GLN A 1 359 ? -14.312 9.620 24.244 1.00 95.00 359 GLN A O 1
ATOM 2784 N N . VAL A 1 360 ? -16.341 10.452 24.699 1.00 91.75 360 VAL A N 1
ATOM 2785 C CA . VAL A 1 360 ? -17.032 9.623 23.704 1.00 91.75 360 VAL A CA 1
ATOM 2786 C C . VAL A 1 360 ? -16.879 10.286 22.338 1.00 91.75 360 VAL A C 1
ATOM 2788 O O . VAL A 1 360 ? -17.567 11.254 22.028 1.00 91.75 360 VAL A O 1
ATOM 2791 N N . ALA A 1 361 ? -15.964 9.772 21.516 1.00 94.19 361 ALA A N 1
ATOM 2792 C CA . ALA A 1 361 ? -15.785 10.270 20.156 1.00 94.19 361 ALA A CA 1
ATOM 2793 C C . ALA A 1 361 ? -17.039 10.005 19.290 1.00 94.19 361 ALA A C 1
ATOM 2795 O O . ALA A 1 361 ? -17.635 8.920 19.401 1.00 94.19 361 ALA A O 1
ATOM 2796 N N . PRO A 1 362 ? -17.433 10.955 18.418 1.00 95.06 362 PRO A N 1
ATOM 2797 C CA . PRO A 1 362 ? -18.578 10.792 17.526 1.00 95.06 362 PRO A CA 1
ATOM 2798 C C . PRO A 1 362 ? -18.340 9.673 16.503 1.00 95.06 362 PRO A C 1
ATOM 2800 O O . PRO A 1 362 ? -17.195 9.299 16.217 1.00 95.06 362 PRO A O 1
ATOM 2803 N N . CYS A 1 363 ? -19.426 9.122 15.956 1.00 94.94 363 CYS A N 1
ATOM 2804 C CA . CYS A 1 363 ? -19.359 8.149 14.869 1.00 94.94 363 CYS A CA 1
ATOM 2805 C C . CYS A 1 363 ? -18.818 8.807 13.588 1.00 94.94 363 CYS A C 1
ATOM 2807 O O . CYS A 1 363 ? -19.193 9.927 13.254 1.00 94.94 363 CYS A O 1
ATOM 2809 N N . THR A 1 364 ? -17.969 8.100 12.839 1.00 95.94 364 THR A N 1
ATOM 2810 C CA . THR A 1 364 ? -17.445 8.564 11.536 1.00 95.94 364 THR A CA 1
ATOM 2811 C C . THR A 1 364 ? -18.416 8.328 10.373 1.00 95.94 364 THR A C 1
ATOM 2813 O O . THR A 1 364 ? -18.078 8.587 9.219 1.00 95.94 364 THR A O 1
ATOM 2816 N N . GLY A 1 365 ? -19.610 7.799 10.652 1.00 96.00 365 GLY A N 1
ATOM 2817 C CA . GLY A 1 365 ? -20.572 7.356 9.645 1.00 96.00 365 GLY A CA 1
ATOM 2818 C C . GLY A 1 365 ? -20.240 5.992 9.027 1.00 96.00 365 GLY A C 1
ATOM 2819 O O . GLY A 1 365 ? -20.734 5.664 7.945 1.00 96.00 365 GLY A O 1
ATOM 2820 N N . ILE A 1 366 ? -19.379 5.207 9.684 1.00 97.00 366 ILE A N 1
ATOM 2821 C CA . ILE A 1 366 ? -18.918 3.893 9.222 1.00 97.00 366 ILE A CA 1
ATOM 2822 C C . ILE A 1 366 ? -19.073 2.865 10.348 1.00 97.00 366 ILE A C 1
ATOM 2824 O O . ILE A 1 366 ? -18.708 3.135 11.494 1.00 97.00 366 ILE A O 1
ATOM 2828 N N . CYS A 1 367 ? -19.543 1.661 10.029 1.00 97.81 367 CYS A N 1
ATOM 2829 C CA . CYS A 1 367 ? -19.474 0.511 10.927 1.00 97.81 367 CYS A CA 1
ATOM 2830 C C . CYS A 1 367 ? -18.968 -0.744 10.210 1.00 97.81 367 CYS A C 1
ATOM 2832 O O . CYS A 1 367 ? -18.925 -0.824 8.981 1.00 97.81 367 CYS A O 1
ATOM 2834 N N . PHE A 1 368 ? -18.549 -1.711 11.015 1.00 98.31 368 PHE A N 1
ATOM 2835 C CA . PHE A 1 368 ? -18.170 -3.049 10.600 1.00 98.31 368 PHE A CA 1
ATOM 2836 C C . PHE A 1 368 ? -19.170 -4.026 11.206 1.00 98.31 368 PHE A C 1
ATOM 2838 O O . PHE A 1 368 ? -19.376 -4.008 12.420 1.00 98.31 368 PHE A O 1
ATOM 2845 N N . VAL A 1 369 ? -19.789 -4.851 10.371 1.00 98.38 369 VAL A N 1
ATOM 2846 C CA . VAL A 1 369 ? -20.800 -5.832 10.777 1.00 98.38 369 VAL A CA 1
ATOM 2847 C C . VAL A 1 369 ? -20.280 -7.209 10.418 1.00 98.38 369 VAL A C 1
ATOM 2849 O O . VAL A 1 369 ? -20.086 -7.491 9.239 1.00 98.38 369 VAL A O 1
ATOM 2852 N N . THR A 1 370 ? -20.029 -8.048 11.417 1.00 97.88 370 THR A N 1
ATOM 2853 C CA . THR A 1 370 ? -19.539 -9.414 11.220 1.00 97.88 370 THR A CA 1
ATOM 2854 C C . THR A 1 370 ? -20.672 -10.405 11.441 1.00 97.88 370 THR A C 1
ATOM 2856 O O . THR A 1 370 ? -21.219 -10.491 12.542 1.00 97.88 370 THR A O 1
ATOM 2859 N N . PHE A 1 371 ? -20.991 -11.165 10.399 1.00 97.94 371 PHE A N 1
ATOM 2860 C CA . PHE A 1 371 ? -21.990 -12.230 10.420 1.00 97.94 371 PHE A CA 1
ATOM 2861 C C . PHE A 1 371 ? -21.366 -13.565 10.826 1.00 97.94 371 PHE A C 1
ATOM 2863 O O . PHE A 1 371 ? -20.169 -13.779 10.633 1.00 97.94 371 PHE A O 1
ATOM 2870 N N . ASN A 1 372 ? -22.181 -14.474 11.359 1.00 96.50 372 ASN A N 1
ATOM 2871 C CA . ASN A 1 372 ? -21.763 -15.852 11.618 1.00 96.50 372 ASN A CA 1
ATOM 2872 C C . ASN A 1 372 ? -21.557 -16.632 10.310 1.00 96.50 372 ASN A C 1
ATOM 2874 O O . ASN A 1 372 ? -20.601 -17.389 10.155 1.00 96.50 372 ASN A O 1
ATOM 2878 N N . GLU A 1 373 ? -22.402 -16.365 9.313 1.00 95.19 373 GLU A N 1
ATOM 2879 C CA . GLU A 1 373 ? -22.345 -17.018 8.010 1.00 95.19 373 GLU A CA 1
ATOM 2880 C C . GLU A 1 373 ? -21.937 -16.051 6.896 1.00 95.19 373 GLU A C 1
ATOM 2882 O O . GLU A 1 373 ? -22.477 -14.951 6.758 1.00 95.19 373 GLU A O 1
ATOM 2887 N N . GLN A 1 374 ? -21.038 -16.500 6.016 1.00 94.44 374 GLN A N 1
ATOM 2888 C CA . GLN A 1 374 ? -20.639 -15.737 4.831 1.00 94.44 374 GLN A CA 1
ATOM 2889 C C . GLN A 1 374 ? -21.834 -15.496 3.891 1.00 94.44 374 GLN A C 1
ATOM 2891 O O . GLN A 1 374 ? -21.937 -14.436 3.270 1.00 94.44 374 GLN A O 1
ATOM 2896 N N . ARG A 1 375 ? -22.773 -16.450 3.809 1.00 96.25 375 ARG A N 1
ATOM 2897 C CA . ARG A 1 375 ? -23.992 -16.315 3.000 1.00 96.25 375 ARG A CA 1
ATOM 2898 C C . ARG A 1 375 ? -24.839 -15.123 3.453 1.00 96.25 375 ARG A C 1
ATOM 2900 O O . ARG A 1 375 ? -25.239 -14.334 2.602 1.00 96.25 375 ARG A O 1
ATOM 2907 N N . ALA A 1 376 ? -25.033 -14.948 4.762 1.00 97.81 376 ALA A N 1
ATOM 2908 C CA . ALA A 1 376 ? -25.767 -13.814 5.325 1.00 97.81 376 ALA A CA 1
ATOM 2909 C C . ALA A 1 376 ? -25.114 -12.471 4.957 1.00 97.81 376 ALA A C 1
ATOM 2911 O O . ALA A 1 376 ? -25.799 -11.547 4.515 1.00 97.81 376 ALA A O 1
ATOM 2912 N N . ALA A 1 377 ? -23.779 -12.388 5.024 1.00 97.50 377 ALA A N 1
ATOM 2913 C CA . ALA A 1 377 ? -23.041 -11.201 4.591 1.00 97.50 377 ALA A CA 1
ATOM 2914 C C . ALA A 1 377 ? -23.253 -10.894 3.093 1.00 97.50 377 ALA A C 1
ATOM 2916 O O . ALA A 1 377 ? -23.473 -9.741 2.722 1.00 97.50 377 ALA A O 1
ATOM 2917 N N . HIS A 1 378 ? -23.241 -11.908 2.220 1.00 97.12 378 HIS A N 1
ATOM 2918 C CA . HIS A 1 378 ? -23.541 -11.723 0.794 1.00 97.12 378 HIS A CA 1
ATOM 2919 C C . HIS A 1 378 ? -24.986 -11.273 0.546 1.00 97.12 378 HIS A C 1
ATOM 2921 O O . HIS A 1 378 ? -25.205 -10.367 -0.260 1.00 97.12 378 HIS A O 1
ATOM 2927 N N . THR A 1 379 ? -25.960 -11.872 1.233 1.00 98.12 379 THR A N 1
ATOM 2928 C CA . THR A 1 379 ? -27.377 -11.505 1.105 1.00 98.12 379 THR A CA 1
ATOM 2929 C C . THR A 1 379 ? -27.622 -10.072 1.572 1.00 98.12 379 THR A C 1
ATOM 2931 O O . THR A 1 379 ? -28.248 -9.301 0.849 1.00 98.12 379 THR A O 1
ATOM 2934 N N . CYS A 1 380 ? -27.059 -9.679 2.718 1.00 98.31 380 CYS A N 1
ATOM 2935 C CA . CYS A 1 380 ? -27.122 -8.305 3.216 1.00 98.31 380 CYS A CA 1
ATOM 2936 C C . CYS A 1 380 ? -26.475 -7.317 2.227 1.00 98.31 380 CYS A C 1
ATOM 2938 O O . CYS A 1 380 ? -27.065 -6.292 1.888 1.00 98.31 380 CYS A O 1
ATOM 2940 N N . LEU A 1 381 ? -25.293 -7.649 1.689 1.00 98.06 381 LEU A N 1
ATOM 2941 C CA . LEU A 1 381 ? -24.618 -6.827 0.682 1.00 98.06 381 LEU A CA 1
ATOM 2942 C C . LEU A 1 381 ? -25.468 -6.634 -0.584 1.00 98.06 381 LEU A C 1
ATOM 2944 O O . LEU A 1 381 ? -25.463 -5.542 -1.149 1.00 98.06 381 LEU A O 1
ATOM 2948 N N . HIS A 1 382 ? -26.165 -7.677 -1.044 1.00 98.06 382 HIS A N 1
ATOM 2949 C CA . HIS A 1 382 ? -27.054 -7.591 -2.203 1.00 98.06 382 HIS A CA 1
ATOM 2950 C C . HIS A 1 382 ? -28.276 -6.718 -1.907 1.00 98.06 382 HIS A C 1
ATOM 2952 O O . HIS A 1 382 ? -28.542 -5.775 -2.648 1.00 98.06 382 HIS A O 1
ATOM 2958 N N . ALA A 1 383 ? -28.950 -6.960 -0.780 1.00 97.94 383 ALA A N 1
ATOM 2959 C CA . ALA A 1 383 ? -30.133 -6.208 -0.373 1.00 97.94 383 ALA A CA 1
ATOM 2960 C C . ALA A 1 383 ? -29.844 -4.704 -0.225 1.00 97.94 383 ALA A C 1
ATOM 2962 O O . ALA A 1 383 ? -30.600 -3.876 -0.723 1.00 97.94 383 ALA A O 1
ATOM 2963 N N . LEU A 1 384 ? -28.705 -4.334 0.373 1.00 97.31 384 LEU A N 1
ATOM 2964 C CA . LEU A 1 384 ? -28.302 -2.929 0.515 1.00 97.31 384 LEU A CA 1
ATOM 2965 C C . LEU A 1 384 ? -27.917 -2.257 -0.810 1.00 97.31 384 LEU A C 1
ATOM 2967 O O . LEU A 1 384 ? -27.911 -1.031 -0.888 1.00 97.31 384 LEU A O 1
ATOM 2971 N N . ARG A 1 385 ? -27.569 -3.023 -1.853 1.00 96.75 385 ARG A N 1
ATOM 2972 C CA . ARG A 1 385 ? -27.347 -2.468 -3.199 1.00 96.75 385 ARG A CA 1
ATOM 2973 C C . ARG A 1 385 ? -28.660 -2.155 -3.908 1.00 96.75 385 ARG A C 1
ATOM 2975 O O . ARG A 1 385 ? -28.695 -1.207 -4.683 1.00 96.75 385 ARG A O 1
ATOM 2982 N N . GLU A 1 386 ? -29.701 -2.940 -3.646 1.00 97.31 386 GLU A N 1
ATOM 2983 C CA . GLU A 1 386 ? -31.035 -2.752 -4.222 1.00 97.31 386 GLU A CA 1
ATOM 2984 C C . GLU A 1 386 ? -31.830 -1.671 -3.477 1.00 97.31 386 GLU A C 1
ATOM 2986 O O . GLU A 1 386 ? -32.445 -0.814 -4.107 1.00 97.31 386 GLU A O 1
ATOM 2991 N N . ALA A 1 387 ? -31.770 -1.672 -2.143 1.00 96.19 387 ALA A N 1
ATOM 2992 C CA . ALA A 1 387 ? -32.478 -0.740 -1.272 1.00 96.19 387 ALA A CA 1
ATOM 2993 C C . ALA A 1 387 ? -31.518 -0.151 -0.217 1.00 96.19 387 ALA A C 1
ATOM 2995 O O . ALA A 1 387 ? -31.442 -0.645 0.908 1.00 96.19 387 ALA A O 1
ATOM 2996 N N . PRO A 1 388 ? -30.768 0.916 -0.551 1.00 95.38 388 PRO A N 1
ATOM 2997 C CA . PRO A 1 388 ? -29.756 1.477 0.344 1.00 95.38 388 PRO A CA 1
ATOM 2998 C C . PRO A 1 388 ? -30.341 2.336 1.475 1.00 95.38 388 PRO A C 1
ATOM 3000 O O . PRO A 1 388 ? -29.594 2.836 2.310 1.00 95.38 388 PRO A O 1
ATOM 3003 N N . SER A 1 389 ? -31.650 2.578 1.507 1.00 94.69 389 SER A N 1
ATOM 3004 C CA . SER A 1 389 ? -32.266 3.483 2.478 1.00 94.69 389 SER A CA 1
ATOM 3005 C C . SER A 1 389 ? -32.539 2.788 3.811 1.00 94.69 389 SER A C 1
ATOM 3007 O O . SER A 1 389 ? -33.212 1.762 3.865 1.00 94.69 389 SER A O 1
ATOM 3009 N N . ALA A 1 390 ? -32.063 3.392 4.895 1.00 94.81 390 ALA A N 1
ATOM 3010 C CA . ALA A 1 390 ? -32.382 3.010 6.266 1.00 94.81 390 ALA A CA 1
ATOM 3011 C C . ALA A 1 390 ? -32.654 4.269 7.097 1.00 94.81 390 ALA A C 1
ATOM 3013 O O . ALA A 1 390 ? -32.374 5.382 6.654 1.00 94.81 390 ALA A O 1
ATOM 3014 N N . ALA A 1 391 ? -33.197 4.108 8.298 1.00 94.25 391 ALA A N 1
ATOM 3015 C CA . ALA A 1 391 ? -33.336 5.201 9.249 1.00 94.25 391 ALA A CA 1
ATOM 3016 C C . ALA A 1 391 ? -32.706 4.782 10.575 1.00 94.25 391 ALA A C 1
ATOM 3018 O O . ALA A 1 391 ? -33.038 3.721 11.095 1.00 94.25 391 ALA A O 1
ATOM 3019 N N . PHE A 1 392 ? -31.806 5.611 11.103 1.00 93.75 392 PHE A N 1
ATOM 3020 C CA . PHE A 1 392 ? -31.186 5.397 12.413 1.00 93.75 392 PHE A CA 1
ATOM 3021 C C . PHE A 1 392 ? -31.226 6.685 13.210 1.00 93.75 392 PHE A C 1
ATOM 3023 O O . PHE A 1 392 ? -30.986 7.759 12.656 1.00 93.75 392 PHE A O 1
ATOM 3030 N N . ALA A 1 393 ? -31.516 6.587 14.508 1.00 89.62 393 ALA A N 1
ATOM 3031 C CA . ALA A 1 393 ? -31.648 7.758 15.379 1.00 89.62 393 ALA A CA 1
ATOM 3032 C C . ALA A 1 393 ? -32.609 8.842 14.823 1.00 89.62 393 ALA A C 1
ATOM 3034 O O . ALA A 1 393 ? -32.413 10.032 15.057 1.00 89.62 393 ALA A O 1
ATOM 3035 N N . GLY A 1 394 ? -33.636 8.432 14.068 1.00 89.81 394 GLY A N 1
ATOM 3036 C CA . GLY A 1 394 ? -34.616 9.331 13.442 1.00 89.81 394 GLY A CA 1
ATOM 3037 C C . GLY A 1 394 ? -34.158 10.013 12.146 1.00 89.81 394 GLY A C 1
ATOM 3038 O O . GLY A 1 394 ? -34.946 10.739 11.545 1.00 89.81 394 GLY A O 1
ATOM 3039 N N . GLU A 1 395 ? -32.930 9.773 11.679 1.00 92.69 395 GLU A N 1
ATOM 3040 C CA . GLU A 1 395 ? -32.409 10.326 10.426 1.00 92.69 395 GLU A CA 1
ATOM 3041 C C . GLU A 1 395 ? -32.432 9.273 9.314 1.00 92.69 395 GLU A C 1
ATOM 3043 O O . GLU A 1 395 ? -31.879 8.179 9.460 1.00 92.69 395 GLU A O 1
ATOM 3048 N N . ALA A 1 396 ? -33.049 9.612 8.179 1.00 94.75 396 ALA A N 1
ATOM 3049 C CA . ALA A 1 396 ? -32.968 8.799 6.972 1.00 94.75 396 ALA A CA 1
ATOM 3050 C C . ALA A 1 396 ? -31.547 8.873 6.395 1.00 94.75 396 ALA A C 1
ATOM 3052 O O . ALA A 1 396 ? -31.011 9.956 6.156 1.00 94.75 396 ALA A O 1
ATOM 3053 N N . CYS A 1 397 ? -30.939 7.720 6.146 1.00 95.56 397 CYS A N 1
ATOM 3054 C CA . CYS A 1 397 ? -29.577 7.610 5.660 1.00 95.56 397 CYS A CA 1
ATOM 3055 C C . CYS A 1 397 ? -29.475 6.636 4.480 1.00 95.56 397 CYS A C 1
ATOM 3057 O O . CYS A 1 397 ? -30.302 5.745 4.288 1.00 95.56 397 CYS A O 1
ATOM 3059 N N . THR A 1 398 ? -28.463 6.848 3.639 1.00 96.69 398 THR A N 1
ATOM 3060 C CA . THR A 1 398 ? -28.174 5.991 2.482 1.00 96.69 398 THR A CA 1
ATOM 3061 C C . THR A 1 398 ? -26.945 5.153 2.791 1.00 96.69 398 THR A C 1
ATOM 3063 O O . THR A 1 398 ? -25.824 5.666 2.836 1.00 96.69 398 THR A O 1
ATOM 3066 N N . LEU A 1 399 ? -27.163 3.865 3.014 1.00 97.31 399 LEU A N 1
ATOM 3067 C CA . LEU A 1 399 ? -26.141 2.895 3.345 1.00 97.31 399 LEU A CA 1
ATOM 3068 C C . LEU A 1 399 ? -25.423 2.398 2.093 1.00 97.31 399 LEU A C 1
ATOM 3070 O O . LEU A 1 399 ? -26.027 2.060 1.080 1.00 97.31 399 LEU A O 1
ATOM 3074 N N . LEU A 1 400 ? -24.102 2.303 2.191 1.00 97.19 400 LEU A N 1
ATOM 3075 C CA . LEU A 1 400 ? -23.252 1.690 1.178 1.00 97.19 400 LEU A CA 1
ATOM 3076 C C . LEU A 1 400 ? -22.420 0.596 1.836 1.00 97.19 400 LEU A C 1
ATOM 3078 O O . LEU A 1 400 ? -21.548 0.891 2.655 1.00 97.19 400 LEU A O 1
ATOM 3082 N N . ALA A 1 401 ? -22.670 -0.655 1.458 1.00 97.56 401 ALA A N 1
ATOM 3083 C CA . ALA A 1 401 ? -21.942 -1.808 1.970 1.00 97.56 401 ALA A CA 1
ATOM 3084 C C . ALA A 1 401 ? -20.903 -2.333 0.970 1.00 97.56 401 ALA A C 1
ATOM 3086 O O . ALA A 1 401 ? -21.088 -2.327 -0.249 1.00 97.56 401 ALA A O 1
ATOM 3087 N N . SER A 1 402 ? -19.790 -2.814 1.508 1.00 97.50 402 SER A N 1
ATOM 3088 C CA . SER A 1 402 ? -18.752 -3.560 0.793 1.00 97.50 402 SER A CA 1
ATOM 3089 C C . SER A 1 402 ? -18.086 -4.529 1.763 1.00 97.50 402 SER A C 1
ATOM 3091 O O . SER A 1 402 ? -18.065 -4.238 2.955 1.00 97.50 402 SER A O 1
ATOM 3093 N N . PHE A 1 403 ? -17.487 -5.626 1.296 1.00 96.69 403 PHE A N 1
ATOM 3094 C CA . PHE A 1 403 ? -16.664 -6.461 2.179 1.00 96.69 403 PHE A CA 1
ATOM 3095 C C . PHE A 1 403 ? -15.546 -5.638 2.822 1.00 96.69 403 PHE A C 1
ATOM 3097 O O . PHE A 1 403 ? -14.896 -4.817 2.165 1.00 96.69 403 PHE A O 1
ATOM 3104 N N . ALA A 1 404 ? -15.360 -5.821 4.127 1.00 96.06 404 ALA A N 1
ATOM 3105 C CA . ALA A 1 404 ? -14.305 -5.148 4.855 1.00 96.06 404 ALA A CA 1
ATOM 3106 C C . ALA A 1 404 ? -12.948 -5.722 4.426 1.00 96.06 404 ALA A C 1
ATOM 3108 O O . ALA A 1 404 ? -12.802 -6.940 4.318 1.00 96.06 404 ALA A O 1
ATOM 3109 N N . PRO A 1 405 ? -11.925 -4.881 4.195 1.00 93.31 405 PRO A N 1
ATOM 3110 C CA . PRO A 1 405 ? -10.582 -5.400 4.005 1.00 93.31 405 PRO A CA 1
ATOM 3111 C C . PRO A 1 405 ? -10.090 -6.053 5.311 1.00 93.31 405 PRO A C 1
ATOM 3113 O O . PRO A 1 405 ? -10.607 -5.743 6.390 1.00 93.31 405 PRO A O 1
ATOM 3116 N N . PRO A 1 406 ? -9.062 -6.919 5.252 1.00 88.88 406 PRO A N 1
ATOM 3117 C CA . PRO A 1 406 ? -8.434 -7.465 6.451 1.00 88.88 406 PRO A CA 1
ATOM 3118 C C . PRO A 1 406 ? -8.052 -6.350 7.440 1.00 88.88 406 PRO A C 1
ATOM 3120 O O . PRO A 1 406 ? -7.621 -5.282 7.000 1.00 88.88 406 PRO A O 1
ATOM 3123 N N . PRO A 1 407 ? -8.141 -6.572 8.763 1.00 87.81 407 PRO A N 1
ATOM 3124 C CA . PRO A 1 407 ? -7.957 -5.514 9.763 1.00 87.81 407 PRO A CA 1
ATOM 3125 C C . PRO A 1 407 ? -6.579 -4.838 9.696 1.00 87.81 407 PRO A C 1
ATOM 3127 O O . PRO A 1 407 ? -6.469 -3.647 9.973 1.00 87.81 407 PRO A O 1
ATOM 3130 N N . GLY A 1 408 ? -5.538 -5.567 9.275 1.00 86.38 408 GLY A N 1
ATOM 3131 C CA . GLY A 1 408 ? -4.199 -5.009 9.044 1.00 86.38 408 GLY A CA 1
ATOM 3132 C C . GLY A 1 408 ? -4.106 -4.065 7.837 1.00 86.38 408 GLY A C 1
ATOM 3133 O O . GLY A 1 408 ? -3.213 -3.226 7.790 1.00 86.38 408 GLY A O 1
ATOM 3134 N N . ASN A 1 409 ? -5.050 -4.159 6.898 1.00 87.94 409 ASN A N 1
ATOM 3135 C CA . ASN A 1 409 ? -5.132 -3.309 5.708 1.00 87.94 409 ASN A CA 1
ATOM 3136 C C . ASN A 1 409 ? -6.078 -2.112 5.911 1.00 87.94 409 ASN A C 1
ATOM 3138 O O . ASN A 1 409 ? -6.171 -1.243 5.044 1.00 87.94 409 ASN A O 1
ATOM 3142 N N . VAL A 1 410 ? -6.802 -2.051 7.036 1.00 91.00 410 VAL A N 1
ATOM 3143 C CA . VAL A 1 410 ? -7.651 -0.906 7.376 1.00 91.00 410 VAL A CA 1
ATOM 3144 C C . VAL A 1 410 ? -6.769 0.230 7.892 1.00 91.00 410 VAL A C 1
ATOM 3146 O O . VAL A 1 410 ? -6.187 0.151 8.973 1.00 91.00 410 VAL A O 1
ATOM 3149 N N . VAL A 1 411 ? -6.712 1.334 7.147 1.00 91.25 411 VAL A N 1
ATOM 3150 C CA . VAL A 1 411 ? -6.114 2.586 7.632 1.00 91.25 411 VAL A CA 1
ATOM 3151 C C . VAL A 1 411 ? -7.142 3.304 8.507 1.00 91.25 411 VAL A C 1
ATOM 3153 O O . VAL A 1 411 ? -7.968 4.076 8.020 1.00 91.25 411 VAL A O 1
ATOM 3156 N N . TRP A 1 412 ? -7.123 3.001 9.806 1.00 92.12 412 TRP A N 1
ATOM 3157 C CA . TRP A 1 412 ? -8.120 3.459 10.781 1.00 92.12 412 TRP A CA 1
ATOM 3158 C C . TRP A 1 412 ? -8.259 4.983 10.846 1.00 92.12 412 TRP A C 1
ATOM 3160 O O . TRP A 1 412 ? -9.369 5.489 10.979 1.00 92.12 412 TRP A O 1
ATOM 3170 N N . GLU A 1 413 ? -7.160 5.721 10.691 1.00 91.06 413 GLU A N 1
ATOM 3171 C CA . GLU A 1 413 ? -7.174 7.1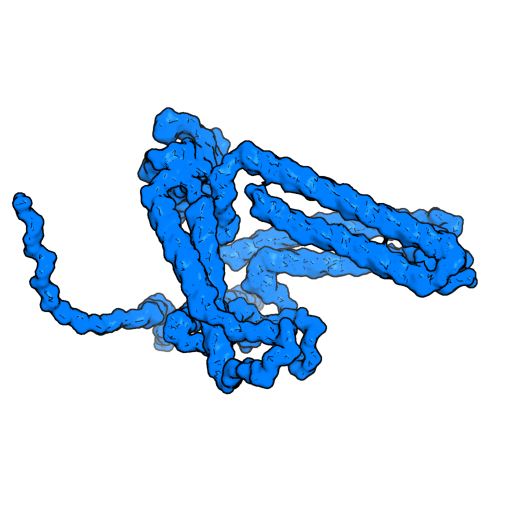88 10.659 1.00 91.06 413 GLU A CA 1
ATOM 3172 C C . GLU A 1 413 ? -7.958 7.763 9.479 1.00 91.06 413 GLU A C 1
ATOM 3174 O O . GLU A 1 413 ? -8.588 8.813 9.599 1.00 91.06 413 GLU A O 1
ATOM 3179 N N . ASN A 1 414 ? -7.966 7.058 8.348 1.00 92.25 414 ASN A N 1
ATOM 3180 C CA . ASN A 1 414 ? -8.638 7.523 7.142 1.00 92.25 414 ASN A CA 1
ATOM 3181 C C . ASN A 1 414 ? -10.154 7.320 7.202 1.00 92.25 414 ASN A C 1
ATOM 3183 O O . ASN A 1 414 ? -10.872 7.871 6.366 1.00 92.25 414 ASN A O 1
ATOM 3187 N N . LEU A 1 415 ? -10.662 6.566 8.184 1.00 93.56 415 LEU A N 1
ATOM 3188 C CA . LEU A 1 415 ? -12.101 6.382 8.378 1.00 93.56 415 LEU A CA 1
ATOM 3189 C C . LEU A 1 415 ? -12.790 7.677 8.824 1.00 93.56 415 LEU A C 1
ATOM 3191 O O . LEU A 1 415 ? -13.921 7.910 8.419 1.00 93.56 415 LEU A O 1
ATOM 3195 N N . GLU A 1 416 ? -12.094 8.537 9.573 1.00 94.44 416 GLU A N 1
ATOM 3196 C CA . GLU A 1 416 ? -12.606 9.832 10.050 1.00 94.44 416 GLU A CA 1
ATOM 3197 C C . GLU A 1 416 ? -12.716 10.881 8.931 1.00 94.44 416 GLU A C 1
ATOM 3199 O O . GLU A 1 416 ? -13.487 11.834 9.018 1.00 94.44 416 GLU A O 1
ATOM 3204 N N . VAL A 1 417 ? -11.965 10.706 7.843 1.00 92.56 417 VAL A N 1
ATOM 3205 C CA . VAL A 1 417 ? -11.916 11.683 6.756 1.00 92.56 417 VAL A CA 1
ATOM 3206 C C . VAL A 1 417 ? -13.201 11.602 5.936 1.00 92.56 417 VAL A C 1
ATOM 3208 O O . VAL A 1 417 ? -13.456 10.599 5.261 1.00 92.56 417 VAL A O 1
ATOM 3211 N N . GLY A 1 418 ? -13.986 12.680 5.944 1.00 90.25 418 GLY A N 1
ATOM 3212 C CA . GLY A 1 418 ? -15.198 12.804 5.134 1.00 90.25 418 GLY A CA 1
ATOM 3213 C C . GLY A 1 418 ? -14.928 12.756 3.624 1.00 90.25 418 GLY A C 1
ATOM 3214 O O . GLY A 1 418 ? -13.823 13.032 3.153 1.00 90.25 418 GLY A O 1
ATOM 3215 N N . ILE A 1 419 ? -15.958 12.434 2.835 1.00 87.75 419 ILE A N 1
ATOM 3216 C CA . ILE A 1 419 ? -15.850 12.232 1.376 1.00 87.75 419 ILE A CA 1
ATOM 3217 C C . ILE A 1 419 ? -15.294 13.477 0.664 1.00 87.75 419 ILE A C 1
ATOM 3219 O O . ILE A 1 419 ? -14.422 13.350 -0.197 1.00 87.75 419 ILE A O 1
ATOM 3223 N N . GLY A 1 420 ? -15.754 14.675 1.045 1.00 91.12 420 GLY A N 1
ATOM 3224 C CA . GLY A 1 420 ? -15.272 15.940 0.480 1.00 91.12 420 GLY A CA 1
ATOM 3225 C C . GLY A 1 420 ? -13.783 16.169 0.741 1.00 91.12 420 GLY A C 1
ATOM 3226 O O . GLY A 1 420 ? -13.027 16.439 -0.191 1.00 91.12 420 GLY A O 1
ATOM 3227 N N . SER A 1 421 ? -13.333 15.949 1.981 1.00 91.44 421 SER A N 1
ATOM 3228 C CA . SER A 1 421 ? -11.913 16.052 2.337 1.00 91.44 421 SER A CA 1
ATOM 3229 C C . SER A 1 421 ? -11.064 15.022 1.583 1.00 91.44 421 SER A C 1
ATOM 3231 O O . SER A 1 421 ? -10.007 15.375 1.068 1.00 91.44 421 SER A O 1
ATOM 3233 N N . ARG A 1 422 ? -11.548 13.783 1.395 1.00 90.50 422 ARG A N 1
ATOM 3234 C CA . ARG A 1 422 ? -10.847 12.782 0.566 1.00 90.50 422 ARG A CA 1
ATOM 3235 C C . ARG A 1 422 ? -10.705 13.231 -0.887 1.00 90.50 422 ARG A C 1
ATOM 3237 O O . ARG A 1 422 ? -9.644 13.037 -1.471 1.00 90.50 422 ARG A O 1
ATOM 3244 N N . ARG A 1 423 ? -11.748 13.824 -1.482 1.00 92.38 423 ARG A N 1
ATOM 3245 C CA . ARG A 1 423 ? -11.675 14.371 -2.850 1.00 92.38 423 ARG A CA 1
ATOM 3246 C C . ARG A 1 423 ? -10.659 15.510 -2.936 1.00 92.38 423 ARG A C 1
ATOM 3248 O O . ARG A 1 423 ? -9.824 15.480 -3.833 1.00 92.38 423 ARG A O 1
ATOM 3255 N N . ALA A 1 424 ? -10.676 16.442 -1.983 1.00 94.56 424 ALA A N 1
ATOM 3256 C CA . ALA A 1 424 ? -9.714 17.542 -1.923 1.00 94.56 424 ALA A CA 1
ATOM 3257 C C . ALA A 1 424 ? -8.268 17.041 -1.755 1.00 94.56 424 ALA A C 1
ATOM 3259 O O . ALA A 1 424 ? -7.385 17.478 -2.486 1.00 94.56 424 ALA A O 1
ATOM 3260 N N . ARG A 1 425 ? -8.027 16.066 -0.866 1.00 92.75 425 ARG A N 1
ATOM 3261 C CA . ARG A 1 425 ? -6.707 15.433 -0.693 1.00 92.75 425 ARG A CA 1
ATOM 3262 C C . ARG A 1 425 ? -6.231 14.734 -1.961 1.00 92.75 425 ARG A C 1
ATOM 3264 O O . ARG A 1 425 ? -5.085 14.916 -2.344 1.00 92.75 425 ARG A O 1
ATOM 3271 N N . ARG A 1 426 ? -7.104 13.982 -2.644 1.00 92.25 426 ARG A N 1
ATOM 3272 C CA . ARG A 1 426 ? -6.772 13.363 -3.940 1.00 92.25 426 ARG A CA 1
ATOM 3273 C C . ARG A 1 426 ? -6.429 14.406 -4.995 1.00 92.25 426 ARG A C 1
ATOM 3275 O O . ARG A 1 426 ? -5.441 14.236 -5.691 1.00 92.25 426 ARG A O 1
ATOM 3282 N N . ALA A 1 427 ? -7.214 15.477 -5.103 1.00 94.38 427 ALA A N 1
ATOM 3283 C CA . ALA A 1 427 ? -6.938 16.559 -6.044 1.00 94.38 427 ALA A CA 1
ATOM 3284 C C . ALA A 1 427 ? -5.590 17.232 -5.742 1.00 94.38 427 ALA A C 1
ATOM 3286 O O . ALA A 1 427 ? -4.792 17.428 -6.653 1.00 94.38 427 ALA A O 1
ATOM 3287 N N . LEU A 1 428 ? -5.302 17.503 -4.465 1.00 94.25 428 LEU A N 1
ATOM 3288 C CA . LEU A 1 428 ? -4.026 18.061 -4.026 1.00 94.25 428 LEU A CA 1
ATOM 3289 C C . LEU A 1 428 ? -2.852 17.122 -4.330 1.00 94.25 428 LEU A C 1
ATOM 3291 O O . LEU A 1 428 ? -1.847 17.566 -4.872 1.00 94.25 428 LEU A O 1
ATOM 3295 N N . VAL A 1 429 ? -2.969 15.829 -4.022 1.00 92.12 429 VAL A N 1
ATOM 3296 C CA . VAL A 1 429 ? -1.914 14.850 -4.324 1.00 92.12 429 VAL A CA 1
ATOM 3297 C C . VAL A 1 429 ? -1.711 14.703 -5.827 1.00 92.12 429 VAL A C 1
ATOM 3299 O O . VAL A 1 429 ? -0.570 14.689 -6.275 1.00 92.12 429 VAL A O 1
ATOM 3302 N N . ASN A 1 430 ? -2.782 14.684 -6.620 1.00 91.44 430 ASN A N 1
ATOM 3303 C CA . ASN A 1 430 ? -2.679 14.680 -8.078 1.00 91.44 430 ASN A CA 1
ATOM 3304 C C . ASN A 1 430 ? -1.989 15.947 -8.602 1.00 91.44 430 ASN A C 1
ATOM 3306 O O . ASN A 1 430 ? -1.182 15.853 -9.520 1.00 91.44 430 ASN A O 1
ATOM 3310 N N . LEU A 1 431 ? -2.257 17.113 -8.007 1.00 95.69 431 LEU A N 1
ATOM 3311 C CA . LEU A 1 431 ? -1.582 18.365 -8.353 1.00 95.69 431 LEU A CA 1
ATOM 3312 C C . LEU A 1 431 ? -0.088 18.321 -8.000 1.00 95.69 431 LEU A C 1
ATOM 3314 O O . LEU A 1 431 ? 0.737 18.731 -8.810 1.00 95.69 431 LEU A O 1
ATOM 3318 N N . ILE A 1 432 ? 0.268 17.791 -6.825 1.00 94.19 432 ILE A N 1
ATOM 3319 C CA . ILE A 1 432 ? 1.667 17.604 -6.408 1.00 94.19 432 ILE A CA 1
ATOM 3320 C C . ILE A 1 432 ? 2.380 16.632 -7.353 1.00 94.19 432 ILE A C 1
ATOM 3322 O O . ILE A 1 432 ? 3.490 16.914 -7.793 1.00 94.19 432 ILE A O 1
ATOM 3326 N N . LEU A 1 433 ? 1.741 15.513 -7.701 1.00 90.94 433 LEU A N 1
ATOM 3327 C CA . LEU A 1 433 ? 2.281 14.542 -8.653 1.00 90.94 433 LEU A CA 1
ATOM 3328 C C . LEU A 1 433 ? 2.461 15.155 -10.041 1.00 90.94 433 LEU A C 1
ATOM 3330 O O . LEU A 1 433 ? 3.499 14.946 -10.658 1.00 90.94 433 LEU A O 1
ATOM 3334 N N . LEU A 1 434 ? 1.497 15.948 -10.511 1.00 93.50 434 LEU A N 1
ATOM 3335 C CA . LEU A 1 434 ? 1.608 16.670 -11.775 1.00 93.50 434 LEU A CA 1
ATOM 3336 C C . LEU A 1 434 ? 2.780 17.658 -11.748 1.00 93.50 434 LEU A C 1
ATOM 3338 O O . LEU A 1 434 ? 3.592 17.661 -12.668 1.00 93.50 434 LEU A O 1
ATOM 3342 N N . ALA A 1 435 ? 2.909 18.451 -10.681 1.00 94.44 435 ALA A N 1
ATOM 3343 C CA . ALA A 1 435 ? 4.021 19.381 -10.512 1.00 94.44 435 ALA A CA 1
ATOM 3344 C C . ALA A 1 435 ? 5.372 18.649 -10.484 1.00 94.44 435 ALA A C 1
ATOM 3346 O O . ALA A 1 435 ? 6.302 19.064 -11.171 1.00 94.44 435 ALA A O 1
ATOM 3347 N N . GLN A 1 436 ? 5.465 17.528 -9.762 1.00 92.31 436 GLN A N 1
ATOM 3348 C CA . GLN A 1 436 ? 6.657 16.681 -9.739 1.00 92.31 436 GLN A CA 1
ATOM 3349 C C . GLN A 1 436 ? 6.981 16.141 -11.136 1.00 92.31 436 GLN A C 1
ATOM 3351 O O . GLN A 1 436 ? 8.128 16.228 -11.561 1.00 92.31 436 GLN A O 1
ATOM 3356 N N . CYS A 1 437 ? 5.989 15.645 -11.881 1.00 90.31 437 CYS A N 1
ATOM 3357 C CA . CYS A 1 437 ? 6.179 15.198 -13.260 1.00 90.31 437 CYS A CA 1
ATOM 3358 C C . CYS A 1 437 ? 6.688 16.332 -14.160 1.00 90.31 437 CYS A C 1
ATOM 3360 O O . CYS A 1 437 ? 7.607 16.106 -14.944 1.00 90.31 437 CYS A O 1
ATOM 3362 N N . CYS A 1 438 ? 6.156 17.551 -14.030 1.00 93.62 438 CYS A N 1
ATOM 3363 C CA . CYS A 1 438 ? 6.634 18.716 -14.777 1.00 93.62 438 CYS A CA 1
ATOM 3364 C C . CYS A 1 438 ? 8.086 19.070 -14.423 1.00 93.62 438 CYS A C 1
ATOM 3366 O O . CYS A 1 438 ? 8.886 19.304 -15.324 1.00 93.62 438 CYS A O 1
ATOM 3368 N N . ILE A 1 439 ? 8.445 19.064 -13.134 1.00 93.50 439 ILE A N 1
ATOM 3369 C CA . ILE A 1 439 ? 9.813 19.338 -12.666 1.00 93.50 439 ILE A CA 1
ATOM 3370 C C . ILE A 1 439 ? 10.783 18.266 -13.172 1.00 93.50 439 ILE A C 1
ATOM 3372 O O . ILE A 1 439 ? 11.826 18.601 -13.728 1.00 93.50 439 ILE A O 1
ATOM 3376 N N . SER A 1 440 ? 10.434 16.985 -13.032 1.00 90.25 440 SER A N 1
ATOM 3377 C CA . SER A 1 440 ? 11.242 15.873 -13.540 1.00 90.25 440 SER A CA 1
ATOM 3378 C C . SER A 1 440 ? 11.398 15.946 -15.058 1.00 90.25 440 SER A C 1
ATOM 3380 O O . SER A 1 440 ? 12.504 15.778 -15.560 1.00 90.25 440 SER A O 1
ATOM 3382 N N . THR A 1 441 ? 10.325 16.256 -15.791 1.00 90.00 441 THR A N 1
ATOM 3383 C CA . THR A 1 441 ? 10.375 16.428 -17.251 1.00 90.00 441 THR A CA 1
ATOM 3384 C C . THR A 1 441 ? 11.277 17.598 -17.630 1.00 90.00 441 THR A C 1
ATOM 3386 O O . THR A 1 441 ? 12.125 17.450 -18.500 1.00 90.00 441 THR A O 1
ATOM 3389 N N . TYR A 1 442 ? 11.160 18.738 -16.945 1.00 93.69 442 TYR A N 1
ATOM 3390 C CA . TYR A 1 442 ? 12.027 19.893 -17.170 1.00 93.69 442 TYR A CA 1
ATOM 3391 C C . TYR A 1 442 ? 13.503 19.557 -16.916 1.00 93.69 442 TYR A C 1
ATOM 3393 O O . TYR A 1 442 ? 14.348 19.852 -17.758 1.00 93.69 442 TYR A O 1
ATOM 3401 N N . ALA A 1 443 ? 13.813 18.891 -15.800 1.00 91.81 443 ALA A N 1
ATOM 3402 C CA . ALA A 1 443 ? 15.172 18.468 -15.471 1.00 91.81 443 ALA A CA 1
ATOM 3403 C C . ALA A 1 443 ? 15.749 17.523 -16.533 1.00 91.81 443 ALA A C 1
ATOM 3405 O O . ALA A 1 443 ? 16.881 17.720 -16.971 1.00 91.81 443 ALA A O 1
ATOM 3406 N N . ILE A 1 444 ? 14.956 16.545 -16.987 1.00 89.38 444 ILE A N 1
ATOM 3407 C CA . ILE A 1 444 ? 15.332 15.637 -18.075 1.00 89.38 444 ILE A CA 1
ATOM 3408 C C . ILE A 1 444 ? 15.611 16.440 -19.346 1.00 89.38 444 ILE A C 1
ATOM 3410 O O . ILE A 1 444 ? 16.695 16.308 -19.898 1.00 89.38 444 ILE A O 1
ATOM 3414 N N . THR A 1 445 ? 14.708 17.326 -19.768 1.00 89.75 445 THR A N 1
ATOM 3415 C CA . THR A 1 445 ? 14.878 18.137 -20.983 1.00 89.75 445 THR A CA 1
ATOM 3416 C C . THR A 1 445 ? 16.133 19.007 -20.935 1.00 89.75 445 THR A C 1
ATOM 3418 O O . THR A 1 445 ? 16.891 19.037 -21.901 1.00 89.75 445 THR A O 1
ATOM 3421 N N . VAL A 1 446 ? 16.394 19.695 -19.818 1.00 93.25 446 VAL A N 1
ATOM 3422 C CA . VAL A 1 446 ? 17.600 20.527 -19.652 1.00 93.25 446 VAL A CA 1
ATOM 3423 C C . VAL A 1 446 ? 18.860 19.679 -19.776 1.00 93.25 446 VAL A C 1
ATOM 3425 O O . VAL A 1 446 ? 19.777 20.027 -20.514 1.00 93.25 446 VAL A O 1
ATOM 3428 N N . VAL A 1 447 ? 18.894 18.544 -19.085 1.00 91.50 447 VAL A N 1
ATOM 3429 C CA . VAL A 1 447 ? 20.037 17.632 -19.088 1.00 91.50 447 VAL A CA 1
ATOM 3430 C C . VAL A 1 447 ? 20.238 16.997 -20.466 1.00 91.50 447 VAL A C 1
ATOM 3432 O O . VAL A 1 447 ? 21.364 16.942 -20.952 1.00 91.50 447 VAL A O 1
ATOM 3435 N N . THR A 1 448 ? 19.166 16.595 -21.146 1.00 87.31 448 THR A N 1
ATOM 3436 C CA . THR A 1 448 ? 19.222 16.098 -22.524 1.00 87.31 448 THR A CA 1
ATOM 3437 C C . THR A 1 448 ? 19.748 17.169 -23.477 1.00 87.31 448 THR A C 1
ATOM 3439 O O . THR A 1 448 ? 20.629 16.866 -24.275 1.00 87.31 448 THR A O 1
ATOM 3442 N N . ASN A 1 449 ? 19.300 18.422 -23.359 1.00 88.62 449 ASN A N 1
ATOM 3443 C CA . ASN A 1 449 ? 19.813 19.524 -24.177 1.00 88.62 449 ASN A CA 1
ATOM 3444 C C . ASN A 1 449 ? 21.303 19.791 -23.920 1.00 88.62 449 ASN A C 1
ATOM 3446 O O . ASN A 1 449 ? 22.051 20.004 -24.869 1.00 88.62 449 ASN A O 1
ATOM 3450 N N . LEU A 1 450 ? 21.760 19.723 -22.664 1.00 88.50 450 LEU A N 1
ATOM 3451 C CA . LEU A 1 450 ? 23.189 19.814 -22.342 1.00 88.50 450 LEU A CA 1
ATOM 3452 C C . LEU A 1 450 ? 23.981 18.672 -22.989 1.00 88.50 450 LEU A C 1
ATOM 3454 O O . LEU A 1 450 ? 25.021 18.924 -23.586 1.00 88.50 450 LEU A O 1
ATOM 3458 N N . ASN A 1 451 ? 23.466 17.440 -22.933 1.00 86.31 451 ASN A N 1
ATOM 3459 C CA . ASN A 1 451 ? 24.099 16.289 -23.576 1.00 86.31 451 ASN A CA 1
ATOM 3460 C C . ASN A 1 451 ? 24.206 16.456 -25.095 1.00 86.31 451 ASN A C 1
ATOM 3462 O O . ASN A 1 451 ? 25.238 16.133 -25.674 1.00 86.31 451 ASN A O 1
ATOM 3466 N N . VAL A 1 452 ? 23.149 16.970 -25.732 1.00 84.88 452 VAL A N 1
ATOM 3467 C CA . VAL A 1 452 ? 23.135 17.253 -27.172 1.00 84.88 452 VAL A CA 1
ATOM 3468 C C . VAL A 1 452 ? 24.162 18.332 -27.504 1.00 84.88 452 VAL A C 1
ATOM 3470 O O . VAL A 1 452 ? 24.983 18.117 -28.388 1.00 84.88 452 VAL A O 1
ATOM 3473 N N . ASN A 1 453 ? 24.193 19.437 -26.756 1.00 85.00 453 ASN A N 1
ATOM 3474 C CA . ASN A 1 453 ? 25.149 20.521 -26.990 1.00 85.00 453 ASN A CA 1
ATOM 3475 C C . ASN A 1 453 ? 26.602 20.052 -26.827 1.00 85.00 453 ASN A C 1
ATOM 3477 O O . ASN A 1 453 ? 27.425 20.329 -27.689 1.00 85.00 453 ASN A O 1
ATOM 3481 N N . THR A 1 454 ? 26.922 19.289 -25.773 1.00 84.56 454 THR A N 1
ATOM 3482 C CA . THR A 1 454 ? 28.273 18.721 -25.590 1.00 84.56 454 THR A CA 1
ATOM 3483 C C . THR A 1 454 ? 28.597 17.639 -26.625 1.00 84.56 454 THR A C 1
ATOM 3485 O O . THR A 1 454 ? 29.758 17.434 -26.965 1.00 84.56 454 THR A O 1
ATOM 3488 N N . GLY A 1 455 ? 27.587 16.924 -27.126 1.00 76.25 455 GLY A N 1
ATOM 3489 C CA . GLY A 1 455 ? 27.750 15.942 -28.195 1.00 76.25 455 GLY A CA 1
ATOM 3490 C C . GLY A 1 455 ? 28.087 16.583 -29.543 1.00 76.25 455 GLY A C 1
ATOM 3491 O O . GLY A 1 455 ? 28.917 16.038 -30.270 1.00 76.25 455 GLY A O 1
ATOM 3492 N N . LEU A 1 456 ? 27.467 17.732 -29.838 1.00 78.62 456 LEU A N 1
ATOM 3493 C CA . LEU A 1 456 ? 27.679 18.526 -31.053 1.00 78.62 456 LEU A CA 1
ATOM 3494 C C . LEU A 1 456 ? 28.965 19.361 -31.023 1.00 78.62 456 LEU A C 1
ATOM 3496 O O . LEU A 1 456 ? 29.437 19.770 -32.076 1.00 78.62 456 LEU A O 1
ATOM 3500 N N . ASP A 1 457 ? 29.529 19.607 -29.844 1.00 85.12 457 ASP A N 1
ATOM 3501 C CA . ASP A 1 457 ? 30.790 20.325 -29.701 1.00 85.12 457 ASP A CA 1
ATOM 3502 C C . ASP A 1 457 ? 31.968 19.451 -30.181 1.00 85.12 457 ASP A C 1
ATOM 3504 O O . ASP A 1 457 ? 32.302 18.418 -29.579 1.00 85.12 457 ASP A O 1
ATOM 3508 N N . GLU A 1 458 ? 32.573 19.828 -31.310 1.00 86.44 458 GLU A N 1
ATOM 3509 C CA . GLU A 1 458 ? 33.737 19.142 -31.885 1.00 86.44 458 GLU A CA 1
ATOM 3510 C C . GLU A 1 458 ? 34.989 19.308 -31.011 1.00 86.44 458 GLU A C 1
ATOM 3512 O O . GLU A 1 458 ? 35.833 18.412 -30.983 1.00 86.44 458 GLU A O 1
ATOM 3517 N N . GLU A 1 459 ? 35.077 20.391 -30.231 1.00 90.62 459 GLU A N 1
ATOM 3518 C CA . GLU A 1 459 ? 36.228 20.688 -29.370 1.00 90.62 459 GLU A CA 1
ATOM 3519 C C . GLU A 1 459 ? 36.188 19.913 -28.042 1.00 90.62 459 GLU A C 1
ATOM 3521 O O . GLU A 1 459 ? 37.209 19.735 -27.368 1.00 90.62 459 GLU A O 1
ATOM 3526 N N . ALA A 1 460 ? 35.017 19.401 -27.652 1.00 87.56 460 ALA A N 1
ATOM 3527 C CA . ALA A 1 460 ? 34.857 18.671 -26.403 1.00 87.56 460 ALA A CA 1
ATOM 3528 C C . ALA A 1 460 ? 35.588 17.315 -26.432 1.00 87.56 460 ALA A C 1
ATOM 3530 O O . ALA A 1 460 ? 35.313 16.437 -27.254 1.00 87.56 460 ALA A O 1
ATOM 3531 N N . SER A 1 461 ? 36.479 17.099 -25.457 1.00 89.81 461 SER A N 1
ATOM 3532 C CA . SER A 1 461 ? 37.198 15.826 -25.299 1.00 89.81 461 SER A CA 1
ATOM 3533 C C . SER A 1 461 ? 36.251 14.622 -25.146 1.00 89.81 461 SER A C 1
ATOM 3535 O O . SER A 1 461 ? 35.188 14.711 -24.527 1.00 89.81 461 SER A O 1
ATOM 3537 N N . THR A 1 462 ? 36.667 13.447 -25.629 1.00 81.69 462 THR A N 1
ATOM 3538 C CA . THR A 1 462 ? 35.901 12.189 -25.516 1.00 81.69 462 THR A CA 1
ATOM 3539 C C . THR A 1 462 ? 35.510 11.866 -24.073 1.00 81.69 462 THR A C 1
ATOM 3541 O O . THR A 1 462 ? 34.398 11.413 -23.808 1.00 81.69 462 THR A O 1
ATOM 3544 N N . LEU A 1 463 ? 36.404 12.140 -23.120 1.00 84.38 463 LEU A N 1
ATOM 3545 C CA . LEU A 1 463 ? 36.150 11.922 -21.698 1.00 84.38 463 LEU A CA 1
ATOM 3546 C C . LEU A 1 463 ? 35.038 12.842 -21.169 1.00 84.38 463 LEU A C 1
ATOM 3548 O O . LEU A 1 463 ? 34.190 12.378 -20.409 1.00 84.38 463 LEU A O 1
ATOM 3552 N N . ALA A 1 464 ? 34.986 14.102 -21.615 1.00 84.56 464 ALA A N 1
ATOM 3553 C CA . ALA A 1 464 ? 33.895 15.015 -21.278 1.00 84.56 464 ALA A CA 1
ATOM 3554 C C . ALA A 1 464 ? 32.553 14.517 -21.837 1.00 84.56 464 ALA A C 1
ATOM 3556 O O . ALA A 1 464 ? 31.567 14.494 -21.107 1.00 84.56 464 ALA A O 1
ATOM 3557 N N . LYS A 1 465 ? 32.522 14.019 -23.081 1.00 84.44 465 LYS A N 1
ATOM 3558 C CA . LYS A 1 465 ? 31.309 13.443 -23.694 1.00 84.44 465 LYS A CA 1
ATOM 3559 C C . LYS A 1 465 ? 30.787 12.231 -22.910 1.00 84.44 465 LYS A C 1
ATOM 3561 O O . LYS A 1 465 ? 29.597 12.159 -22.611 1.00 84.44 465 LYS A O 1
ATOM 3566 N N . ILE A 1 466 ? 31.675 11.316 -22.506 1.00 84.00 466 ILE A N 1
ATOM 3567 C CA . ILE A 1 466 ? 31.317 10.144 -21.684 1.00 84.00 466 ILE A CA 1
ATOM 3568 C C . ILE A 1 466 ? 30.792 10.571 -20.311 1.00 84.00 466 ILE A C 1
ATOM 3570 O O . ILE A 1 466 ? 29.773 10.052 -19.856 1.00 84.00 466 ILE A O 1
ATOM 3574 N N . LEU A 1 467 ? 31.467 11.513 -19.647 1.00 86.88 467 LEU A N 1
ATOM 3575 C CA . LEU A 1 467 ? 31.044 12.016 -18.339 1.00 86.88 467 LEU A CA 1
ATOM 3576 C C . LEU A 1 467 ? 29.675 12.692 -18.410 1.00 86.88 467 LEU A C 1
ATOM 3578 O O . LEU A 1 467 ? 28.823 12.402 -17.572 1.00 86.88 467 LEU A O 1
ATOM 3582 N N . THR A 1 468 ? 29.434 13.528 -19.421 1.00 86.25 468 THR A N 1
ATOM 3583 C CA . THR A 1 468 ? 28.130 14.164 -19.635 1.00 86.25 468 THR A CA 1
ATOM 3584 C C . THR A 1 468 ? 27.055 13.113 -19.913 1.00 86.25 468 THR A C 1
ATOM 3586 O O . THR A 1 468 ? 25.995 13.155 -19.291 1.00 86.25 468 THR A O 1
ATOM 3589 N N . MET A 1 469 ? 27.327 12.093 -20.733 1.00 85.12 469 MET A N 1
ATOM 3590 C CA . MET A 1 469 ? 26.385 10.993 -20.980 1.00 85.12 469 MET A CA 1
ATOM 3591 C C . MET A 1 469 ? 26.073 10.179 -19.709 1.00 85.12 469 MET A C 1
ATOM 3593 O O . MET A 1 469 ? 24.914 9.863 -19.427 1.00 85.12 469 MET A O 1
ATOM 3597 N N . ALA A 1 470 ? 27.086 9.851 -18.905 1.00 87.06 470 ALA A N 1
ATOM 3598 C CA . ALA A 1 470 ? 26.902 9.124 -17.651 1.00 87.06 470 ALA A CA 1
ATOM 3599 C C . ALA A 1 470 ? 26.105 9.956 -16.633 1.00 87.06 470 ALA A C 1
ATOM 3601 O O . ALA A 1 470 ? 25.161 9.456 -16.017 1.00 87.06 470 ALA A O 1
ATOM 3602 N N . TRP A 1 471 ? 26.443 11.242 -16.502 1.00 90.38 471 TRP A N 1
ATOM 3603 C CA . TRP A 1 471 ? 25.734 12.190 -15.648 1.00 90.38 471 TRP A CA 1
ATOM 3604 C C . TRP A 1 471 ? 24.271 12.342 -16.067 1.00 90.38 471 TRP A C 1
ATOM 3606 O O . TRP A 1 471 ? 23.371 12.240 -15.234 1.00 90.38 471 TRP A O 1
ATOM 3616 N N . THR A 1 472 ? 24.016 12.524 -17.361 1.00 89.50 472 THR A N 1
ATOM 3617 C CA . THR A 1 472 ? 22.659 12.705 -17.885 1.00 89.50 472 THR A CA 1
ATOM 3618 C C . THR A 1 472 ? 21.794 11.472 -17.647 1.00 89.50 472 THR A C 1
ATOM 3620 O O . THR A 1 472 ? 20.672 11.586 -17.152 1.00 89.50 472 THR A O 1
ATOM 3623 N N . THR A 1 473 ? 22.357 10.284 -17.871 1.00 88.19 473 THR A N 1
ATOM 3624 C CA . THR A 1 473 ? 21.714 9.002 -17.560 1.00 88.19 473 THR A CA 1
ATOM 3625 C C . THR A 1 473 ? 21.392 8.883 -16.068 1.00 88.19 473 THR A C 1
ATOM 3627 O O . THR A 1 473 ? 20.273 8.517 -15.704 1.00 88.19 473 THR A O 1
ATOM 3630 N N . ALA A 1 474 ? 22.333 9.242 -15.189 1.00 90.12 474 ALA A N 1
ATOM 3631 C CA . ALA A 1 474 ? 22.118 9.213 -13.745 1.00 90.12 474 ALA A CA 1
ATOM 3632 C C . ALA A 1 474 ? 20.992 10.162 -13.307 1.00 90.12 474 ALA A C 1
ATOM 3634 O O . ALA A 1 474 ? 20.153 9.771 -12.493 1.00 90.12 474 ALA A O 1
ATOM 3635 N N . VAL A 1 475 ? 20.916 11.372 -13.875 1.00 91.06 475 VAL A N 1
ATOM 3636 C CA . VAL A 1 475 ? 19.832 12.322 -13.580 1.00 91.06 475 VAL A CA 1
ATOM 3637 C C . VAL A 1 475 ? 18.487 11.800 -14.077 1.00 91.06 475 VAL A C 1
ATOM 3639 O O . VAL A 1 475 ? 17.503 11.911 -13.348 1.00 91.06 475 VAL A O 1
ATOM 3642 N N . ILE A 1 476 ? 18.417 11.180 -15.258 1.00 88.81 476 ILE A N 1
ATOM 3643 C CA . ILE A 1 476 ? 17.171 10.581 -15.765 1.00 88.81 476 ILE A CA 1
ATOM 3644 C C . ILE A 1 476 ? 16.700 9.455 -14.834 1.00 88.81 476 ILE A C 1
ATOM 3646 O O . ILE A 1 476 ? 15.528 9.413 -14.452 1.00 88.81 476 ILE A O 1
ATOM 3650 N N . ILE A 1 477 ? 17.608 8.564 -14.422 1.00 90.44 477 ILE A N 1
ATOM 3651 C CA . ILE A 1 477 ? 17.304 7.469 -13.491 1.00 90.44 477 ILE A CA 1
ATOM 3652 C C . ILE A 1 477 ? 16.836 8.026 -12.144 1.00 90.44 477 ILE A C 1
ATOM 3654 O O . ILE A 1 477 ? 15.769 7.644 -11.668 1.00 90.44 477 ILE A O 1
ATOM 3658 N N . ALA A 1 478 ? 17.586 8.956 -11.548 1.00 90.56 478 ALA A N 1
ATOM 3659 C CA . ALA A 1 478 ? 17.229 9.576 -10.275 1.00 90.56 478 ALA A CA 1
ATOM 3660 C C . ALA A 1 478 ? 15.875 10.300 -10.354 1.00 90.56 478 ALA A C 1
ATOM 3662 O O . ALA A 1 478 ? 15.046 10.157 -9.454 1.00 90.56 478 ALA A O 1
ATOM 3663 N N . SER A 1 479 ? 15.618 11.020 -11.452 1.00 90.25 479 SER A N 1
ATOM 3664 C CA . SER A 1 479 ? 14.359 11.739 -11.684 1.00 90.25 479 SER A CA 1
ATOM 3665 C C . SER A 1 479 ? 13.172 10.783 -11.752 1.00 90.25 479 SER A C 1
ATOM 3667 O O . SER A 1 479 ? 12.165 11.022 -11.087 1.00 90.25 479 SER A O 1
ATOM 3669 N N . ASN A 1 480 ? 13.301 9.667 -12.474 1.00 88.31 480 ASN A N 1
ATOM 3670 C CA . ASN A 1 480 ? 12.259 8.642 -12.548 1.00 88.31 480 ASN A CA 1
ATOM 3671 C C . ASN A 1 480 ? 12.063 7.912 -11.211 1.00 88.31 480 ASN A C 1
ATOM 3673 O O . ASN A 1 480 ? 10.934 7.774 -10.742 1.00 88.31 480 ASN A O 1
ATOM 3677 N N . ILE A 1 481 ? 13.151 7.492 -10.555 1.00 89.88 481 ILE A N 1
ATOM 3678 C CA . ILE A 1 481 ? 13.101 6.840 -9.238 1.00 89.88 481 ILE A CA 1
ATOM 3679 C C . ILE A 1 481 ? 12.421 7.751 -8.211 1.00 89.88 481 ILE A C 1
ATOM 3681 O O . ILE A 1 481 ? 11.619 7.270 -7.412 1.00 89.88 481 ILE A O 1
ATOM 3685 N N . SER A 1 482 ? 12.678 9.062 -8.250 1.00 90.44 482 SER A N 1
ATOM 3686 C CA . SER A 1 482 ? 12.036 10.013 -7.339 1.00 90.44 482 SER A CA 1
ATOM 3687 C C . SER A 1 482 ? 10.510 9.977 -7.449 1.00 90.44 482 SER A C 1
ATOM 3689 O O . SER A 1 482 ? 9.839 9.953 -6.422 1.00 90.44 482 SER A O 1
ATOM 3691 N N . ILE A 1 483 ? 9.953 9.874 -8.664 1.00 87.69 483 ILE A N 1
ATOM 3692 C CA . ILE A 1 483 ? 8.503 9.777 -8.888 1.00 87.69 483 ILE A CA 1
ATOM 3693 C C . ILE A 1 483 ? 7.965 8.489 -8.252 1.00 87.69 483 ILE A C 1
ATOM 3695 O O . ILE A 1 483 ? 6.976 8.533 -7.518 1.00 87.69 483 ILE A O 1
ATOM 3699 N N . PHE A 1 484 ? 8.642 7.355 -8.461 1.00 85.62 484 PHE A N 1
ATOM 3700 C CA . PHE A 1 484 ? 8.229 6.066 -7.895 1.00 85.62 484 PHE A CA 1
ATOM 3701 C C . PHE A 1 484 ? 8.346 5.994 -6.369 1.00 85.62 484 PHE A C 1
ATOM 3703 O O . PHE A 1 484 ? 7.527 5.331 -5.737 1.00 85.62 484 PHE A O 1
ATOM 3710 N N . ILE A 1 485 ? 9.328 6.668 -5.763 1.00 89.12 485 ILE A N 1
ATOM 3711 C CA . ILE A 1 485 ? 9.488 6.720 -4.301 1.00 89.12 485 ILE A CA 1
ATOM 3712 C C . ILE A 1 485 ? 8.481 7.690 -3.676 1.00 89.12 485 ILE A C 1
ATOM 3714 O O . ILE A 1 485 ? 7.880 7.385 -2.645 1.00 89.12 485 ILE A O 1
ATOM 3718 N N . LEU A 1 486 ? 8.289 8.862 -4.283 1.00 89.00 486 LEU A N 1
ATOM 3719 C CA . LEU A 1 486 ? 7.454 9.920 -3.721 1.00 89.00 486 LEU A CA 1
ATOM 3720 C C . LEU A 1 486 ? 5.959 9.646 -3.907 1.00 89.00 486 LEU A C 1
ATOM 3722 O O . LEU A 1 486 ? 5.177 9.990 -3.023 1.00 89.00 486 LEU A O 1
ATOM 3726 N N . ALA A 1 487 ? 5.542 8.985 -4.991 1.00 85.62 487 ALA A N 1
ATOM 3727 C CA . ALA A 1 487 ? 4.125 8.728 -5.237 1.00 85.62 487 ALA A CA 1
ATOM 3728 C C . ALA A 1 487 ? 3.440 7.912 -4.119 1.00 85.62 487 ALA A C 1
ATOM 3730 O O . ALA A 1 487 ? 2.410 8.370 -3.620 1.00 85.62 487 ALA A O 1
ATOM 3731 N N . PRO A 1 488 ? 3.993 6.784 -3.628 1.00 84.62 488 PRO A N 1
ATOM 3732 C CA . PRO A 1 488 ? 3.442 6.079 -2.471 1.00 84.62 488 PRO A CA 1
ATOM 3733 C C . PRO A 1 488 ? 3.406 6.935 -1.200 1.00 84.62 488 PRO A C 1
ATOM 3735 O O . PRO A 1 488 ? 2.450 6.842 -0.431 1.00 84.62 488 PRO A O 1
ATOM 3738 N N . ILE A 1 489 ? 4.415 7.789 -0.986 1.00 87.31 489 ILE A N 1
ATOM 3739 C CA . ILE A 1 489 ? 4.478 8.691 0.174 1.00 87.31 489 ILE A CA 1
ATOM 3740 C C . ILE A 1 489 ? 3.340 9.711 0.107 1.00 87.31 489 ILE A C 1
ATOM 3742 O O . ILE A 1 489 ? 2.647 9.914 1.102 1.00 87.31 489 ILE A O 1
ATOM 3746 N N . TYR A 1 490 ? 3.094 10.310 -1.060 1.00 87.38 490 TYR A N 1
ATOM 3747 C CA . TYR A 1 490 ? 1.977 11.234 -1.244 1.00 87.38 490 TYR A CA 1
ATOM 3748 C C . TYR A 1 490 ? 0.625 10.534 -1.129 1.00 87.38 490 TYR A C 1
ATOM 3750 O O . TYR A 1 490 ? -0.289 11.071 -0.509 1.00 87.38 490 TYR A O 1
ATOM 3758 N N . MET A 1 491 ? 0.500 9.311 -1.645 1.00 79.00 491 MET A N 1
ATOM 3759 C CA . MET A 1 491 ? -0.721 8.516 -1.498 1.00 79.00 491 MET A CA 1
ATOM 3760 C C . MET A 1 491 ? -1.001 8.147 -0.037 1.00 79.00 491 MET A C 1
ATOM 3762 O O . MET A 1 491 ? -2.162 8.105 0.357 1.00 79.00 491 MET A O 1
ATOM 3766 N N . ALA A 1 492 ? 0.033 7.946 0.786 1.00 76.88 492 ALA A N 1
ATOM 3767 C CA . ALA A 1 492 ? -0.116 7.718 2.224 1.00 76.88 492 ALA A CA 1
ATOM 3768 C C . ALA A 1 492 ? -0.580 8.966 3.005 1.00 76.88 492 ALA A C 1
ATOM 3770 O O . ALA A 1 492 ? -1.003 8.838 4.153 1.00 76.88 492 ALA A O 1
ATOM 3771 N N . LEU A 1 493 ? -0.505 10.162 2.407 1.00 73.50 493 LEU A N 1
ATOM 3772 C CA . LEU A 1 493 ? -1.034 11.402 2.990 1.00 73.50 493 LEU A CA 1
ATOM 3773 C C . LEU A 1 493 ? -2.537 11.604 2.718 1.00 73.50 493 LEU A C 1
ATOM 3775 O O . LEU A 1 493 ? -3.149 12.475 3.344 1.00 73.50 493 LEU A O 1
ATOM 3779 N N . ILE A 1 494 ? -3.130 10.832 1.797 1.00 72.56 494 ILE A N 1
ATOM 3780 C CA . ILE A 1 494 ? -4.573 10.854 1.492 1.00 72.56 494 ILE A CA 1
ATOM 3781 C C . ILE A 1 494 ? -5.328 10.103 2.579 1.00 72.56 494 ILE A C 1
ATOM 3783 O O . ILE A 1 494 ? -6.254 10.726 3.160 1.00 72.56 494 ILE A O 1
#

Foldseek 3Di:
DDDDDDPDDDDDDPDDDDDDPVVVVVVVVPPDDDPDDDDDDDDDDDDPDPCPVVVCVVVVVVVVVVVVVLVVVVVVVLVVVLVVLVVCCVPDDDDPVSVVVNVLSPAQADPVRHGADDDDPDDPDDDPPPHDDDDLVSQLVVHPVSSLVVLLVVLVVVLVVVLVVLLVVQLVQLLVAPPCPPDVVCNVVRSSDPNRHPDPDCSVVVSVVVNVVSVVVSVVVSVVVSVVSSVVSVVVPPDPVFLLLQKKKKFWADQALPFDQVVVLVVLCVLHAWPDKFFQFQCLVLVVLVVVLVVLVVVLVVLVVVVVVVVVVVPDQPPPPCPPPPPPPRPPDPPVVVNVVSVVVNVVSVVVSVVVVVDRGTTLRIMMIGHPDSSSVVVVQVVCVVPQWDATPNDITGMHIDRDDRPVPDPSNCSNQDPVNVVVLVVVLVVVLVVLVVVLVVQLVVLVVVLVVLVPDPPRDPVNNVVSVVVSVVSNVVSVVCSVVVSVVSVVVD

Secondary structure (DSSP, 8-state):
---------------PPPPPHHHHHHHHTT------------PPP--TTSHHHHHHHHHHHHHHHHHHHHHHHHHHHHHHHHHHHHHHHHHS---HHHHHHHHHHHS-B-TTSPBP----SS---S-TTSSPP--HHHHHHH-HHHHHHHHHHHHHHHHHHHHHHHHHHHHHHHTT-GGGGS-HHHHHHHTTSGGG-SS--HHHHHHHHHHHHHHHHHHHHHHHHHHHHHHHHHHT-TT---HHHHEEEEE-----TT--HHHHHHHHHTTS-EEEEEEEES-HHHHHHHHHHHHHHHHHHHHHHHHHHHHHTT--------TT-TT---S---HHHHHHHHHHHHHHHHHHHHHHHHS-PPEEEEEEEEESSHHHHHHHHHHHHH--EEEETTEEEE-EEEEPPPGGG--GGGGSS-HHHHHHHHHHHHHHHHHHHHHHHHHHHHHHHHHHHHHH-SSS-HHHHHHHHHHHHHHHHHHHHHHHHHHHHHHTT-